Protein AF-0000000086521547 (afdb_homodimer)

pLDDT: mean 82.44, std 22.15, range [29.64, 98.88]

Secondary structure (DSSP, 8-state):
------PPPPPTTSHHHHHHTTSPTT-EEEEET-TTSHHHHHHHHHH--EEEEE-S-HHHHHHHTTTSSEEE---TTSTTTTGGGTT--EEEEEEET-GGG-S-HHHHHHHHGGGEEEEEEEEEEEEBTTSHHHHHHHHTT----BSSSTTBTT----B-HHHHHHHHHHTTEEEEEEEEEE-PPPHHHHHHHHHTTT-B--HHHHHHTTSHHHHEEEEEEEEEEPPSS-----------THHHHHHHHHHHHHHHHHHHHHHHHHHHHHHHHTSHHHHHHHHHHHHHHHHHHHHT--/------PPPPPTTSHHHHHHTTSPTT-EEEEET-TTSHHHHHHHHHH--EEEEE-SSHHHHHHHTTTSSEEE---TTSTTTTGGGTT--EEEEEEET-GGG-S-HHHHHHHHGGGEEEEEEEEEEEEBTTSHHHHHHHHTT----BSSSTTBTT----B-HHHHHHHHHHTTEEEEEEEEEE-PPPHHHHHHHHHTTT-B--HHHHHHTTSHHHHEEEEEEEEEEPPSS------------SHHHHHHHHHHHHHHHHHHHHHHHHHHHHHHHTSHHHHHHHHHHHHHHHHHHHHT--

Radius of gyration: 29.95 Å; Cα contacts (8 Å, |Δi|>4): 1020; chains: 2; bounding box: 56×103×121 Å

Nearest PDB structures (foldseek):
  3cc8-assembly1_A-2  TM=8.385E-01  e=6.110E-20  Bacillus cereus ATCC 10987
  3l8d-assembly1_A-2  TM=7.167E-01  e=6.888E-12  Bacillus thuringiensis str. Al Hakam
  3bkw-assembly1_B  TM=6.389E-01  e=7.569E-10  Mesorhizobium japonicum MAFF 303099
  3bkw-assembly1_A  TM=6.062E-01  e=5.486E-10  Mesorhizobium japonicum MAFF 303099
  3g5l-assembly1_B  TM=6.247E-01  e=3.167E-08  Listeria monocytogenes serotype 4b str. F2365

Solvent-accessible surface area (backbone atoms only — not comparable to full-atom values): 31661 Å² total; per-residue (Å²): 129,80,74,69,76,76,66,79,82,70,48,83,74,32,70,61,34,51,50,51,75,70,49,57,70,60,30,40,31,38,31,41,56,36,44,58,16,70,57,40,41,50,32,38,68,76,18,53,37,48,33,39,28,31,13,60,50,60,73,40,28,58,54,14,45,82,44,26,77,41,62,46,70,44,52,74,72,42,89,68,47,68,57,89,49,64,91,44,70,20,46,30,38,38,30,60,72,36,55,33,55,30,89,49,45,55,62,44,51,44,66,46,49,77,36,40,38,86,87,16,37,39,38,35,30,38,50,24,55,23,14,39,68,50,26,55,38,24,64,73,45,43,69,69,68,33,97,55,73,73,45,17,67,70,43,33,45,72,30,26,75,67,49,46,51,50,50,40,43,75,38,43,30,40,76,75,43,57,48,60,26,69,60,73,74,55,67,68,59,54,45,52,59,38,44,76,45,45,33,54,81,37,74,53,31,54,50,59,46,65,36,66,67,17,16,20,46,26,38,33,38,34,27,28,67,47,67,92,66,86,86,74,81,77,85,82,72,67,73,80,67,72,68,51,57,60,49,47,55,50,46,51,49,48,45,50,47,46,47,48,45,46,51,48,46,48,50,49,48,49,51,54,63,64,32,65,68,50,50,49,51,50,51,50,49,51,51,50,51,52,55,56,60,62,66,68,62,125,128,81,74,70,77,77,67,80,82,72,48,82,73,32,71,61,33,54,51,51,75,70,48,57,71,59,28,39,31,40,30,42,55,34,44,57,16,70,57,41,42,51,32,38,68,75,18,52,37,47,34,41,27,29,14,60,50,62,72,39,28,56,55,14,47,84,46,27,77,41,64,44,71,44,50,73,71,41,90,67,46,69,57,88,49,65,90,44,69,18,45,30,39,37,32,60,71,35,57,33,56,30,89,51,45,56,61,44,50,43,66,46,51,78,37,39,39,86,87,15,37,40,38,35,29,38,48,24,55,22,14,38,69,49,28,56,38,23,63,73,44,43,68,67,68,33,95,56,73,71,46,18,67,69,44,35,46,73,31,26,76,66,50,48,52,49,49,41,44,75,39,42,29,41,76,75,43,58,48,59,28,70,60,72,74,55,68,67,60,54,46,54,59,39,45,75,44,45,32,55,80,36,74,52,32,54,48,58,46,65,36,64,68,18,16,20,47,26,38,34,38,35,26,28,64,46,66,95,66,85,84,74,83,76,86,81,71,69,68,78,70,71,67,49,61,61,51,48,56,50,46,51,49,47,46,50,46,46,47,47,45,46,52,47,46,49,50,49,49,52,50,53,64,65,32,62,67,49,49,49,51,50,50,49,49,51,52,50,51,53,54,56,61,62,67,67,63,126

Structure (mmCIF, N/CA/C/O backbone):
data_AF-0000000086521547-model_v1
#
loop_
_entity.id
_entity.type
_entity.pdbx_description
1 polymer 'Class I SAM-dependent methyltransferase'
#
loop_
_atom_site.group_PDB
_atom_site.id
_atom_site.type_symbol
_atom_site.label_atom_id
_atom_site.label_alt_id
_atom_site.label_comp_id
_atom_site.label_asym_id
_atom_site.label_entity_id
_atom_site.label_seq_id
_atom_site.pdbx_PDB_ins_code
_atom_site.Cartn_x
_atom_site.Cartn_y
_atom_site.Cartn_z
_atom_site.occupancy
_atom_site.B_iso_or_equiv
_atom_site.auth_seq_id
_atom_site.auth_comp_id
_atom_site.auth_asym_id
_atom_site.auth_atom_id
_atom_site.pdbx_PDB_model_num
ATOM 1 N N . MET A 1 1 ? 19.609 -50.469 -3.738 1 29.64 1 MET A N 1
ATOM 2 C CA . MET A 1 1 ? 18.422 -49.906 -3.102 1 29.64 1 MET A CA 1
ATOM 3 C C . MET A 1 1 ? 18.203 -48.469 -3.529 1 29.64 1 MET A C 1
ATOM 5 O O . MET A 1 1 ? 19.016 -47.594 -3.23 1 29.64 1 MET A O 1
ATOM 9 N N . THR A 1 2 ? 17.719 -48.188 -4.77 1 32.59 2 THR A N 1
ATOM 10 C CA . THR A 1 2 ? 17.516 -46.906 -5.395 1 32.59 2 THR A CA 1
ATOM 11 C C . THR A 1 2 ? 16.766 -45.969 -4.461 1 32.59 2 THR A C 1
ATOM 13 O O . THR A 1 2 ? 15.641 -46.25 -4.039 1 32.59 2 THR A O 1
ATOM 16 N N . GLN A 1 3 ? 17.422 -45.438 -3.408 1 38.38 3 GLN A N 1
ATOM 17 C CA . GLN A 1 3 ? 16.766 -44.469 -2.527 1 38.38 3 GLN A CA 1
ATOM 18 C C . GLN A 1 3 ? 15.805 -43.594 -3.305 1 38.38 3 GLN A C 1
ATOM 20 O O . GLN A 1 3 ? 16.219 -42.812 -4.188 1 38.38 3 GLN A O 1
ATOM 25 N N . THR A 1 4 ? 14.758 -44.062 -3.746 1 44.25 4 THR A N 1
ATOM 26 C CA . THR A 1 4 ? 13.688 -43.312 -4.387 1 44.25 4 THR A CA 1
ATOM 27 C C . THR A 1 4 ? 13.508 -41.938 -3.732 1 44.25 4 THR A C 1
ATOM 29 O O . THR A 1 4 ? 13.258 -41.844 -2.529 1 44.25 4 THR A O 1
ATOM 32 N N . ALA A 1 5 ? 14.469 -41.062 -3.977 1 49.56 5 ALA A N 1
ATOM 33 C CA . ALA A 1 5 ? 14.414 -39.688 -3.477 1 49.56 5 ALA A CA 1
ATOM 34 C C . ALA A 1 5 ? 12.977 -39.188 -3.404 1 49.56 5 ALA A C 1
ATOM 36 O O . ALA A 1 5 ? 12.289 -39.094 -4.426 1 49.56 5 ALA A O 1
ATOM 37 N N . THR A 1 6 ? 12.188 -39.5 -2.404 1 58.84 6 THR A N 1
ATOM 38 C CA . THR A 1 6 ? 10.805 -39.125 -2.129 1 58.84 6 THR A CA 1
ATOM 39 C C . THR A 1 6 ? 10.594 -37.625 -2.375 1 58.84 6 THR A C 1
ATOM 41 O O . THR A 1 6 ? 11.258 -36.781 -1.765 1 58.84 6 THR A O 1
ATOM 44 N N . HIS A 1 7 ? 10.094 -37.312 -3.52 1 69.81 7 HIS A N 1
ATOM 45 C CA . HIS A 1 7 ? 9.75 -35.938 -3.875 1 69.81 7 HIS A CA 1
ATOM 46 C C . HIS A 1 7 ? 8.797 -35.344 -2.852 1 69.81 7 HIS A C 1
ATOM 48 O O . HIS A 1 7 ? 7.898 -36.031 -2.348 1 69.81 7 HIS A O 1
ATOM 54 N N . LEU A 1 8 ? 9.18 -34.188 -2.348 1 74.69 8 LEU A N 1
ATOM 55 C CA . LEU A 1 8 ? 8.258 -33.438 -1.508 1 74.69 8 LEU A CA 1
ATOM 56 C C . LEU A 1 8 ? 6.914 -33.25 -2.207 1 74.69 8 LEU A C 1
ATOM 58 O O . LEU A 1 8 ? 6.863 -32.969 -3.4 1 74.69 8 LEU A O 1
ATOM 62 N N . PRO A 1 9 ? 5.832 -33.625 -1.523 1 76 9 PRO A N 1
ATOM 63 C CA . PRO A 1 9 ? 4.523 -33.5 -2.168 1 76 9 PRO A CA 1
ATOM 64 C C . PRO A 1 9 ? 4.152 -32.062 -2.525 1 76 9 PRO A C 1
ATOM 66 O O . PRO A 1 9 ? 4.531 -31.141 -1.812 1 76 9 PRO A O 1
ATOM 69 N N . LEU A 1 10 ? 3.52 -31.969 -3.641 1 80.12 10 LEU A N 1
ATOM 70 C CA . LEU A 1 10 ? 2.955 -30.688 -4.047 1 80.12 10 LEU A CA 1
ATOM 71 C C . LEU A 1 10 ? 1.5 -30.578 -3.605 1 80.12 10 LEU A C 1
ATOM 73 O O . LEU A 1 10 ? 0.68 -31.438 -3.926 1 80.12 10 LEU A O 1
ATOM 77 N N . HIS A 1 11 ? 1.252 -29.547 -2.818 1 82.62 11 HIS A N 1
ATOM 78 C CA . HIS A 1 11 ? -0.105 -29.297 -2.35 1 82.62 11 HIS A CA 1
ATOM 79 C C . HIS A 1 11 ? -0.845 -28.344 -3.285 1 82.62 11 HIS A C 1
ATOM 81 O O . HIS A 1 11 ? -0.3 -27.312 -3.689 1 82.62 11 HIS A O 1
ATOM 87 N N . ALA A 1 12 ? -2.041 -28.672 -3.65 1 83.75 12 ALA A N 1
ATOM 88 C CA . ALA A 1 12 ? -2.789 -27.953 -4.684 1 83.75 12 ALA A CA 1
ATOM 89 C C . ALA A 1 12 ? -3.057 -26.516 -4.27 1 83.75 12 ALA A C 1
ATOM 91 O O . ALA A 1 12 ? -3.125 -25.625 -5.117 1 83.75 12 ALA A O 1
ATOM 92 N N . ASN A 1 13 ? -3.217 -26.297 -2.967 1 90.62 13 ASN A N 1
ATOM 93 C CA . ASN A 1 13 ? -3.543 -24.953 -2.488 1 90.62 13 ASN A CA 1
ATOM 94 C C . ASN A 1 13 ? -2.326 -24.266 -1.883 1 90.62 13 ASN A C 1
ATOM 96 O O . ASN A 1 13 ? -2.389 -23.75 -0.763 1 90.62 13 ASN A O 1
ATOM 100 N N . HIS A 1 14 ? -1.318 -24.344 -2.623 1 91 14 HIS A N 1
ATOM 101 C CA . HIS A 1 14 ? -0.054 -23.719 -2.252 1 91 14 HIS A CA 1
ATOM 102 C C . HIS A 1 14 ? 0.616 -23.078 -3.461 1 91 14 HIS A C 1
ATOM 104 O O . HIS A 1 14 ? 0.715 -23.688 -4.523 1 91 14 HIS A O 1
ATOM 110 N N . SER A 1 15 ? 1.079 -21.938 -3.258 1 94.69 15 SER A N 1
ATOM 111 C CA . SER A 1 15 ? 1.591 -21.156 -4.379 1 94.69 15 SER A CA 1
ATOM 112 C C . SER A 1 15 ? 2.799 -21.828 -5.02 1 94.69 15 SER A C 1
ATOM 114 O O . SER A 1 15 ? 2.855 -21.984 -6.242 1 94.69 15 SER A O 1
ATOM 116 N N . HIS A 1 16 ? 3.742 -22.328 -4.23 1 96.25 16 HIS A N 1
ATOM 117 C CA . HIS A 1 16 ? 4.93 -23 -4.758 1 96.25 16 HIS A CA 1
ATOM 118 C C . HIS A 1 16 ? 4.551 -24.203 -5.613 1 96.25 16 HIS A C 1
ATOM 120 O O . HIS A 1 16 ? 5.078 -24.375 -6.715 1 96.25 16 HIS A O 1
ATOM 126 N N . SER A 1 17 ? 3.621 -24.938 -5.066 1 94.44 17 SER A N 1
ATOM 127 C CA . SER A 1 17 ? 3.197 -26.141 -5.773 1 94.44 17 SER A CA 1
ATOM 128 C C . SER A 1 17 ? 2.539 -25.797 -7.105 1 94.44 17 SER A C 1
ATOM 130 O O . SER A 1 17 ? 2.799 -26.453 -8.117 1 94.44 17 SER A O 1
ATOM 132 N N . GLN A 1 18 ? 1.719 -24.781 -7.062 1 95.38 18 GLN A N 1
ATOM 133 C CA . GLN A 1 18 ? 1.022 -24.375 -8.273 1 95.38 18 GLN A CA 1
ATOM 134 C C . GLN A 1 18 ? 2.006 -23.891 -9.336 1 95.38 18 GLN A C 1
ATOM 136 O O . GLN A 1 18 ? 1.822 -24.141 -10.531 1 95.38 18 GLN A O 1
ATOM 141 N N . ILE A 1 19 ? 3.029 -23.219 -8.914 1 97.94 19 ILE A N 1
ATOM 142 C CA . ILE A 1 19 ? 4.051 -22.719 -9.82 1 97.94 19 ILE A CA 1
ATOM 143 C C . ILE A 1 19 ? 4.871 -23.875 -10.375 1 97.94 19 ILE A C 1
ATOM 145 O O . ILE A 1 19 ? 5.051 -24 -11.594 1 97.94 19 ILE A O 1
ATOM 149 N N . VAL A 1 20 ? 5.305 -24.766 -9.547 1 97.81 20 VAL A N 1
ATOM 150 C CA . VAL A 1 20 ? 6.176 -25.875 -9.914 1 97.81 20 VAL A CA 1
ATOM 151 C C . VAL A 1 20 ? 5.465 -26.766 -10.93 1 97.81 20 VAL A C 1
ATOM 153 O O . VAL A 1 20 ? 6.082 -27.25 -11.883 1 97.81 20 VAL A O 1
ATOM 156 N N . ARG A 1 21 ? 4.164 -26.891 -10.766 1 96.5 21 ARG A N 1
ATOM 157 C CA . ARG A 1 21 ? 3.367 -27.734 -11.656 1 96.5 21 ARG A CA 1
ATOM 158 C C . ARG A 1 21 ? 3.344 -27.172 -13.07 1 96.5 21 ARG A C 1
ATOM 160 O O . ARG A 1 21 ? 3.061 -27.891 -14.031 1 96.5 21 ARG A O 1
ATOM 167 N N . ARG A 1 22 ? 3.727 -25.906 -13.195 1 97 22 ARG A N 1
ATOM 168 C CA . ARG A 1 22 ? 3.611 -25.25 -14.484 1 97 22 ARG A CA 1
ATOM 169 C C . ARG A 1 22 ? 4.973 -25.125 -15.156 1 97 22 ARG A C 1
ATOM 171 O O . ARG A 1 22 ? 5.07 -24.625 -16.281 1 97 22 ARG A O 1
ATOM 178 N N . VAL A 1 23 ? 6.039 -25.562 -14.516 1 98.19 23 VAL A N 1
ATOM 179 C CA . VAL A 1 23 ? 7.387 -25.484 -15.062 1 98.19 23 VAL A CA 1
ATOM 180 C C . VAL A 1 23 ? 7.727 -26.766 -15.82 1 98.19 23 VAL A C 1
ATOM 182 O O . VAL A 1 23 ? 7.605 -27.859 -15.281 1 98.19 23 VAL A O 1
ATOM 185 N N . PRO A 1 24 ? 8.172 -26.672 -17.062 1 97.5 24 PRO A N 1
ATOM 186 C CA . PRO A 1 24 ? 8.523 -27.875 -17.828 1 97.5 24 PRO A CA 1
ATOM 187 C C . PRO A 1 24 ? 9.758 -28.578 -17.281 1 97.5 24 PRO A C 1
ATOM 189 O O . PRO A 1 24 ? 10.609 -27.953 -16.641 1 97.5 24 PRO A O 1
ATOM 192 N N . ARG A 1 25 ? 9.773 -29.828 -17.609 1 97.69 25 ARG A N 1
ATOM 193 C CA . ARG A 1 25 ? 10.961 -30.578 -17.234 1 97.69 25 ARG A CA 1
ATOM 194 C C . ARG A 1 25 ? 12.203 -30.031 -17.938 1 97.69 25 ARG A C 1
ATOM 196 O O . ARG A 1 25 ? 12.141 -29.641 -19.109 1 97.69 25 ARG A O 1
ATOM 203 N N . TYR A 1 26 ? 13.336 -29.969 -17.172 1 98.31 26 TYR A N 1
ATOM 204 C CA . TYR A 1 26 ? 14.664 -29.594 -17.641 1 98.31 26 TYR A CA 1
ATOM 205 C C . TYR A 1 26 ? 14.695 -28.125 -18.047 1 98.31 26 TYR A C 1
ATOM 207 O O . TYR A 1 26 ? 15.586 -27.688 -18.781 1 98.31 26 TYR A O 1
ATOM 215 N N . ALA A 1 27 ? 13.727 -27.312 -17.562 1 98.5 27 ALA A N 1
ATOM 216 C CA . ALA A 1 27 ? 13.656 -25.891 -17.906 1 98.5 27 ALA A CA 1
ATOM 217 C C . ALA A 1 27 ? 14.82 -25.125 -17.297 1 98.5 27 ALA A C 1
ATOM 219 O O . ALA A 1 27 ? 15.297 -25.469 -16.219 1 98.5 27 ALA A O 1
ATOM 220 N N . ARG A 1 28 ? 15.281 -24.109 -18.047 1 98.75 28 ARG A N 1
ATOM 221 C CA . ARG A 1 28 ? 16.141 -23.078 -17.484 1 98.75 28 ARG A CA 1
ATOM 222 C C . ARG A 1 28 ? 15.312 -21.984 -16.812 1 98.75 28 ARG A C 1
ATOM 224 O O . ARG A 1 28 ? 14.562 -21.266 -17.5 1 98.75 28 ARG A O 1
ATOM 231 N N . VAL A 1 29 ? 15.445 -21.859 -15.484 1 98.88 29 VAL A N 1
ATOM 232 C CA . VAL A 1 29 ? 14.539 -21.016 -14.703 1 98.88 29 VAL A CA 1
ATOM 233 C C . VAL A 1 29 ? 15.328 -19.875 -14.062 1 98.88 29 VAL A C 1
ATOM 235 O O . VAL A 1 29 ? 16.391 -20.094 -13.484 1 98.88 29 VAL A O 1
ATOM 238 N N . LEU A 1 30 ? 14.875 -18.656 -14.266 1 98.88 30 LEU A N 1
ATOM 239 C CA . LEU A 1 30 ? 15.289 -17.516 -13.445 1 98.88 30 LEU A CA 1
ATOM 240 C C . LEU A 1 30 ? 14.305 -17.297 -12.297 1 98.88 30 LEU A C 1
ATOM 242 O O . LEU A 1 30 ? 13.156 -16.922 -12.523 1 98.88 30 LEU A O 1
ATOM 246 N N . GLU A 1 31 ? 14.766 -17.625 -11.086 1 98.88 31 GLU A N 1
ATOM 247 C CA . GLU A 1 31 ? 13.914 -17.484 -9.906 1 98.88 31 GLU A CA 1
ATOM 248 C C . GLU A 1 31 ? 14.211 -16.188 -9.156 1 98.88 31 GLU A C 1
ATOM 250 O O . GLU A 1 31 ? 15.188 -16.109 -8.414 1 98.88 31 GLU A O 1
ATOM 255 N N . LEU A 1 32 ? 13.375 -15.195 -9.344 1 98.81 32 LEU A N 1
ATOM 256 C CA . LEU A 1 32 ? 13.516 -13.922 -8.656 1 98.81 32 LEU A CA 1
ATOM 257 C C . LEU A 1 32 ? 12.898 -13.984 -7.262 1 98.81 32 LEU A C 1
ATOM 259 O O . LEU A 1 32 ? 11.727 -14.32 -7.113 1 98.81 32 LEU A O 1
ATOM 263 N N . GLY A 1 33 ? 13.664 -13.641 -6.266 1 98.31 33 GLY A N 1
ATOM 264 C CA . GLY A 1 33 ? 13.242 -13.844 -4.891 1 98.31 33 GLY A CA 1
ATOM 265 C C . GLY A 1 33 ? 13.266 -15.297 -4.465 1 98.31 33 GLY A C 1
ATOM 266 O O . GLY A 1 33 ? 12.266 -15.82 -3.959 1 98.31 33 GLY A O 1
ATOM 267 N N . CYS A 1 34 ? 14.406 -15.906 -4.578 1 98.19 34 CYS A N 1
ATOM 268 C CA . CYS A 1 34 ? 14.484 -17.344 -4.34 1 98.19 34 CYS A CA 1
ATOM 269 C C . CYS A 1 34 ? 14.531 -17.641 -2.846 1 98.19 34 CYS A C 1
ATOM 271 O O . CYS A 1 34 ? 14.422 -18.797 -2.438 1 98.19 34 CYS A O 1
ATOM 273 N N . ALA A 1 35 ? 14.656 -16.609 -2.027 1 96.88 35 ALA A N 1
ATOM 274 C CA . ALA A 1 35 ? 14.711 -16.75 -0.576 1 96.88 35 ALA A CA 1
ATOM 275 C C . ALA A 1 35 ? 15.711 -17.844 -0.178 1 96.88 35 ALA A C 1
ATOM 277 O O . ALA A 1 35 ? 16.875 -17.797 -0.57 1 96.88 35 ALA A O 1
ATOM 278 N N . ASP A 1 36 ? 15.227 -18.781 0.647 1 95.25 36 ASP A N 1
ATOM 279 C CA . ASP A 1 36 ? 16.156 -19.797 1.126 1 95.25 36 ASP A CA 1
ATOM 280 C C . ASP A 1 36 ? 16.219 -20.984 0.158 1 95.25 36 ASP A C 1
ATOM 282 O O . ASP A 1 36 ? 16.859 -22 0.45 1 95.25 36 ASP A O 1
ATOM 286 N N . GLY A 1 37 ? 15.562 -20.953 -0.877 1 97.56 37 GLY A N 1
ATOM 287 C CA . GLY A 1 37 ? 15.625 -21.969 -1.906 1 97.56 37 GLY A CA 1
ATOM 288 C C . GLY A 1 37 ? 14.562 -23.047 -1.743 1 97.56 37 GLY A C 1
ATOM 289 O O . GLY A 1 37 ? 14.648 -24.109 -2.357 1 97.56 37 GLY A O 1
ATOM 290 N N . SER A 1 38 ? 13.562 -22.781 -0.954 1 94.25 38 SER A N 1
ATOM 291 C CA . SER A 1 38 ? 12.523 -23.766 -0.701 1 94.25 38 SER A CA 1
ATOM 292 C C . SER A 1 38 ? 11.828 -24.188 -1.993 1 94.25 38 SER A C 1
ATOM 294 O O . SER A 1 38 ? 11.617 -25.375 -2.24 1 94.25 38 SER A O 1
ATOM 296 N N . MET A 1 39 ? 11.469 -23.266 -2.791 1 97 39 MET A N 1
ATOM 297 C CA . MET A 1 39 ? 10.828 -23.609 -4.055 1 97 39 MET A CA 1
ATOM 298 C C . MET A 1 39 ? 11.844 -24.141 -5.059 1 97 39 MET A C 1
ATOM 300 O O . MET A 1 39 ? 11.531 -25.031 -5.848 1 97 39 MET A O 1
ATOM 304 N N . SER A 1 40 ? 13.062 -23.625 -5.039 1 98.12 40 SER A N 1
ATOM 305 C CA . SER A 1 40 ? 14.133 -24.141 -5.891 1 98.12 40 SER A CA 1
ATOM 306 C C . SER A 1 40 ? 14.305 -25.641 -5.711 1 98.12 40 SER A C 1
ATOM 308 O O . SER A 1 40 ? 14.508 -26.375 -6.688 1 98.12 40 SER A O 1
ATOM 310 N N . ARG A 1 41 ? 14.234 -26.031 -4.5 1 97.25 41 ARG A N 1
ATOM 311 C CA . ARG A 1 41 ? 14.344 -27.453 -4.188 1 97.25 41 ARG A CA 1
ATOM 312 C C . ARG A 1 41 ? 13.266 -28.266 -4.895 1 97.25 41 ARG A C 1
ATOM 314 O O . ARG A 1 41 ? 13.547 -29.312 -5.477 1 97.25 41 ARG A O 1
ATOM 321 N N . LEU A 1 42 ? 12.055 -27.766 -4.867 1 96.44 42 LEU A N 1
ATOM 322 C CA . LEU A 1 42 ? 10.945 -28.438 -5.539 1 96.44 42 LEU A CA 1
ATOM 323 C C . LEU A 1 42 ? 11.164 -28.469 -7.047 1 96.44 42 LEU A C 1
ATOM 325 O O . LEU A 1 42 ? 10.891 -29.484 -7.695 1 96.44 42 LEU A O 1
ATOM 329 N N . LEU A 1 43 ? 11.68 -27.406 -7.555 1 97.94 43 LEU A N 1
ATOM 330 C CA . LEU A 1 43 ? 11.93 -27.312 -8.992 1 97.94 43 LEU A CA 1
ATOM 331 C C . LEU A 1 43 ? 12.984 -28.328 -9.422 1 97.94 43 LEU A C 1
ATOM 333 O O . LEU A 1 43 ? 12.867 -28.938 -10.492 1 97.94 43 LEU A O 1
ATOM 337 N N . LYS A 1 44 ? 13.961 -28.5 -8.648 1 97.31 44 LYS A N 1
ATOM 338 C CA . LYS A 1 44 ? 15 -29.5 -8.938 1 97.31 44 LYS A CA 1
ATOM 339 C C . LYS A 1 44 ? 14.43 -30.906 -8.883 1 97.31 44 LYS A C 1
ATOM 341 O O . LYS A 1 44 ? 14.695 -31.719 -9.773 1 97.31 44 LYS A O 1
ATOM 346 N N . GLN A 1 45 ? 13.664 -31.109 -7.922 1 95.88 45 GLN A N 1
ATOM 347 C CA . GLN A 1 45 ? 13.172 -32.469 -7.676 1 95.88 45 GLN A CA 1
ATOM 348 C C . GLN A 1 45 ? 12.117 -32.844 -8.703 1 95.88 45 GLN A C 1
ATOM 350 O O . GLN A 1 45 ? 12.117 -33.969 -9.195 1 95.88 45 GLN A O 1
ATOM 355 N N . HIS A 1 46 ? 11.25 -31.938 -8.984 1 95.81 46 HIS A N 1
ATOM 356 C CA . HIS A 1 46 ? 10.086 -32.281 -9.773 1 95.81 46 HIS A CA 1
ATOM 357 C C . HIS A 1 46 ? 10.305 -31.969 -11.25 1 95.81 46 HIS A C 1
ATOM 359 O O . HIS A 1 46 ? 9.703 -32.594 -12.125 1 95.81 46 HIS A O 1
ATOM 365 N N . CYS A 1 47 ? 11.172 -31.016 -11.547 1 97.44 47 CYS A N 1
ATOM 366 C CA . CYS A 1 47 ? 11.312 -30.562 -12.93 1 97.44 47 CYS A CA 1
ATOM 367 C C . CYS A 1 47 ? 12.742 -30.734 -13.422 1 97.44 47 CYS A C 1
ATOM 369 O O . CYS A 1 47 ? 13.031 -30.5 -14.594 1 97.44 47 CYS A O 1
ATOM 371 N N . GLU A 1 48 ? 13.609 -31.141 -12.57 1 97.81 48 GLU A N 1
ATOM 372 C CA . GLU A 1 48 ? 15.023 -31.234 -12.93 1 97.81 48 GLU A CA 1
ATOM 373 C C . GLU A 1 48 ? 15.492 -29.953 -13.625 1 97.81 48 GLU A C 1
ATOM 375 O O . GLU A 1 48 ? 16.188 -30.016 -14.641 1 97.81 48 GLU A O 1
ATOM 380 N N . ALA A 1 49 ? 15.109 -28.828 -13.109 1 98.31 49 ALA A N 1
ATOM 381 C CA . ALA A 1 49 ? 15.359 -27.531 -13.711 1 98.31 49 ALA A CA 1
ATOM 382 C C . ALA A 1 49 ? 16.781 -27.047 -13.414 1 98.31 49 ALA A C 1
ATOM 384 O O . ALA A 1 49 ? 17.359 -27.438 -12.398 1 98.31 49 ALA A O 1
ATOM 385 N N . SER A 1 50 ? 17.391 -26.312 -14.359 1 98.62 50 SER A N 1
ATOM 386 C CA . SER A 1 50 ? 18.531 -25.453 -14.062 1 98.62 50 SER A CA 1
ATOM 387 C C . SER A 1 50 ? 18.062 -24.078 -13.562 1 98.62 50 SER A C 1
ATOM 389 O O . SER A 1 50 ? 17.25 -23.422 -14.195 1 98.62 50 SER A O 1
ATOM 391 N N . ILE A 1 51 ? 18.609 -23.688 -12.367 1 98.81 51 ILE A N 1
ATOM 392 C CA . ILE A 1 51 ? 18 -22.547 -11.703 1 98.81 51 ILE A CA 1
ATOM 393 C C . ILE A 1 51 ? 19.062 -21.484 -11.43 1 98.81 51 ILE A C 1
ATOM 395 O O . ILE A 1 51 ? 20.094 -21.766 -10.828 1 98.81 51 ILE A O 1
ATOM 399 N N . ILE A 1 52 ? 18.859 -20.266 -11.883 1 98.75 52 ILE A N 1
ATOM 400 C CA . ILE A 1 52 ? 19.547 -19.062 -11.391 1 98.75 52 ILE A CA 1
ATOM 401 C C . ILE A 1 52 ? 18.625 -18.281 -10.469 1 98.75 52 ILE A C 1
ATOM 403 O O . ILE A 1 52 ? 17.516 -17.906 -10.859 1 98.75 52 ILE A O 1
ATOM 407 N N . GLY A 1 53 ? 19.062 -18.078 -9.211 1 98.75 53 GLY A N 1
ATOM 408 C CA . GLY A 1 53 ? 18.266 -17.375 -8.227 1 98.75 53 GLY A CA 1
ATOM 409 C C . GLY A 1 53 ? 18.734 -15.953 -7.988 1 98.75 53 GLY A C 1
ATOM 410 O O . GLY A 1 53 ? 19.922 -15.648 -8.164 1 98.75 53 GLY A O 1
ATOM 411 N N . VAL A 1 54 ? 17.875 -15.078 -7.625 1 98.62 54 VAL A N 1
ATOM 412 C CA . VAL A 1 54 ? 18.188 -13.719 -7.188 1 98.62 54 VAL A CA 1
ATOM 413 C C . VAL A 1 54 ? 17.531 -13.453 -5.832 1 98.62 54 VAL A C 1
ATOM 415 O O . VAL A 1 54 ? 16.328 -13.68 -5.668 1 98.62 54 VAL A O 1
ATOM 418 N N . GLU A 1 55 ? 18.25 -13.078 -4.875 1 98.31 55 GLU A N 1
ATOM 419 C CA . GLU A 1 55 ? 17.797 -12.789 -3.521 1 98.31 55 GLU A CA 1
ATOM 420 C C . GLU A 1 55 ? 18.578 -11.625 -2.916 1 98.31 55 GLU A C 1
ATOM 422 O O . GLU A 1 55 ? 19.797 -11.539 -3.062 1 98.31 55 GLU A O 1
ATOM 427 N N . GLN A 1 56 ? 17.781 -10.711 -2.33 1 96.94 56 GLN A N 1
ATOM 428 C CA . GLN A 1 56 ? 18.391 -9.469 -1.883 1 96.94 56 GLN A CA 1
ATOM 429 C C . GLN A 1 56 ? 19.188 -9.672 -0.599 1 96.94 56 GLN A C 1
ATOM 431 O O . GLN A 1 56 ? 20.219 -9.023 -0.394 1 96.94 56 GLN A O 1
ATOM 436 N N . ASN A 1 57 ? 18.719 -10.5 0.289 1 96.5 57 ASN A N 1
ATOM 437 C CA . ASN A 1 57 ? 19.406 -10.734 1.561 1 96.5 57 ASN A CA 1
ATOM 438 C C . ASN A 1 57 ? 20.547 -11.734 1.406 1 96.5 57 ASN A C 1
ATOM 440 O O . ASN A 1 57 ? 20.328 -12.898 1.062 1 96.5 57 ASN A O 1
ATOM 444 N N . PRO A 1 58 ? 21.703 -11.336 1.734 1 96.75 58 PRO A N 1
ATOM 445 C CA . PRO A 1 58 ? 22.859 -12.203 1.487 1 96.75 58 PRO A CA 1
ATOM 446 C C . PRO A 1 58 ? 22.812 -13.484 2.311 1 96.75 58 PRO A C 1
ATOM 448 O O . PRO A 1 58 ? 23.219 -14.547 1.825 1 96.75 58 PRO A O 1
ATOM 451 N N . ASN A 1 59 ? 22.359 -13.359 3.475 1 96.81 59 ASN A N 1
ATOM 452 C CA . ASN A 1 59 ? 22.297 -14.547 4.316 1 96.81 59 ASN A CA 1
ATOM 453 C C . ASN A 1 59 ? 21.266 -15.555 3.785 1 96.81 59 ASN A C 1
ATOM 455 O O . ASN A 1 59 ? 21.531 -16.766 3.771 1 96.81 59 ASN A O 1
ATOM 459 N N . THR A 1 60 ? 20.188 -15.055 3.381 1 96.75 60 THR A N 1
ATOM 460 C CA . THR A 1 60 ? 19.156 -15.906 2.803 1 96.75 60 THR A CA 1
ATOM 461 C C . THR A 1 60 ? 19.609 -16.5 1.471 1 96.75 60 THR A C 1
ATOM 463 O O . THR A 1 60 ? 19.438 -17.688 1.215 1 96.75 60 THR A O 1
ATOM 466 N N . ALA A 1 61 ? 20.234 -15.695 0.684 1 97 61 ALA A N 1
ATOM 467 C CA . ALA A 1 61 ? 20.781 -16.109 -0.608 1 97 61 ALA A CA 1
ATOM 468 C C . ALA A 1 61 ? 21.766 -17.266 -0.442 1 97 61 ALA A C 1
ATOM 470 O O . ALA A 1 61 ? 21.781 -18.203 -1.253 1 97 61 ALA A O 1
ATOM 471 N N . TRP A 1 62 ? 22.5 -17.172 0.55 1 97.06 62 TRP A N 1
ATOM 472 C CA . TRP A 1 62 ? 23.516 -18.203 0.809 1 97.06 62 TRP A CA 1
ATOM 473 C C . TRP A 1 62 ? 22.859 -19.562 1 1 97.06 62 TRP A C 1
ATOM 475 O O . TRP A 1 62 ? 23.344 -20.578 0.481 1 97.06 62 TRP A O 1
ATOM 485 N N . ARG A 1 63 ? 21.781 -19.594 1.672 1 96.69 63 ARG A N 1
ATOM 486 C CA . ARG A 1 63 ? 21.078 -20.844 1.927 1 96.69 63 ARG A CA 1
ATOM 487 C C . ARG A 1 63 ? 20.531 -21.438 0.635 1 96.69 63 ARG A C 1
ATOM 489 O O . ARG A 1 63 ? 20.453 -22.656 0.485 1 96.69 63 ARG A O 1
ATOM 496 N N . ALA A 1 64 ? 20.172 -20.609 -0.248 1 97.75 64 ALA A N 1
ATOM 497 C CA . ALA A 1 64 ? 19.531 -21.031 -1.491 1 97.75 64 ALA A CA 1
ATOM 498 C C . ALA A 1 64 ? 20.547 -21.688 -2.424 1 97.75 64 ALA A C 1
ATOM 500 O O . ALA A 1 64 ? 20.188 -22.391 -3.371 1 97.75 64 ALA A O 1
ATOM 501 N N . ARG A 1 65 ? 21.797 -21.547 -2.215 1 97.19 65 ARG A N 1
ATOM 502 C CA . ARG A 1 65 ? 22.859 -22.016 -3.098 1 97.19 65 ARG A CA 1
ATOM 503 C C . ARG A 1 65 ? 22.891 -23.547 -3.152 1 97.19 65 ARG A C 1
ATOM 505 O O . ARG A 1 65 ? 23.438 -24.125 -4.09 1 97.19 65 ARG A O 1
ATOM 512 N N . CYS A 1 66 ? 22.297 -24.156 -2.17 1 96.06 66 CYS A N 1
ATOM 513 C CA . CYS A 1 66 ? 22.25 -25.609 -2.141 1 96.06 66 CYS A CA 1
ATOM 514 C C . CYS A 1 66 ? 21.312 -26.156 -3.207 1 96.06 66 CYS A C 1
ATOM 516 O O . CYS A 1 66 ? 21.406 -27.312 -3.604 1 96.06 66 CYS A O 1
ATOM 518 N N . PHE A 1 67 ? 20.453 -25.281 -3.654 1 96.94 67 PHE A N 1
ATOM 519 C CA . PHE A 1 67 ? 19.406 -25.781 -4.539 1 96.94 67 PHE A CA 1
ATOM 520 C C . PHE A 1 67 ? 19.453 -25.078 -5.887 1 96.94 67 PHE A C 1
ATOM 522 O O . PHE A 1 67 ? 18.875 -25.547 -6.867 1 96.94 67 PHE A O 1
ATOM 529 N N . CYS A 1 68 ? 20.078 -23.953 -5.977 1 98.25 68 CYS A N 1
ATOM 530 C CA . CYS A 1 68 ? 20.234 -23.203 -7.207 1 98.25 68 CYS A CA 1
ATOM 531 C C . CYS A 1 68 ? 21.609 -23.453 -7.828 1 98.25 68 CYS A C 1
ATOM 533 O O . CYS A 1 68 ? 22.578 -23.734 -7.117 1 98.25 68 CYS A O 1
ATOM 535 N N . ASP A 1 69 ? 21.672 -23.359 -9.125 1 98.19 69 ASP A N 1
ATOM 536 C CA . ASP A 1 69 ? 22.953 -23.469 -9.805 1 98.19 69 ASP A CA 1
ATOM 537 C C . ASP A 1 69 ? 23.828 -22.25 -9.547 1 98.19 69 ASP A C 1
ATOM 539 O O . ASP A 1 69 ? 25.047 -22.344 -9.484 1 98.19 69 ASP A O 1
ATOM 543 N N . TYR A 1 70 ? 23.234 -21.109 -9.438 1 97.88 70 TYR A N 1
ATOM 544 C CA . TYR A 1 70 ? 23.859 -19.844 -9.078 1 97.88 70 TYR A CA 1
ATOM 545 C C . TYR A 1 70 ? 22.859 -18.891 -8.422 1 97.88 70 TYR A C 1
ATOM 547 O O . TYR A 1 70 ? 21.672 -18.938 -8.742 1 97.88 70 TYR A O 1
ATOM 555 N N . VAL A 1 71 ? 23.328 -18.078 -7.457 1 98.44 71 VAL A N 1
ATOM 556 C CA . VAL A 1 71 ? 22.438 -17.125 -6.812 1 98.44 71 VAL A CA 1
ATOM 557 C C . VAL A 1 71 ? 23.094 -15.734 -6.816 1 98.44 71 VAL A C 1
ATOM 559 O O . VAL A 1 71 ? 24.219 -15.57 -6.375 1 98.44 71 VAL A O 1
ATOM 562 N N . PHE A 1 72 ? 22.406 -14.758 -7.332 1 97.56 72 PHE A N 1
ATOM 563 C CA . PHE A 1 72 ? 22.812 -13.359 -7.25 1 97.56 72 PHE A CA 1
ATOM 564 C C . PHE A 1 72 ? 22.203 -12.688 -6.027 1 97.56 72 PHE A C 1
ATOM 566 O O . PHE A 1 72 ? 21.031 -12.93 -5.699 1 97.56 72 PHE A O 1
ATOM 573 N N . THR A 1 73 ? 23 -11.859 -5.387 1 97.62 73 THR A N 1
ATOM 574 C CA . THR A 1 73 ? 22.484 -11 -4.328 1 97.62 73 THR A CA 1
ATOM 575 C C . THR A 1 73 ? 22.203 -9.594 -4.859 1 97.62 73 THR A C 1
ATOM 577 O O . THR A 1 73 ? 23.109 -8.781 -5.004 1 97.62 73 THR A O 1
ATOM 580 N N . GLU A 1 74 ? 20.938 -9.305 -5.145 1 96.75 74 GLU A N 1
ATOM 581 C CA . GLU A 1 74 ? 20.594 -8.039 -5.781 1 96.75 74 GLU A CA 1
ATOM 582 C C . GLU A 1 74 ? 19.25 -7.52 -5.273 1 96.75 74 GLU A C 1
ATOM 584 O O . GLU A 1 74 ? 18.391 -8.305 -4.84 1 96.75 74 GLU A O 1
ATOM 589 N N . ASN A 1 75 ? 19.094 -6.234 -5.332 1 96.62 75 ASN A N 1
ATOM 590 C CA . ASN A 1 75 ? 17.828 -5.547 -5.125 1 96.62 75 ASN A CA 1
ATOM 591 C C . ASN A 1 75 ? 17.078 -5.359 -6.441 1 96.62 75 ASN A C 1
ATOM 593 O O . ASN A 1 75 ? 17.5 -4.586 -7.301 1 96.62 75 ASN A O 1
ATOM 597 N N . LEU A 1 76 ? 15.945 -5.926 -6.508 1 97.69 76 LEU A N 1
ATOM 598 C CA . LEU A 1 76 ? 15.219 -5.977 -7.77 1 97.69 76 LEU A CA 1
ATOM 599 C C . LEU A 1 76 ? 14.625 -4.613 -8.109 1 97.69 76 LEU A C 1
ATOM 601 O O . LEU A 1 76 ? 14.219 -4.375 -9.25 1 97.69 76 LEU A O 1
ATOM 605 N N . ASP A 1 77 ? 14.531 -3.67 -7.113 1 95.75 77 ASP A N 1
ATOM 606 C CA . ASP A 1 77 ? 14.078 -2.311 -7.387 1 95.75 77 ASP A CA 1
ATOM 607 C C . ASP A 1 77 ? 15.188 -1.484 -8.039 1 95.75 77 ASP A C 1
ATOM 609 O O . ASP A 1 77 ? 14.93 -0.399 -8.57 1 95.75 77 ASP A O 1
ATOM 613 N N . ASP A 1 78 ? 16.375 -1.989 -7.93 1 95.81 78 ASP A N 1
ATOM 614 C CA . ASP A 1 78 ? 17.469 -1.323 -8.609 1 95.81 78 ASP A CA 1
ATOM 615 C C . ASP A 1 78 ? 17.359 -1.466 -10.125 1 95.81 78 ASP A C 1
ATOM 617 O O . ASP A 1 78 ? 17.312 -2.582 -10.648 1 95.81 78 ASP A O 1
ATOM 621 N N . PRO A 1 79 ? 17.359 -0.334 -10.789 1 94.38 79 PRO A N 1
ATOM 622 C CA . PRO A 1 79 ? 17.203 -0.398 -12.242 1 94.38 79 PRO A CA 1
ATOM 623 C C . PRO A 1 79 ? 18.328 -1.174 -12.922 1 94.38 79 PRO A C 1
ATOM 625 O O . PRO A 1 79 ? 18.172 -1.608 -14.07 1 94.38 79 PRO A O 1
ATOM 628 N N . HIS A 1 80 ? 19.359 -1.375 -12.25 1 95 80 HIS A N 1
ATOM 629 C CA . HIS A 1 80 ? 20.5 -2.059 -12.859 1 95 80 HIS A CA 1
ATOM 630 C C . HIS A 1 80 ? 20.609 -3.494 -12.359 1 95 80 HIS A C 1
ATOM 632 O O . HIS A 1 80 ? 21.578 -4.195 -12.68 1 95 80 HIS A O 1
ATOM 638 N N . SER A 1 81 ? 19.562 -3.785 -11.625 1 94.12 81 SER A N 1
ATOM 639 C CA . SER A 1 81 ? 19.531 -5.191 -11.242 1 94.12 81 SER A CA 1
ATOM 640 C C . SER A 1 81 ? 19.375 -6.094 -12.469 1 94.12 81 SER A C 1
ATOM 642 O O . SER A 1 81 ? 18.734 -5.707 -13.453 1 94.12 81 SER A O 1
ATOM 644 N N . LEU A 1 82 ? 20.031 -7.258 -12.539 1 96.31 82 LEU A N 1
ATOM 645 C CA . LEU A 1 82 ? 19.922 -8.297 -13.555 1 96.31 82 LEU A CA 1
ATOM 646 C C . LEU A 1 82 ? 20.781 -7.969 -14.766 1 96.31 82 LEU A C 1
ATOM 648 O O . LEU A 1 82 ? 20.781 -8.695 -15.758 1 96.31 82 LEU A O 1
ATOM 652 N N . ASP A 1 83 ? 21.547 -6.836 -14.719 1 95.94 83 ASP A N 1
ATOM 653 C CA . ASP A 1 83 ? 22.438 -6.48 -15.82 1 95.94 83 ASP A CA 1
ATOM 654 C C . ASP A 1 83 ? 23.406 -7.617 -16.125 1 95.94 83 ASP A C 1
ATOM 656 O O . ASP A 1 83 ? 23.797 -7.816 -17.281 1 95.94 83 ASP A O 1
ATOM 660 N N . ALA A 1 84 ? 23.766 -8.305 -15.125 1 95.25 84 ALA A N 1
ATOM 661 C CA . ALA A 1 84 ? 24.719 -9.406 -15.273 1 95.25 84 ALA A CA 1
ATOM 662 C C . ALA A 1 84 ? 24.141 -10.516 -16.156 1 95.25 84 ALA A C 1
ATOM 664 O O . ALA A 1 84 ? 24.875 -11.367 -16.641 1 95.25 84 ALA A O 1
ATOM 665 N N . LEU A 1 85 ? 22.844 -10.523 -16.312 1 97.25 85 LEU A N 1
ATOM 666 C CA . LEU A 1 85 ? 22.172 -11.586 -17.047 1 97.25 85 LEU A CA 1
ATOM 667 C C . LEU A 1 85 ? 21.859 -11.133 -18.469 1 97.25 85 LEU A C 1
ATOM 669 O O . LEU A 1 85 ? 21.125 -11.82 -19.188 1 97.25 85 LEU A O 1
ATOM 673 N N . GLU A 1 86 ? 22.391 -9.984 -18.781 1 94 86 GLU A N 1
ATOM 674 C CA . GLU A 1 86 ? 22.172 -9.492 -20.125 1 94 86 GLU A CA 1
ATOM 675 C C . GLU A 1 86 ? 22.578 -10.531 -21.172 1 94 86 GLU A C 1
ATOM 677 O O . GLU A 1 86 ? 23.672 -11.102 -21.078 1 94 86 GLU A O 1
ATOM 682 N N . GLY A 1 87 ? 21.688 -10.812 -22.094 1 93.88 87 GLY A N 1
ATOM 683 C CA . GLY A 1 87 ? 21.984 -11.773 -23.156 1 93.88 87 GLY A CA 1
ATOM 684 C C . GLY A 1 87 ? 21.516 -13.18 -22.812 1 93.88 87 GLY A C 1
ATOM 685 O O . GLY A 1 87 ? 21.422 -14.031 -23.703 1 93.88 87 GLY A O 1
ATOM 686 N N . GLU A 1 88 ? 21.281 -13.461 -21.578 1 96.69 88 GLU A N 1
ATOM 687 C CA . GLU A 1 88 ? 20.766 -14.766 -21.172 1 96.69 88 GLU A CA 1
ATOM 688 C C . GLU A 1 88 ? 19.281 -14.891 -21.5 1 96.69 88 GLU A C 1
ATOM 690 O O . GLU A 1 88 ? 18.578 -13.883 -21.625 1 96.69 88 GLU A O 1
ATOM 695 N N . LYS A 1 89 ? 18.891 -16.141 -21.75 1 97.94 89 LYS A N 1
ATOM 696 C CA . LYS A 1 89 ? 17.484 -16.453 -21.984 1 97.94 89 LYS A CA 1
ATOM 697 C C . LYS A 1 89 ? 17.016 -17.578 -21.094 1 97.94 89 LYS A C 1
ATOM 699 O O . LYS A 1 89 ? 17.75 -18.531 -20.828 1 97.94 89 LYS A O 1
ATOM 704 N N . PHE A 1 90 ? 15.789 -17.484 -20.75 1 98.69 90 PHE A N 1
ATOM 705 C CA . PHE A 1 90 ? 15.203 -18.469 -19.844 1 98.69 90 PHE A CA 1
ATOM 706 C C . PHE A 1 90 ? 13.891 -19 -20.406 1 98.69 90 PHE A C 1
ATOM 708 O O . PHE A 1 90 ? 13.164 -18.281 -21.094 1 98.69 90 PHE A O 1
ATOM 715 N N . ASP A 1 91 ? 13.625 -20.297 -20.078 1 98.56 91 ASP A N 1
ATOM 716 C CA . ASP A 1 91 ? 12.32 -20.875 -20.391 1 98.56 91 ASP A CA 1
ATOM 717 C C . ASP A 1 91 ? 11.234 -20.281 -19.5 1 98.56 91 ASP A C 1
ATOM 719 O O . ASP A 1 91 ? 10.109 -20.047 -19.953 1 98.56 91 ASP A O 1
ATOM 723 N N . VAL A 1 92 ? 11.586 -20.078 -18.266 1 98.81 92 VAL A N 1
ATOM 724 C CA . VAL A 1 92 ? 10.633 -19.625 -17.266 1 98.81 92 VAL A CA 1
ATOM 725 C C . VAL A 1 92 ? 11.289 -18.609 -16.344 1 98.81 92 VAL A C 1
ATOM 727 O O . VAL A 1 92 ? 12.438 -18.797 -15.922 1 98.81 92 VAL A O 1
ATOM 730 N N . ILE A 1 93 ? 10.617 -17.562 -16.047 1 98.88 93 ILE A N 1
ATOM 731 C CA . ILE A 1 93 ? 10.961 -16.641 -14.969 1 98.88 93 ILE A CA 1
ATOM 732 C C . ILE A 1 93 ? 9.875 -16.688 -13.898 1 98.88 93 ILE A C 1
ATOM 734 O O . ILE A 1 93 ? 8.68 -16.625 -14.211 1 98.88 93 ILE A O 1
ATOM 738 N N . THR A 1 94 ? 10.305 -16.891 -12.656 1 98.88 94 THR A N 1
ATOM 739 C CA . THR A 1 94 ? 9.32 -16.938 -11.578 1 98.88 94 THR A CA 1
ATOM 740 C C . THR A 1 94 ? 9.492 -15.742 -10.641 1 98.88 94 THR A C 1
ATOM 742 O O . THR A 1 94 ? 10.617 -15.305 -10.375 1 98.88 94 THR A O 1
ATOM 745 N N . LEU A 1 95 ? 8.367 -15.141 -10.219 1 98.12 95 LEU A N 1
ATOM 746 C CA . LEU A 1 95 ? 8.242 -14.117 -9.18 1 98.12 95 LEU A CA 1
ATOM 747 C C . LEU A 1 95 ? 7.16 -14.492 -8.18 1 98.12 95 LEU A C 1
ATOM 749 O O . LEU A 1 95 ? 6.043 -13.977 -8.25 1 98.12 95 LEU A O 1
ATOM 753 N N . VAL A 1 96 ? 7.508 -15.305 -7.242 1 98 96 VAL A N 1
ATOM 754 C CA . VAL A 1 96 ? 6.5 -15.805 -6.312 1 98 96 VAL A CA 1
ATOM 755 C C . VAL A 1 96 ? 6.531 -14.984 -5.027 1 98 96 VAL A C 1
ATOM 757 O O . VAL A 1 96 ? 7.461 -15.102 -4.23 1 98 96 VAL A O 1
ATOM 760 N N . ASP A 1 97 ? 5.461 -14.203 -4.82 1 97.19 97 ASP A N 1
ATOM 761 C CA . ASP A 1 97 ? 5.367 -13.32 -3.664 1 97.19 97 ASP A CA 1
ATOM 762 C C . ASP A 1 97 ? 6.516 -12.312 -3.646 1 97.19 97 ASP A C 1
ATOM 764 O O . ASP A 1 97 ? 7.176 -12.141 -2.621 1 97.19 97 ASP A O 1
ATOM 768 N N . VAL A 1 98 ? 6.766 -11.688 -4.777 1 98.25 98 VAL A N 1
ATOM 769 C CA . VAL A 1 98 ? 7.887 -10.766 -4.93 1 98.25 98 VAL A CA 1
ATOM 770 C C . VAL A 1 98 ? 7.375 -9.391 -5.363 1 98.25 98 VAL A C 1
ATOM 772 O O . VAL A 1 98 ? 7.746 -8.375 -4.777 1 98.25 98 VAL A O 1
ATOM 775 N N . LEU A 1 99 ? 6.438 -9.336 -6.328 1 98.38 99 LEU A N 1
ATOM 776 C CA . LEU A 1 99 ? 5.988 -8.102 -6.969 1 98.38 99 LEU A CA 1
ATOM 777 C C . LEU A 1 99 ? 5.457 -7.113 -5.934 1 98.38 99 LEU A C 1
ATOM 779 O O . LEU A 1 99 ? 5.672 -5.906 -6.059 1 98.38 99 LEU A O 1
ATOM 783 N N . GLU A 1 100 ? 4.762 -7.594 -4.891 1 98.12 100 GLU A N 1
ATOM 784 C CA . GLU A 1 100 ? 4.094 -6.773 -3.883 1 98.12 100 GLU A CA 1
ATOM 785 C C . GLU A 1 100 ? 5.109 -6.051 -3.002 1 98.12 100 GLU A C 1
ATOM 787 O O . GLU A 1 100 ? 4.766 -5.094 -2.309 1 98.12 100 GLU A O 1
ATOM 792 N N . HIS A 1 101 ? 6.332 -6.457 -3.053 1 97.5 101 HIS A N 1
ATOM 793 C CA . HIS A 1 101 ? 7.379 -5.879 -2.217 1 97.5 101 HIS A CA 1
ATOM 794 C C . HIS A 1 101 ? 8.141 -4.789 -2.965 1 97.5 101 HIS A C 1
ATOM 796 O O . HIS A 1 101 ? 9.008 -4.125 -2.389 1 97.5 101 HIS A O 1
ATOM 802 N N . LEU A 1 102 ? 7.832 -4.602 -4.223 1 97.38 102 LEU A N 1
ATOM 803 C CA . LEU A 1 102 ? 8.625 -3.701 -5.051 1 97.38 102 LEU A CA 1
ATOM 804 C C . LEU A 1 102 ? 7.988 -2.316 -5.113 1 97.38 102 LEU A C 1
ATOM 806 O O . LEU A 1 102 ? 6.766 -2.195 -5.191 1 97.38 102 LEU A O 1
ATOM 810 N N . GLN A 1 103 ? 8.828 -1.354 -5.137 1 95.06 103 GLN A N 1
ATOM 811 C CA . GLN A 1 103 ? 8.367 0.017 -5.332 1 95.06 103 GLN A CA 1
ATOM 812 C C . GLN A 1 103 ? 7.934 0.251 -6.777 1 95.06 103 GLN A C 1
ATOM 814 O O . GLN A 1 103 ? 6.988 1 -7.031 1 95.06 103 GLN A O 1
ATOM 819 N N . HIS A 1 104 ? 8.648 -0.416 -7.66 1 95.06 104 HIS A N 1
ATOM 820 C CA . HIS A 1 104 ? 8.398 -0.224 -9.086 1 95.06 104 HIS A CA 1
ATOM 821 C C . HIS A 1 104 ? 8.219 -1.561 -9.797 1 95.06 104 HIS A C 1
ATOM 823 O O . HIS A 1 104 ? 9 -1.906 -10.688 1 95.06 104 HIS A O 1
ATOM 829 N N . PRO A 1 105 ? 7.117 -2.223 -9.562 1 97.69 105 PRO A N 1
ATOM 830 C CA . PRO A 1 105 ? 6.922 -3.555 -10.141 1 97.69 105 PRO A CA 1
ATOM 831 C C . PRO A 1 105 ? 6.812 -3.525 -11.664 1 97.69 105 PRO A C 1
ATOM 833 O O . PRO A 1 105 ? 7.266 -4.453 -12.336 1 97.69 105 PRO A O 1
ATOM 836 N N . GLN A 1 106 ? 6.238 -2.504 -12.211 1 96.56 106 GLN A N 1
ATOM 837 C CA . GLN A 1 106 ? 6.086 -2.412 -13.656 1 96.56 106 GLN A CA 1
ATOM 838 C C . GLN A 1 106 ? 7.445 -2.355 -14.352 1 96.56 106 GLN A C 1
ATOM 840 O O . GLN A 1 106 ? 7.648 -3.008 -15.375 1 96.56 106 GLN A O 1
ATOM 845 N N . ALA A 1 107 ? 8.336 -1.585 -13.828 1 97.12 107 ALA A N 1
ATOM 846 C CA . ALA A 1 107 ? 9.672 -1.45 -14.398 1 97.12 107 ALA A CA 1
ATOM 847 C C . ALA A 1 107 ? 10.391 -2.795 -14.43 1 97.12 107 ALA A C 1
ATOM 849 O O . ALA A 1 107 ? 11.055 -3.127 -15.414 1 97.12 107 ALA A O 1
ATOM 850 N N . LEU A 1 108 ? 10.242 -3.504 -13.352 1 98.25 108 LEU A N 1
ATOM 851 C CA . LEU A 1 108 ? 10.875 -4.82 -13.328 1 98.25 108 LEU A CA 1
ATOM 852 C C . LEU A 1 108 ? 10.289 -5.719 -14.414 1 98.25 108 LEU A C 1
ATOM 854 O O . LEU A 1 108 ? 11.039 -6.371 -15.156 1 98.25 108 LEU A O 1
ATOM 858 N N . LEU A 1 109 ? 8.992 -5.758 -14.492 1 98.19 109 LEU A N 1
ATOM 859 C CA . LEU A 1 109 ? 8.32 -6.609 -15.461 1 98.19 109 LEU A CA 1
ATOM 860 C C . LEU A 1 109 ? 8.805 -6.301 -16.875 1 98.19 109 LEU A C 1
ATOM 862 O O . LEU A 1 109 ? 9.031 -7.215 -17.672 1 98.19 109 LEU A O 1
ATOM 866 N N . GLN A 1 110 ? 8.992 -5.098 -17.141 1 96.75 110 GLN A N 1
ATOM 867 C CA . GLN A 1 110 ? 9.469 -4.688 -18.469 1 96.75 110 GLN A CA 1
ATOM 868 C C . GLN A 1 110 ? 10.898 -5.164 -18.703 1 96.75 110 GLN A C 1
ATOM 870 O O . GLN A 1 110 ? 11.234 -5.598 -19.812 1 96.75 110 GLN A O 1
ATOM 875 N N . ARG A 1 111 ? 11.688 -5.137 -17.688 1 96.94 111 ARG A N 1
ATOM 876 C CA . ARG A 1 111 ? 13.094 -5.531 -17.797 1 96.94 111 ARG A CA 1
ATOM 877 C C . ARG A 1 111 ? 13.219 -7.043 -17.969 1 96.94 111 ARG A C 1
ATOM 879 O O . ARG A 1 111 ? 14.25 -7.535 -18.422 1 96.94 111 ARG A O 1
ATOM 886 N N . LEU A 1 112 ? 12.211 -7.746 -17.625 1 97.88 112 LEU A N 1
ATOM 887 C CA . LEU A 1 112 ? 12.273 -9.203 -17.672 1 97.88 112 LEU A CA 1
ATOM 888 C C . LEU A 1 112 ? 11.992 -9.719 -19.078 1 97.88 112 LEU A C 1
ATOM 890 O O . LEU A 1 112 ? 12.391 -10.836 -19.422 1 97.88 112 LEU A O 1
ATOM 894 N N . LYS A 1 113 ? 11.375 -8.984 -19.875 1 95.44 113 LYS A N 1
ATOM 895 C CA . LYS A 1 113 ? 10.883 -9.43 -21.172 1 95.44 113 LYS A CA 1
ATOM 896 C C . LYS A 1 113 ? 12.031 -9.938 -22.047 1 95.44 113 LYS A C 1
ATOM 898 O O . LYS A 1 113 ? 11.969 -11.039 -22.594 1 95.44 113 LYS A O 1
ATOM 903 N N . PRO A 1 114 ? 13.117 -9.18 -22.125 1 95.25 114 PRO A N 1
ATOM 904 C CA . PRO A 1 114 ? 14.219 -9.625 -22.984 1 95.25 114 PRO A CA 1
ATOM 905 C C . PRO A 1 114 ? 14.906 -10.883 -22.469 1 95.25 114 PRO A C 1
ATOM 907 O O . PRO A 1 114 ? 15.703 -11.5 -23.188 1 95.25 114 PRO A O 1
ATOM 910 N N . LEU A 1 115 ? 14.617 -11.289 -21.25 1 97.81 115 LEU A N 1
ATOM 911 C CA . LEU A 1 115 ? 15.273 -12.438 -20.641 1 97.81 115 LEU A CA 1
ATOM 912 C C . LEU A 1 115 ? 14.484 -13.719 -20.906 1 97.81 115 LEU A C 1
ATOM 914 O O . LEU A 1 115 ? 14.945 -14.812 -20.578 1 97.81 115 LEU A O 1
ATOM 918 N N . LEU A 1 116 ? 13.352 -13.539 -21.484 1 97.56 116 LEU A N 1
ATOM 919 C CA . LEU A 1 116 ? 12.5 -14.688 -21.781 1 97.56 116 LEU A CA 1
ATOM 920 C C . LEU A 1 116 ? 12.695 -15.164 -23.219 1 97.56 116 LEU A C 1
ATOM 922 O O . LEU A 1 116 ? 12.828 -14.344 -24.125 1 97.56 116 LEU A O 1
ATOM 926 N N . LEU A 1 117 ? 12.695 -16.5 -23.375 1 95.06 117 LEU A N 1
ATOM 927 C CA . LEU A 1 117 ? 12.562 -17.047 -24.719 1 95.06 117 LEU A CA 1
ATOM 928 C C . LEU A 1 117 ? 11.227 -16.672 -25.328 1 95.06 117 LEU A C 1
ATOM 930 O O . LEU A 1 117 ? 10.289 -16.312 -24.609 1 95.06 117 LEU A O 1
ATOM 934 N N . ASP A 1 118 ? 11.094 -16.75 -26.609 1 88.56 118 ASP A N 1
ATOM 935 C CA . ASP A 1 118 ? 9.875 -16.391 -27.312 1 88.56 118 ASP A CA 1
ATOM 936 C C . ASP A 1 118 ? 8.68 -17.172 -26.781 1 88.56 118 ASP A C 1
ATOM 938 O O . ASP A 1 118 ? 7.594 -16.609 -26.594 1 88.56 118 ASP A O 1
ATOM 942 N N . GLU A 1 119 ? 8.922 -18.391 -26.531 1 91.56 119 GLU A N 1
ATOM 943 C CA . GLU A 1 119 ? 7.848 -19.219 -25.984 1 91.56 119 GLU A CA 1
ATOM 944 C C . GLU A 1 119 ? 7.949 -19.328 -24.469 1 91.56 119 GLU A C 1
ATOM 946 O O . GLU A 1 119 ? 7.344 -20.234 -23.875 1 91.56 119 GLU A O 1
ATOM 951 N N . GLY A 1 120 ? 8.836 -18.516 -23.922 1 96.31 120 GLY A N 1
ATOM 952 C CA . GLY A 1 120 ? 9.008 -18.562 -22.469 1 96.31 120 GLY A CA 1
ATOM 953 C C . GLY A 1 120 ? 7.812 -18.031 -21.719 1 96.31 120 GLY A C 1
ATOM 954 O O . GLY A 1 120 ? 6.891 -17.469 -22.312 1 96.31 120 GLY A O 1
ATOM 955 N N . CYS A 1 121 ? 7.855 -18.297 -20.391 1 97 121 CYS A N 1
ATOM 956 C CA . CYS A 1 121 ? 6.691 -17.969 -19.578 1 97 121 CYS A CA 1
ATOM 957 C C . CYS A 1 121 ? 7.113 -17.281 -18.281 1 97 121 CYS A C 1
ATOM 959 O O . CYS A 1 121 ? 8.133 -17.641 -17.688 1 97 121 CYS A O 1
ATOM 961 N N . LEU A 1 122 ? 6.328 -16.281 -17.984 1 98.56 122 LEU A N 1
ATOM 962 C CA . LEU A 1 122 ? 6.422 -15.648 -16.672 1 98.56 122 LEU A CA 1
ATOM 963 C C . LEU A 1 122 ? 5.398 -16.25 -15.703 1 98.56 122 LEU A C 1
ATOM 965 O O . LEU A 1 122 ? 4.203 -16.281 -16 1 98.56 122 LEU A O 1
ATOM 969 N N . LEU A 1 123 ? 5.871 -16.812 -14.602 1 98.81 123 LEU A N 1
ATOM 970 C CA . LEU A 1 123 ? 5 -17.359 -13.562 1 98.81 123 LEU A CA 1
ATOM 971 C C . LEU A 1 123 ? 5.133 -16.562 -12.266 1 98.81 123 LEU A C 1
ATOM 973 O O . LEU A 1 123 ? 6.242 -16.375 -11.758 1 98.81 123 LEU A O 1
ATOM 977 N N . LEU A 1 124 ? 3.977 -16.094 -11.766 1 98.62 124 LEU A N 1
ATOM 978 C CA . LEU A 1 124 ? 4.098 -15.273 -10.562 1 98.62 124 LEU A CA 1
ATOM 979 C C . LEU A 1 124 ? 2.893 -15.469 -9.648 1 98.62 124 LEU A C 1
ATOM 981 O O . LEU A 1 124 ? 1.88 -16.031 -10.062 1 98.62 124 LEU A O 1
ATOM 985 N N . SER A 1 125 ? 3.094 -15.102 -8.406 1 98.44 125 SER A N 1
ATOM 986 C CA . SER A 1 125 ? 2.018 -15.047 -7.422 1 98.44 125 SER A CA 1
ATOM 987 C C . SER A 1 125 ? 2.027 -13.719 -6.668 1 98.44 125 SER A C 1
ATOM 989 O O . SER A 1 125 ? 3.086 -13.117 -6.48 1 98.44 125 SER A O 1
ATOM 991 N N . VAL A 1 126 ? 0.842 -13.25 -6.32 1 98.5 126 VAL A N 1
ATOM 992 C CA . VAL A 1 126 ? 0.691 -12.07 -5.48 1 98.5 126 VAL A CA 1
ATOM 993 C C . VAL A 1 126 ? -0.481 -12.266 -4.52 1 98.5 126 VAL A C 1
ATOM 995 O O . VAL A 1 126 ? -1.476 -12.906 -4.867 1 98.5 126 VAL A O 1
ATOM 998 N N . PRO A 1 127 ? -0.372 -11.672 -3.295 1 98.12 127 PRO A N 1
ATOM 999 C CA . PRO A 1 127 ? -1.549 -11.695 -2.422 1 98.12 127 PRO A CA 1
ATOM 1000 C C . PRO A 1 127 ? -2.729 -10.922 -3.002 1 98.12 127 PRO A C 1
ATOM 1002 O O . PRO A 1 127 ? -2.533 -9.984 -3.781 1 98.12 127 PRO A O 1
ATOM 1005 N N . ASN A 1 128 ? -3.896 -11.367 -2.68 1 98.44 128 ASN A N 1
ATOM 1006 C CA . ASN A 1 128 ? -5.125 -10.711 -3.119 1 98.44 128 ASN A CA 1
ATOM 1007 C C . ASN A 1 128 ? -5.668 -9.758 -2.057 1 98.44 128 ASN A C 1
ATOM 1009 O O . ASN A 1 128 ? -6.273 -10.195 -1.076 1 98.44 128 ASN A O 1
ATOM 1013 N N . VAL A 1 129 ? -5.586 -8.469 -2.295 1 98.62 129 VAL A N 1
ATOM 1014 C CA . VAL A 1 129 ? -6.043 -7.496 -1.308 1 98.62 129 VAL A CA 1
ATOM 1015 C C . VAL A 1 129 ? -7.566 -7.484 -1.257 1 98.62 129 VAL A C 1
ATOM 1017 O O . VAL A 1 129 ? -8.164 -6.949 -0.318 1 98.62 129 VAL A O 1
ATOM 1020 N N . ALA A 1 130 ? -8.227 -8.086 -2.252 1 98.31 130 ALA A N 1
ATOM 1021 C CA . ALA A 1 130 ? -9.68 -8.094 -2.289 1 98.31 130 ALA A CA 1
ATOM 1022 C C . ALA A 1 130 ? -10.234 -9.359 -1.638 1 98.31 130 ALA A C 1
ATOM 1024 O O . ALA A 1 130 ? -11.391 -9.727 -1.865 1 98.31 130 ALA A O 1
ATOM 1025 N N . HIS A 1 131 ? -9.406 -10.062 -0.957 1 97.56 131 HIS A N 1
ATOM 1026 C CA . HIS A 1 131 ? -9.898 -11.188 -0.172 1 97.56 131 HIS A CA 1
ATOM 1027 C C . HIS A 1 131 ? -11.016 -10.758 0.77 1 97.56 131 HIS A C 1
ATOM 1029 O O . HIS A 1 131 ? -10.984 -9.648 1.312 1 97.56 131 HIS A O 1
ATOM 1035 N N . ALA A 1 132 ? -11.914 -11.641 1.054 1 96.88 132 ALA A N 1
ATOM 1036 C CA . ALA A 1 132 ? -13.102 -11.352 1.857 1 96.88 132 ALA A CA 1
ATOM 1037 C C . ALA A 1 132 ? -12.711 -10.797 3.225 1 96.88 132 ALA A C 1
ATOM 1039 O O . ALA A 1 132 ? -13.375 -9.898 3.75 1 96.88 132 ALA A O 1
ATOM 1040 N N . SER A 1 133 ? -11.664 -11.297 3.801 1 96.38 133 SER A N 1
ATOM 1041 C CA . SER A 1 133 ? -11.25 -10.844 5.125 1 96.38 133 SER A CA 1
ATOM 1042 C C . 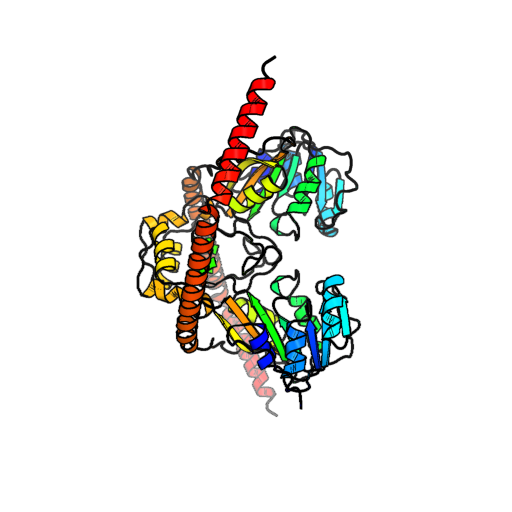SER A 1 133 ? -10.859 -9.375 5.105 1 96.38 133 SER A C 1
ATOM 1044 O O . SER A 1 133 ? -11.219 -8.617 6.012 1 96.38 133 SER A O 1
ATOM 1046 N N . VAL A 1 134 ? -10.148 -8.945 4.09 1 97.62 134 VAL A N 1
ATOM 1047 C CA . VAL A 1 134 ? -9.703 -7.562 3.98 1 97.62 134 VAL A CA 1
ATOM 1048 C C . VAL A 1 134 ? -10.891 -6.656 3.674 1 97.62 134 VAL A C 1
ATOM 1050 O O . VAL A 1 134 ? -11.008 -5.562 4.227 1 97.62 134 VAL A O 1
ATOM 1053 N N . ARG A 1 135 ? -11.797 -7.168 2.785 1 97.5 135 ARG A N 1
ATOM 1054 C CA . ARG A 1 135 ? -13.023 -6.43 2.488 1 97.5 135 ARG A CA 1
ATOM 1055 C C . ARG A 1 135 ? -13.789 -6.102 3.768 1 97.5 135 ARG A C 1
ATOM 1057 O O . ARG A 1 135 ? -14.18 -4.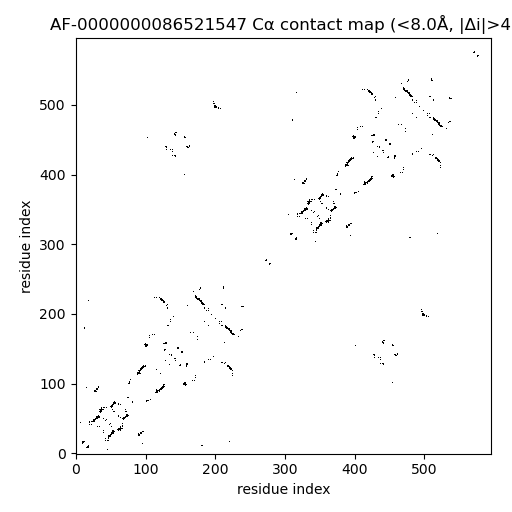949 3.986 1 97.5 135 ARG A O 1
ATOM 1064 N N . LEU A 1 136 ? -13.953 -7.102 4.59 1 95.75 136 LEU A N 1
ATOM 1065 C CA . LEU A 1 136 ? -14.766 -6.965 5.793 1 95.75 136 LEU A CA 1
ATOM 1066 C C . LEU A 1 136 ? -14.07 -6.078 6.82 1 95.75 136 LEU A C 1
ATOM 1068 O O . LEU A 1 136 ? -14.711 -5.254 7.473 1 95.75 136 LEU A O 1
ATOM 1072 N N . GLU A 1 137 ? -12.805 -6.238 6.945 1 95.56 137 GLU A N 1
ATOM 1073 C CA . GLU A 1 137 ? -12.062 -5.418 7.891 1 95.56 137 GLU A CA 1
ATOM 1074 C C . GLU A 1 137 ? -12.078 -3.947 7.477 1 95.56 137 GLU A C 1
ATOM 1076 O O . GLU A 1 137 ? -12.289 -3.064 8.312 1 95.56 137 GLU A O 1
ATOM 1081 N N . LEU A 1 138 ? -11.859 -3.713 6.191 1 97.38 138 LEU A N 1
ATOM 1082 C CA . LEU A 1 138 ? -11.859 -2.33 5.73 1 97.38 138 LEU A CA 1
ATOM 1083 C C . LEU A 1 138 ? -13.242 -1.709 5.867 1 97.38 138 LEU A C 1
ATOM 1085 O O . LEU A 1 138 ? -13.367 -0.519 6.164 1 97.38 138 LEU A O 1
ATOM 1089 N N . LEU A 1 139 ? -14.242 -2.51 5.648 1 95.5 139 LEU A N 1
ATOM 1090 C CA . LEU A 1 139 ? -15.609 -2.033 5.805 1 95.5 139 LEU A CA 1
ATOM 1091 C C . LEU A 1 139 ? -15.828 -1.455 7.195 1 95.5 139 LEU A C 1
ATOM 1093 O O . LEU A 1 139 ? -16.609 -0.518 7.367 1 95.5 139 LEU A O 1
ATOM 1097 N N . LYS A 1 140 ? -15.07 -1.957 8.141 1 93.25 140 LYS A N 1
ATOM 1098 C CA . LYS A 1 140 ? -15.164 -1.488 9.516 1 93.25 140 LYS A CA 1
ATOM 1099 C C . LYS A 1 140 ? -14.148 -0.386 9.797 1 93.25 140 LYS A C 1
ATOM 1101 O O . LYS A 1 140 ? -13.992 0.047 10.938 1 93.25 140 LYS A O 1
ATOM 1106 N N . GLY A 1 141 ? -13.406 -0.042 8.805 1 95.69 141 GLY A N 1
ATOM 1107 C CA . GLY A 1 141 ? -12.453 1.049 8.93 1 95.69 141 GLY A CA 1
ATOM 1108 C C . GLY A 1 141 ? -11.078 0.59 9.367 1 95.69 141 GLY A C 1
ATOM 1109 O O . GLY A 1 141 ? -10.266 1.396 9.82 1 95.69 141 GLY A O 1
ATOM 1110 N N . ASP A 1 142 ? -10.867 -0.667 9.18 1 93.5 142 ASP A N 1
ATOM 1111 C CA . ASP A 1 142 ? -9.594 -1.229 9.633 1 93.5 142 ASP A CA 1
ATOM 1112 C C . ASP A 1 142 ? -8.734 -1.657 8.453 1 93.5 142 ASP A C 1
ATOM 1114 O O . ASP A 1 142 ? -9.219 -2.305 7.523 1 93.5 142 ASP A O 1
ATOM 1118 N N . PHE A 1 143 ? -7.508 -1.312 8.445 1 96.5 143 PHE A N 1
ATOM 1119 C CA . PHE A 1 143 ? -6.492 -1.689 7.473 1 96.5 143 PHE A CA 1
ATOM 1120 C C . PHE A 1 143 ? -5.121 -1.787 8.133 1 96.5 143 PHE A C 1
ATOM 1122 O O . PHE A 1 143 ? -4.242 -0.966 7.867 1 96.5 143 PHE A O 1
ATOM 1129 N N . ARG A 1 144 ? -4.926 -2.783 8.906 1 92.62 144 ARG A N 1
ATOM 1130 C CA . ARG A 1 144 ? -3.74 -2.883 9.75 1 92.62 144 ARG A CA 1
ATOM 1131 C C . ARG A 1 144 ? -2.703 -3.814 9.133 1 92.62 144 ARG A C 1
ATOM 1133 O O . ARG A 1 144 ? -3.021 -4.949 8.758 1 92.62 144 ARG A O 1
ATOM 1140 N N . TYR A 1 145 ? -1.573 -3.236 9.062 1 92.38 145 TYR A N 1
ATOM 1141 C CA . TYR A 1 145 ? -0.469 -4.066 8.594 1 92.38 145 TYR A CA 1
ATOM 1142 C C . TYR A 1 145 ? -0.127 -5.148 9.609 1 92.38 145 TYR A C 1
ATOM 1144 O O . TYR A 1 145 ? -0.267 -4.945 10.82 1 92.38 145 TYR A O 1
ATOM 1152 N N . GLU A 1 146 ? 0.261 -6.25 9.07 1 90.12 146 GLU A N 1
ATOM 1153 C CA . GLU A 1 146 ? 0.648 -7.402 9.875 1 90.12 146 GLU A CA 1
ATOM 1154 C C . GLU A 1 146 ? 2.055 -7.875 9.523 1 90.12 146 GLU A C 1
ATOM 1156 O O . GLU A 1 146 ? 2.664 -7.371 8.578 1 90.12 146 GLU A O 1
ATOM 1161 N N . SER A 1 147 ? 2.582 -8.852 10.328 1 88.56 147 SER A N 1
ATOM 1162 C CA . SER A 1 147 ? 3.926 -9.367 10.078 1 88.56 147 SER A CA 1
ATOM 1163 C C . SER A 1 147 ? 3.934 -10.344 8.906 1 88.56 147 SER A C 1
ATOM 1165 O O . SER A 1 147 ? 4.996 -10.664 8.367 1 88.56 147 SER A O 1
ATOM 1167 N N . SER A 1 148 ? 2.801 -10.836 8.609 1 87.69 148 SER A N 1
ATOM 1168 C CA . SER A 1 148 ? 2.639 -11.75 7.48 1 87.69 148 SER A CA 1
ATOM 1169 C C . SER A 1 148 ? 1.229 -11.672 6.906 1 87.69 148 SER A C 1
ATOM 1171 O O . SER A 1 148 ? 0.387 -10.93 7.41 1 87.69 148 SER A O 1
ATOM 1173 N N . GLY A 1 149 ? 1.037 -12.344 5.719 1 92.19 149 GLY A N 1
ATOM 1174 C CA . GLY A 1 149 ? -0.29 -12.391 5.129 1 92.19 149 GLY A CA 1
ATOM 1175 C C . GLY A 1 149 ? -0.509 -11.336 4.062 1 92.19 149 GLY A C 1
ATOM 1176 O O . GLY A 1 149 ? 0.45 -10.82 3.482 1 92.19 149 GLY A O 1
ATOM 1177 N N . ILE A 1 150 ? -1.758 -11.07 3.865 1 95.56 150 ILE A N 1
ATOM 1178 C CA . ILE A 1 150 ? -2.143 -10.219 2.746 1 95.56 150 ILE A CA 1
ATOM 1179 C C . ILE A 1 150 ? -1.668 -8.789 2.996 1 95.56 150 ILE A C 1
ATOM 1181 O O . ILE A 1 150 ? -1.127 -8.141 2.098 1 95.56 150 ILE A O 1
ATOM 1185 N N . LEU A 1 151 ? -1.778 -8.344 4.266 1 96.12 151 LEU A N 1
ATOM 1186 C CA . LEU A 1 151 ? -1.389 -6.98 4.613 1 96.12 151 LEU A CA 1
ATOM 1187 C C . LEU A 1 151 ? -0.051 -6.969 5.344 1 96.12 151 LEU A C 1
ATOM 1189 O O . LEU A 1 151 ? 0.118 -6.238 6.324 1 96.12 151 LEU A O 1
ATOM 1193 N N . ASP A 1 152 ? 0.83 -7.852 4.898 1 93.94 152 ASP A N 1
ATOM 1194 C CA . ASP A 1 152 ? 2.203 -7.859 5.391 1 93.94 152 ASP A CA 1
ATOM 1195 C C . ASP A 1 152 ? 2.83 -6.469 5.289 1 93.94 152 ASP A C 1
ATOM 1197 O O . ASP A 1 152 ? 2.684 -5.789 4.27 1 93.94 152 ASP A O 1
ATOM 1201 N N . ASP A 1 153 ? 3.539 -6.059 6.336 1 93.19 153 ASP A N 1
ATOM 1202 C CA . ASP A 1 153 ? 4.031 -4.691 6.449 1 93.19 153 ASP A CA 1
ATOM 1203 C C . ASP A 1 153 ? 5.16 -4.43 5.453 1 93.19 153 ASP A C 1
ATOM 1205 O O . ASP A 1 153 ? 5.523 -3.275 5.215 1 93.19 153 ASP A O 1
ATOM 1209 N N . THR A 1 154 ? 5.691 -5.441 4.824 1 94.12 154 THR A N 1
ATOM 1210 C CA . THR A 1 154 ? 6.723 -5.27 3.809 1 94.12 154 THR A CA 1
ATOM 1211 C C . THR A 1 154 ? 6.098 -5.074 2.43 1 94.12 154 THR A C 1
ATOM 1213 O O . THR A 1 154 ? 6.793 -4.727 1.473 1 94.12 154 THR A O 1
ATOM 1216 N N . HIS A 1 155 ? 4.758 -5.32 2.322 1 96.69 155 HIS A N 1
ATOM 1217 C CA . HIS A 1 155 ? 4.082 -5.113 1.046 1 96.69 155 HIS A CA 1
ATOM 1218 C C . HIS A 1 155 ? 3.965 -3.629 0.718 1 96.69 155 HIS A C 1
ATOM 1220 O O . HIS A 1 155 ? 3.504 -2.842 1.546 1 96.69 155 HIS A O 1
ATOM 1226 N N . LEU A 1 156 ? 4.348 -3.297 -0.455 1 96.88 156 LEU A N 1
ATOM 1227 C CA . LEU A 1 156 ? 4.312 -1.916 -0.92 1 96.88 156 LEU A CA 1
ATOM 1228 C C . LEU A 1 156 ? 3.184 -1.712 -1.927 1 96.88 156 LEU A C 1
ATOM 1230 O O . LEU A 1 156 ? 2.658 -0.604 -2.061 1 96.88 156 LEU A O 1
ATOM 1234 N N . LYS A 1 157 ? 2.871 -2.797 -2.594 1 97.38 157 LYS A N 1
ATOM 1235 C CA . LYS A 1 157 ? 1.795 -2.768 -3.582 1 97.38 157 LYS A CA 1
ATOM 1236 C C . LYS A 1 157 ? 0.751 -3.842 -3.289 1 97.38 157 LYS A C 1
ATOM 1238 O O . LYS A 1 157 ? 1.09 -4.938 -2.836 1 97.38 157 LYS A O 1
ATOM 1243 N N . PHE A 1 158 ? -0.476 -3.479 -3.553 1 98.12 158 PHE A N 1
ATOM 1244 C CA . PHE A 1 158 ? -1.582 -4.41 -3.367 1 98.12 158 PHE A CA 1
ATOM 1245 C C . PHE A 1 158 ? -2.27 -4.707 -4.695 1 98.12 158 PHE A C 1
ATOM 1247 O O . PHE A 1 158 ? -2.453 -3.809 -5.52 1 98.12 158 PHE A O 1
ATOM 1254 N N . PHE A 1 159 ? -2.672 -6.012 -4.852 1 98.25 159 PHE A N 1
ATOM 1255 C CA . PHE A 1 159 ? -3.205 -6.418 -6.145 1 98.25 159 PHE A CA 1
ATOM 1256 C C . PHE A 1 159 ? -4.562 -7.09 -5.98 1 98.25 159 PHE A C 1
ATOM 1258 O O . PHE A 1 159 ? -4.84 -7.699 -4.949 1 98.25 159 PHE A O 1
ATOM 1265 N N . THR A 1 160 ? -5.355 -6.91 -6.953 1 98 160 THR A N 1
ATOM 1266 C CA . THR A 1 160 ? -6.535 -7.715 -7.25 1 98 160 THR A CA 1
ATOM 1267 C C . THR A 1 160 ? -6.352 -8.484 -8.555 1 98 160 THR A C 1
ATOM 1269 O O . THR A 1 160 ? -5.332 -8.336 -9.227 1 98 160 THR A O 1
ATOM 1272 N N . ALA A 1 161 ? -7.332 -9.32 -8.859 1 96.38 161 ALA A N 1
ATOM 1273 C CA . ALA A 1 161 ? -7.27 -10.016 -10.141 1 96.38 161 ALA A CA 1
ATOM 1274 C C . ALA A 1 161 ? -7.152 -9.023 -11.297 1 96.38 161 ALA A C 1
ATOM 1276 O O . ALA A 1 161 ? -6.305 -9.188 -12.18 1 96.38 161 ALA A O 1
ATOM 1277 N N . THR A 1 162 ? -7.922 -7.977 -11.195 1 94.94 162 THR A N 1
ATOM 1278 C CA . THR A 1 162 ? -7.992 -6.992 -12.266 1 94.94 162 THR A CA 1
ATOM 1279 C C . THR A 1 162 ? -6.691 -6.199 -12.359 1 94.94 162 THR A C 1
ATOM 1281 O O . THR A 1 162 ? -6.133 -6.039 -13.445 1 94.94 162 THR A O 1
ATOM 1284 N N . THR A 1 163 ? -6.199 -5.758 -11.234 1 96.31 163 THR A N 1
ATOM 1285 C CA . THR A 1 163 ? -5.02 -4.902 -11.266 1 96.31 163 THR A CA 1
ATOM 1286 C C . THR A 1 163 ? -3.771 -5.711 -11.617 1 96.31 163 THR A C 1
ATOM 1288 O O . THR A 1 163 ? -2.854 -5.195 -12.258 1 96.31 163 THR A O 1
ATOM 1291 N N . LEU A 1 164 ? -3.738 -6.973 -11.281 1 97.75 164 LEU A N 1
ATOM 1292 C CA . LEU A 1 164 ? -2.635 -7.848 -11.672 1 97.75 164 LEU A CA 1
ATOM 1293 C C . LEU A 1 164 ? -2.594 -8.023 -13.18 1 97.75 164 LEU A C 1
ATOM 1295 O O . LEU A 1 164 ? -1.535 -7.887 -13.797 1 97.75 164 LEU A O 1
ATOM 1299 N N . GLN A 1 165 ? -3.693 -8.289 -13.703 1 96.44 165 GLN A N 1
ATOM 1300 C CA . GLN A 1 165 ? -3.764 -8.453 -15.156 1 96.44 165 GLN A CA 1
ATOM 1301 C C . GLN A 1 165 ? -3.387 -7.156 -15.867 1 96.44 165 GLN A C 1
ATOM 1303 O O . GLN A 1 165 ? -2.648 -7.18 -16.859 1 96.44 165 GLN A O 1
ATOM 1308 N N . THR A 1 166 ? -3.854 -6.051 -15.352 1 95.62 166 THR A N 1
ATOM 1309 C CA . THR A 1 166 ? -3.598 -4.75 -15.953 1 95.62 166 THR A CA 1
ATOM 1310 C C . THR A 1 166 ? -2.102 -4.449 -15.977 1 95.62 166 THR A C 1
ATOM 1312 O O . THR A 1 166 ? -1.563 -4.047 -17.016 1 95.62 166 THR A O 1
ATOM 1315 N N . ILE A 1 167 ? -1.466 -4.691 -14.875 1 97 167 ILE A N 1
ATOM 1316 C CA . ILE A 1 167 ? -0.049 -4.352 -14.812 1 97 167 ILE A CA 1
ATOM 1317 C C . ILE A 1 167 ? 0.745 -5.262 -15.742 1 97 167 ILE A C 1
ATOM 1319 O O . ILE A 1 167 ? 1.731 -4.836 -16.344 1 97 167 ILE A O 1
ATOM 1323 N N . LEU A 1 168 ? 0.378 -6.504 -15.898 1 97.5 168 LEU A N 1
ATOM 1324 C CA . LEU A 1 168 ? 1.053 -7.438 -16.797 1 97.5 168 LEU A CA 1
ATOM 1325 C C . LEU A 1 168 ? 0.883 -7.012 -18.25 1 97.5 168 LEU A C 1
ATOM 1327 O O . LEU A 1 168 ? 1.857 -6.961 -19 1 97.5 168 LEU A O 1
ATOM 1331 N N . VAL A 1 169 ? -0.328 -6.648 -18.578 1 95.88 169 VAL A N 1
ATOM 1332 C CA . VAL A 1 169 ? -0.619 -6.238 -19.938 1 95.88 169 VAL A CA 1
ATOM 1333 C C . VAL A 1 169 ? 0.133 -4.949 -20.266 1 95.88 169 VAL A C 1
ATOM 1335 O O . VAL A 1 169 ? 0.762 -4.84 -21.328 1 95.88 169 VAL A O 1
ATOM 1338 N N . GLU A 1 170 ? 0.112 -4.059 -19.359 1 94.56 170 GLU A N 1
ATOM 1339 C CA . GLU A 1 170 ? 0.792 -2.781 -19.562 1 94.56 170 GLU A CA 1
ATOM 1340 C C . GLU A 1 170 ? 2.303 -2.973 -19.672 1 94.56 170 GLU A C 1
ATOM 1342 O O . GLU A 1 170 ? 2.988 -2.18 -20.312 1 94.56 170 GLU A O 1
ATOM 1347 N N . ALA A 1 171 ? 2.783 -4.027 -19.109 1 96.44 171 ALA A N 1
ATOM 1348 C CA . ALA A 1 171 ? 4.215 -4.316 -19.156 1 96.44 171 ALA A CA 1
ATOM 1349 C C . ALA A 1 171 ? 4.574 -5.102 -20.406 1 96.44 171 ALA A C 1
ATOM 1351 O O . ALA A 1 171 ? 5.746 -5.426 -20.625 1 96.44 171 ALA A O 1
ATOM 1352 N N . GLY A 1 172 ? 3.621 -5.465 -21.188 1 94.38 172 GLY A N 1
ATOM 1353 C CA . GLY A 1 172 ? 3.891 -6.098 -22.469 1 94.38 172 GLY A CA 1
ATOM 1354 C C . GLY A 1 172 ? 3.711 -7.605 -22.438 1 94.38 172 GLY A C 1
ATOM 1355 O O . GLY A 1 172 ? 4.328 -8.328 -23.234 1 94.38 172 GLY A O 1
ATOM 1356 N N . TYR A 1 173 ? 2.908 -8.102 -21.547 1 97.12 173 TYR A N 1
ATOM 1357 C CA . TYR A 1 173 ? 2.67 -9.539 -21.453 1 97.12 173 TYR A CA 1
ATOM 1358 C C . TYR A 1 173 ? 1.223 -9.875 -21.797 1 97.12 173 TYR A C 1
ATOM 1360 O O . TYR A 1 173 ? 0.325 -9.055 -21.594 1 97.12 173 TYR A O 1
ATOM 1368 N N . ALA A 1 174 ? 1.051 -11.023 -22.328 1 95.38 174 ALA A N 1
ATOM 1369 C CA . ALA A 1 174 ? -0.275 -11.633 -22.422 1 95.38 174 ALA A CA 1
ATOM 1370 C C . ALA A 1 174 ? -0.509 -12.625 -21.297 1 95.38 174 ALA A C 1
ATOM 1372 O O . ALA A 1 174 ? 0.3 -13.531 -21.078 1 95.38 174 ALA A O 1
ATOM 1373 N N . VAL A 1 175 ? -1.59 -12.492 -20.609 1 96.25 175 VAL A N 1
ATOM 1374 C CA . VAL A 1 175 ? -1.911 -13.398 -19.516 1 96.25 175 VAL A CA 1
ATOM 1375 C C . VAL A 1 175 ? -2.541 -14.68 -20.078 1 96.25 175 VAL A C 1
ATOM 1377 O O . VAL A 1 175 ? -3.621 -14.633 -20.672 1 96.25 175 VAL A O 1
ATOM 1380 N N . GLN A 1 176 ? -1.894 -15.75 -19.844 1 94.81 176 GLN A N 1
ATOM 1381 C CA . GLN A 1 176 ? -2.354 -17.031 -20.375 1 94.81 176 GLN A CA 1
ATOM 1382 C C . GLN A 1 176 ? -3.277 -17.734 -19.391 1 94.81 176 GLN A C 1
ATOM 1384 O O . GLN A 1 176 ? -4.18 -18.469 -19.797 1 94.81 176 GLN A O 1
ATOM 1389 N N . ALA A 1 177 ? -2.969 -17.562 -18.172 1 95 177 ALA A N 1
ATOM 1390 C CA . ALA A 1 177 ? -3.762 -18.203 -17.125 1 95 177 ALA A CA 1
ATOM 1391 C C . ALA A 1 177 ? -3.723 -17.391 -15.844 1 95 177 ALA A C 1
ATOM 1393 O O . ALA A 1 177 ? -2.703 -16.781 -15.516 1 95 177 ALA A O 1
ATOM 1394 N N . LEU A 1 178 ? -4.816 -17.406 -15.172 1 96.12 178 LEU A N 1
ATOM 1395 C CA . LEU A 1 178 ? -4.957 -16.844 -13.836 1 96.12 178 LEU A CA 1
ATOM 1396 C C . LEU A 1 178 ? -5.641 -17.828 -12.891 1 96.12 178 LEU A C 1
ATOM 1398 O O . LEU A 1 178 ? -6.797 -18.188 -13.109 1 96.12 178 LEU A O 1
ATOM 1402 N N . ASP A 1 179 ? -4.887 -18.266 -12 1 95.94 179 ASP A N 1
ATOM 1403 C CA . ASP A 1 179 ? -5.355 -19.188 -10.969 1 95.94 179 ASP A CA 1
ATOM 1404 C C . ASP A 1 179 ? -5.199 -18.578 -9.578 1 95.94 179 ASP A C 1
ATOM 1406 O O . ASP A 1 179 ? -4.918 -17.391 -9.445 1 95.94 179 ASP A O 1
ATOM 1410 N N . TYR A 1 180 ? -5.578 -19.359 -8.547 1 95.06 180 TYR A N 1
ATOM 1411 C CA . TYR A 1 180 ? -5.48 -18.797 -7.207 1 95.06 180 TYR A CA 1
ATOM 1412 C C . TYR A 1 180 ? -5.387 -19.891 -6.156 1 95.06 180 TYR A C 1
ATOM 1414 O O . TYR A 1 180 ? -5.77 -21.031 -6.41 1 95.06 180 TYR A O 1
ATOM 1422 N N . THR A 1 181 ? -4.703 -19.578 -5.066 1 93.38 181 THR A N 1
ATOM 1423 C CA . THR A 1 181 ? -4.93 -20.312 -3.83 1 93.38 181 THR A CA 1
ATOM 1424 C C . THR A 1 181 ? -6.129 -19.75 -3.072 1 93.38 181 THR A C 1
ATOM 1426 O O . THR A 1 181 ? -6.52 -18.609 -3.281 1 93.38 181 THR A O 1
ATOM 1429 N N . TRP A 1 182 ? -6.715 -20.594 -2.254 1 90.88 182 TRP A N 1
ATOM 1430 C CA . TRP A 1 182 ? -7.961 -20.094 -1.686 1 90.88 182 TRP A CA 1
ATOM 1431 C C . TRP A 1 182 ? -7.977 -20.266 -0.17 1 90.88 182 TRP A C 1
ATOM 1433 O O . TRP A 1 182 ? -7.301 -21.141 0.37 1 90.88 182 TRP A O 1
ATOM 1443 N N . HIS A 1 183 ? -8.586 -19.359 0.512 1 91.25 183 HIS A N 1
ATOM 1444 C CA . HIS A 1 183 ? -9.008 -19.375 1.908 1 91.25 183 HIS A CA 1
ATOM 1445 C C . HIS A 1 183 ? -10.391 -18.75 2.064 1 91.25 183 HIS A C 1
ATOM 1447 O O . HIS A 1 183 ? -10.516 -17.531 2.221 1 91.25 183 HIS A O 1
ATOM 1453 N N . ASP A 1 184 ? -11.398 -19.594 2.053 1 91.25 184 ASP A N 1
ATOM 1454 C CA . ASP A 1 184 ? -12.781 -19.125 2.1 1 91.25 184 ASP A CA 1
ATOM 1455 C C . ASP A 1 184 ? -13.234 -18.891 3.539 1 91.25 184 ASP A C 1
ATOM 1457 O O . ASP A 1 184 ? -12.906 -19.672 4.434 1 91.25 184 ASP A O 1
ATOM 1461 N N . LEU A 1 185 ? -13.992 -17.828 3.746 1 92.38 185 LEU A N 1
ATOM 1462 C CA . LEU A 1 185 ? -14.492 -17.547 5.082 1 92.38 185 LEU A CA 1
ATOM 1463 C C . LEU A 1 185 ? -15.82 -18.266 5.332 1 92.38 185 LEU A C 1
ATOM 1465 O O . LEU A 1 185 ? -16.625 -18.406 4.414 1 92.38 185 LEU A O 1
ATOM 14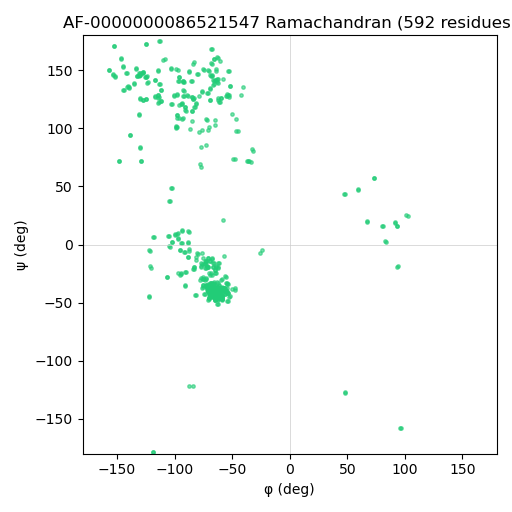69 N N . ALA A 1 186 ? -16.016 -18.609 6.59 1 90.69 186 ALA A N 1
ATOM 1470 C CA . ALA A 1 186 ? -17.297 -19.188 6.965 1 90.69 186 ALA A CA 1
ATOM 1471 C C . ALA A 1 186 ? -18.406 -18.141 6.918 1 90.69 186 ALA A C 1
ATOM 1473 O O . ALA A 1 186 ? -18.188 -16.984 7.246 1 90.69 186 ALA A O 1
ATOM 1474 N N . ASP A 1 187 ? -19.609 -18.641 6.613 1 90.94 187 ASP A N 1
ATOM 1475 C CA . ASP A 1 187 ? -20.766 -17.766 6.551 1 90.94 187 ASP A CA 1
ATOM 1476 C C . ASP A 1 187 ? -21 -17.062 7.887 1 90.94 187 ASP A C 1
ATOM 1478 O O . ASP A 1 187 ? -21.359 -15.883 7.918 1 90.94 187 ASP A O 1
ATOM 1482 N N . THR A 1 188 ? -20.766 -17.734 8.93 1 89.75 188 THR A N 1
ATOM 1483 C CA . THR A 1 188 ? -21 -17.188 10.258 1 89.75 188 THR A CA 1
ATOM 1484 C C . THR A 1 188 ? -20.078 -16 10.523 1 89.75 188 THR A C 1
ATOM 1486 O O . THR A 1 188 ? -20.484 -15.008 11.125 1 89.75 188 THR A O 1
ATOM 1489 N N . VAL A 1 189 ? -18.875 -16.125 10.062 1 90 189 VAL A N 1
ATOM 1490 C CA . VAL A 1 189 ? -17.891 -15.055 10.234 1 90 189 VAL A CA 1
ATOM 1491 C C . VAL A 1 189 ? -18.312 -13.836 9.422 1 90 189 VAL A C 1
ATOM 1493 O O . VAL A 1 189 ? -18.344 -12.711 9.93 1 90 189 VAL A O 1
ATOM 1496 N N . ILE A 1 190 ? -18.719 -14.07 8.18 1 93.75 190 ILE A N 1
ATOM 1497 C CA . ILE A 1 190 ? -19.141 -13 7.289 1 93.75 190 ILE A CA 1
ATOM 1498 C C . ILE A 1 190 ? -20.375 -12.305 7.863 1 93.75 190 ILE A C 1
ATOM 1500 O O . ILE A 1 190 ? -20.406 -11.07 7.961 1 93.75 190 ILE A O 1
ATOM 1504 N N . SER A 1 191 ? -21.312 -13.133 8.336 1 91 191 SER A N 1
ATOM 1505 C CA . SER A 1 191 ? -22.562 -12.609 8.867 1 91 191 SER A CA 1
ATOM 1506 C C . SER A 1 191 ? -22.328 -11.758 10.117 1 91 191 SER A C 1
ATOM 1508 O O . SER A 1 191 ? -22.906 -10.68 10.258 1 91 191 SER A O 1
ATOM 1510 N N . GLU A 1 192 ? -21.516 -12.227 10.961 1 90.06 192 GLU A N 1
ATOM 1511 C CA . GLU A 1 192 ? -21.219 -11.5 12.195 1 90.06 192 GLU A CA 1
ATOM 1512 C C . GLU A 1 192 ? -20.594 -10.141 11.898 1 90.06 192 GLU A C 1
ATOM 1514 O O . GLU A 1 192 ? -20.969 -9.133 12.508 1 90.06 192 GLU A O 1
ATOM 1519 N N . GLN A 1 193 ? -19.688 -10.125 10.992 1 90.88 193 GLN A N 1
ATOM 1520 C CA . GLN A 1 193 ? -19.016 -8.875 10.641 1 90.88 193 GLN A CA 1
ATOM 1521 C C . GLN A 1 193 ? -19.984 -7.883 10.016 1 90.88 193 GLN A C 1
ATOM 1523 O O . GLN A 1 193 ? -19.984 -6.699 10.359 1 90.88 193 GLN A O 1
ATOM 1528 N N . LEU A 1 194 ? -20.859 -8.344 9.125 1 92.5 194 LEU A N 1
ATOM 1529 C CA . LEU A 1 194 ? -21.828 -7.477 8.461 1 92.5 194 LEU A CA 1
ATOM 1530 C C . LEU A 1 194 ? -22.859 -6.949 9.461 1 92.5 194 LEU A C 1
ATOM 1532 O O . LEU A 1 194 ? -23.25 -5.777 9.398 1 92.5 194 LEU A O 1
ATOM 1536 N N . GLN A 1 195 ? -23.203 -7.738 10.383 1 89.88 195 GLN A N 1
ATOM 1537 C CA . GLN A 1 195 ? -24.203 -7.359 11.359 1 89.88 195 GLN A CA 1
ATOM 1538 C C . GLN A 1 195 ? -23.703 -6.262 12.289 1 89.88 195 GLN A C 1
ATOM 1540 O O . GLN A 1 195 ? -24.469 -5.398 12.719 1 89.88 195 GLN A O 1
ATOM 1545 N N . THR A 1 196 ? -22.453 -6.301 12.547 1 88.19 196 THR A N 1
ATOM 1546 C CA . THR A 1 196 ? -21.875 -5.273 13.398 1 88.19 196 THR A CA 1
ATOM 1547 C C . THR A 1 196 ? -22.031 -3.891 12.766 1 88.19 196 THR A C 1
ATOM 1549 O O . THR A 1 196 ? -21.984 -2.875 13.461 1 88.19 196 THR A O 1
ATOM 1552 N N . LEU A 1 197 ? -22.25 -3.832 11.484 1 88.5 197 LEU A N 1
ATOM 1553 C CA . LEU A 1 197 ? -22.406 -2.566 10.773 1 88.5 197 LEU A CA 1
ATOM 1554 C C . LEU A 1 197 ? -23.859 -2.271 10.477 1 88.5 197 LEU A C 1
ATOM 1556 O O . LEU A 1 197 ? -24.172 -1.314 9.766 1 88.5 197 LEU A O 1
ATOM 1560 N N . GLY A 1 198 ? -24.688 -3.195 10.961 1 87.88 198 GLY A N 1
ATOM 1561 C CA . GLY A 1 198 ? -26.109 -3.021 10.727 1 87.88 198 GLY A CA 1
ATOM 1562 C C . GLY A 1 198 ? -26.547 -3.479 9.344 1 87.88 198 GLY A C 1
ATOM 1563 O O . GLY A 1 198 ? -27.625 -3.105 8.867 1 87.88 198 GLY A O 1
ATOM 1564 N N . ILE A 1 199 ? -25.734 -4.223 8.688 1 89.19 199 ILE A N 1
ATOM 1565 C CA . ILE A 1 199 ? -26.062 -4.711 7.352 1 89.19 199 ILE A CA 1
ATOM 1566 C C . ILE A 1 199 ? -26.828 -6.035 7.461 1 89.19 199 ILE A C 1
ATOM 1568 O O . ILE A 1 199 ? -26.359 -6.969 8.117 1 89.19 199 ILE A O 1
ATOM 1572 N N . HIS A 1 200 ? -27.906 -6.031 6.805 1 88.12 200 HIS A N 1
ATOM 1573 C CA . HIS A 1 200 ? -28.703 -7.258 6.785 1 88.12 200 HIS A CA 1
ATOM 1574 C C . HIS A 1 200 ? -28.094 -8.297 5.852 1 88.12 200 HIS A C 1
ATOM 1576 O O . HIS A 1 200 ? -27.844 -8.008 4.68 1 88.12 200 HIS A O 1
ATOM 1582 N N . VAL A 1 201 ? -27.984 -9.461 6.367 1 87.94 201 VAL A N 1
ATOM 1583 C CA . VAL A 1 201 ? -27.328 -10.531 5.629 1 87.94 201 VAL A CA 1
ATOM 1584 C C . VAL A 1 201 ? -28.359 -11.297 4.797 1 87.94 201 VAL A C 1
ATOM 1586 O O . VAL A 1 201 ? -29.281 -11.898 5.348 1 87.94 201 VAL A O 1
ATOM 1589 N N . THR A 1 202 ? -28.25 -11.242 3.521 1 90.31 202 THR A N 1
ATOM 1590 C CA . THR A 1 202 ? -29.047 -12.031 2.59 1 90.31 202 THR A CA 1
ATOM 1591 C C . THR A 1 202 ? -28.203 -13.109 1.927 1 90.31 202 THR A C 1
ATOM 1593 O O . THR A 1 202 ? -26.969 -13.055 1.971 1 90.31 202 THR A O 1
ATOM 1596 N N . PRO A 1 203 ? -28.859 -14.141 1.404 1 91.5 203 PRO A N 1
ATOM 1597 C CA . PRO A 1 203 ? -28.094 -15.141 0.658 1 91.5 203 PRO A CA 1
ATOM 1598 C C . PRO A 1 203 ? -27.25 -14.531 -0.466 1 91.5 203 PRO A C 1
ATOM 1600 O O . PRO A 1 203 ? -26.141 -14.984 -0.73 1 91.5 203 PRO A O 1
ATOM 1603 N N . GLU A 1 204 ? -27.781 -13.516 -1.034 1 90 204 GLU A N 1
ATOM 1604 C CA . GLU A 1 204 ? -27.062 -12.844 -2.111 1 90 204 GLU A CA 1
ATOM 1605 C C . GLU A 1 204 ? -25.828 -12.117 -1.583 1 90 204 GLU A C 1
ATOM 1607 O O . GLU A 1 204 ? -24.75 -12.164 -2.199 1 90 204 GLU A O 1
ATOM 1612 N N . ALA A 1 205 ? -26.031 -11.477 -0.452 1 89.44 205 ALA A N 1
ATOM 1613 C CA . ALA A 1 205 ? -24.906 -10.773 0.166 1 89.44 205 ALA A CA 1
ATOM 1614 C C . ALA A 1 205 ? -23.797 -11.758 0.557 1 89.44 205 ALA A C 1
ATOM 1616 O O . ALA A 1 205 ? -22.609 -11.484 0.336 1 89.44 205 ALA A O 1
ATOM 1617 N N . LEU A 1 206 ? -24.203 -12.805 1.095 1 92.56 206 LEU A N 1
ATOM 1618 C CA . LEU A 1 206 ? -23.234 -13.828 1.493 1 92.56 206 LEU A CA 1
ATOM 1619 C C . LEU A 1 206 ? -22.5 -14.375 0.279 1 92.56 206 LEU A C 1
ATOM 1621 O O . LEU A 1 206 ? -21.281 -14.57 0.324 1 92.56 206 LEU A O 1
ATOM 1625 N N . ALA A 1 207 ? -23.188 -14.648 -0.799 1 93.56 207 ALA A N 1
ATOM 1626 C CA . ALA A 1 207 ? -22.609 -15.219 -2.018 1 93.56 207 ALA A CA 1
ATOM 1627 C C . ALA A 1 207 ? -21.516 -14.32 -2.578 1 93.56 207 ALA A C 1
ATOM 1629 O O . ALA A 1 207 ? -20.531 -14.805 -3.152 1 93.56 207 ALA A O 1
ATOM 1630 N N . ALA A 1 208 ? -21.641 -13.016 -2.355 1 92 208 ALA A N 1
ATOM 1631 C CA . ALA A 1 208 ? -20.672 -12.047 -2.869 1 92 208 ALA A CA 1
ATOM 1632 C C . ALA A 1 208 ? -19.312 -12.25 -2.23 1 92 208 ALA A C 1
ATOM 1634 O O . ALA A 1 208 ? -18.281 -11.898 -2.816 1 92 208 ALA A O 1
ATOM 1635 N N . PHE A 1 209 ? -19.266 -12.875 -1.093 1 94.88 209 PHE A N 1
ATOM 1636 C CA . PHE A 1 209 ? -18.016 -13.07 -0.371 1 94.88 209 PHE A CA 1
ATOM 1637 C C . PHE A 1 209 ? -17.438 -14.453 -0.666 1 94.88 209 PHE A C 1
ATOM 1639 O O . PHE A 1 209 ? -16.391 -14.812 -0.129 1 94.88 209 PHE A O 1
ATOM 1646 N N . HIS A 1 210 ? -18.094 -15.211 -1.59 1 94.19 210 HIS A N 1
ATOM 1647 C CA . HIS A 1 210 ? -17.625 -16.547 -1.925 1 94.19 210 HIS A CA 1
ATOM 1648 C C . HIS A 1 210 ? -17.234 -16.641 -3.395 1 94.19 210 HIS A C 1
ATOM 1650 O O . HIS A 1 210 ? -16.984 -17.734 -3.902 1 94.19 210 HIS A O 1
ATOM 1656 N N . THR A 1 211 ? -17.25 -15.469 -4.082 1 94.19 211 THR A N 1
ATOM 1657 C CA . THR A 1 211 ? -16.75 -15.453 -5.449 1 94.19 211 THR A CA 1
ATOM 1658 C C . THR A 1 211 ? -15.25 -15.75 -5.477 1 94.19 211 THR A C 1
ATOM 1660 O O . THR A 1 211 ? -14.562 -15.57 -4.469 1 94.19 211 THR A O 1
ATOM 1663 N N . PRO A 1 212 ? -14.672 -16.172 -6.57 1 94.38 212 PRO A N 1
ATOM 1664 C CA . PRO A 1 212 ? -13.25 -16.484 -6.645 1 94.38 212 PRO A CA 1
ATOM 1665 C C . PRO A 1 212 ? -12.359 -15.32 -6.23 1 94.38 212 PRO A C 1
ATOM 1667 O O . PRO A 1 212 ? -11.367 -15.516 -5.52 1 94.38 212 PRO A O 1
ATOM 1670 N N . ASP A 1 213 ? -12.734 -14.148 -6.594 1 94.81 213 ASP A N 1
ATOM 1671 C CA . ASP A 1 213 ? -11.906 -13 -6.266 1 94.81 213 ASP A CA 1
ATOM 1672 C C . ASP A 1 213 ? -11.984 -12.664 -4.777 1 94.81 213 ASP A C 1
ATOM 1674 O O . ASP A 1 213 ? -11.094 -12 -4.234 1 94.81 213 ASP A O 1
ATOM 1678 N N . ALA A 1 214 ? -13.031 -13.117 -4.09 1 96.06 214 ALA A N 1
ATOM 1679 C CA . ALA A 1 214 ? -13.164 -12.883 -2.654 1 96.06 214 ALA A CA 1
ATOM 1680 C C . ALA A 1 214 ? -12.531 -14.008 -1.847 1 96.06 214 ALA A C 1
ATOM 1682 O O . ALA A 1 214 ? -12.086 -13.797 -0.717 1 96.06 214 ALA A O 1
ATOM 1683 N N . MET A 1 215 ? -12.43 -15.172 -2.49 1 95.94 215 MET A N 1
ATOM 1684 C CA . MET A 1 215 ? -11.906 -16.328 -1.769 1 95.94 215 MET A CA 1
ATOM 1685 C C . MET A 1 215 ? -10.406 -16.484 -2.002 1 95.94 215 MET A C 1
ATOM 1687 O O . MET A 1 215 ? -9.711 -17.125 -1.207 1 95.94 215 MET A O 1
ATOM 1691 N N . ALA A 1 216 ? -9.914 -15.992 -3.105 1 97 216 ALA A N 1
ATOM 1692 C CA . ALA A 1 216 ? -8.5 -16.141 -3.467 1 97 216 ALA A CA 1
ATOM 1693 C C . ALA A 1 216 ? -7.602 -15.484 -2.422 1 97 216 ALA A C 1
ATOM 1695 O O . ALA A 1 216 ? -7.785 -14.312 -2.076 1 97 216 ALA A O 1
ATOM 1696 N N . TYR A 1 217 ? -6.719 -16.266 -1.856 1 96.56 217 TYR A N 1
ATOM 1697 C CA . TYR A 1 217 ? -5.719 -15.727 -0.943 1 96.56 217 TYR A CA 1
ATOM 1698 C C . TYR A 1 217 ? -4.543 -15.133 -1.711 1 96.56 217 TYR A C 1
ATOM 1700 O O . TYR A 1 217 ? -4.051 -14.055 -1.368 1 96.56 217 TYR A O 1
ATOM 1708 N N . GLN A 1 218 ? -4.125 -15.852 -2.705 1 97.5 218 GLN A N 1
ATOM 1709 C CA . GLN A 1 218 ? -3.129 -15.398 -3.67 1 97.5 218 GLN A CA 1
ATOM 1710 C C . GLN A 1 218 ? -3.582 -15.68 -5.102 1 97.5 218 GLN A C 1
ATOM 1712 O O . GLN A 1 218 ? -4.23 -16.688 -5.367 1 97.5 218 GLN A O 1
ATOM 1717 N N . PHE A 1 219 ? -3.238 -14.812 -5.949 1 97.94 219 PHE A N 1
ATOM 1718 C CA . PHE A 1 219 ? -3.406 -15.086 -7.371 1 97.94 219 PHE A CA 1
ATOM 1719 C C . PHE A 1 219 ? -2.133 -15.68 -7.961 1 97.94 219 PHE A C 1
ATOM 1721 O O . PHE A 1 219 ? -1.026 -15.297 -7.578 1 97.94 219 PHE A O 1
ATOM 1728 N N . ILE A 1 220 ? -2.297 -16.625 -8.836 1 98.06 220 ILE A N 1
ATOM 1729 C CA . ILE A 1 220 ? -1.234 -17.25 -9.617 1 98.06 220 ILE A CA 1
ATOM 1730 C C . ILE A 1 220 ? -1.417 -16.922 -11.094 1 98.06 220 ILE A C 1
ATOM 1732 O O . ILE A 1 220 ? -2.453 -17.234 -11.688 1 98.06 220 ILE A O 1
ATOM 1736 N N . ALA A 1 221 ? -0.423 -16.312 -11.711 1 98.38 221 ALA A N 1
ATOM 1737 C CA . ALA A 1 221 ? -0.574 -15.922 -13.109 1 98.38 221 ALA A CA 1
ATOM 1738 C C . ALA A 1 221 ? 0.526 -16.531 -13.977 1 98.38 221 ALA A C 1
ATOM 1740 O O . ALA A 1 221 ? 1.674 -16.641 -13.539 1 98.38 221 ALA A O 1
ATOM 1741 N N . ALA A 1 222 ? 0.158 -16.953 -15.102 1 98.31 222 ALA A N 1
ATOM 1742 C CA . ALA A 1 222 ? 1.067 -17.312 -16.188 1 98.31 222 ALA A CA 1
ATOM 1743 C C . ALA A 1 222 ? 0.943 -16.328 -17.344 1 98.31 222 ALA A C 1
ATOM 1745 O O . ALA A 1 222 ? -0.158 -16.062 -17.844 1 98.31 222 ALA A O 1
ATOM 1746 N N . ALA A 1 223 ? 2.076 -15.742 -17.672 1 97.75 223 ALA A N 1
ATOM 1747 C CA . ALA A 1 223 ? 2.047 -14.734 -18.734 1 97.75 223 ALA A CA 1
ATOM 1748 C C . ALA A 1 223 ? 3.182 -14.953 -19.734 1 97.75 223 ALA A C 1
ATOM 1750 O O . ALA A 1 223 ? 4.219 -15.531 -19.375 1 97.75 223 ALA A O 1
ATOM 1751 N N . GLN A 1 224 ? 2.951 -14.547 -20.938 1 96.44 224 GLN A N 1
ATOM 1752 C CA . GLN A 1 224 ? 3.951 -14.625 -22 1 96.44 224 GLN A CA 1
ATOM 1753 C C . GLN A 1 224 ? 4.184 -13.258 -22.641 1 96.44 224 GLN A C 1
ATOM 1755 O O . GLN A 1 224 ? 3.262 -12.445 -22.734 1 96.44 224 GLN A O 1
ATOM 1760 N N . PRO A 1 225 ? 5.434 -13.008 -23.016 1 93.25 225 PRO A N 1
ATOM 1761 C CA . PRO A 1 225 ? 5.68 -11.727 -23.688 1 93.25 225 PRO A CA 1
ATOM 1762 C C . PRO A 1 225 ? 4.871 -11.57 -24.984 1 93.25 225 PRO A C 1
ATOM 1764 O O . PRO A 1 225 ? 4.688 -12.539 -25.719 1 93.25 225 PRO A O 1
ATOM 1767 N N . LEU A 1 226 ? 4.113 -10.438 -25.062 1 84.88 226 LEU A N 1
ATOM 1768 C CA . LEU A 1 226 ? 3.408 -10.109 -26.297 1 84.88 226 LEU A CA 1
ATOM 1769 C C . LEU A 1 226 ? 4.391 -9.719 -27.391 1 84.88 226 LEU A C 1
ATOM 1771 O O . LEU A 1 226 ? 5.387 -9.039 -27.125 1 84.88 226 LEU A O 1
ATOM 1775 N N . PRO A 1 227 ? 3.984 -10.406 -28.547 1 70.06 227 PRO A N 1
ATOM 1776 C CA . PRO A 1 227 ? 4.797 -9.891 -29.641 1 70.06 227 PRO A CA 1
ATOM 1777 C C . PRO A 1 227 ? 4.586 -8.398 -29.891 1 70.06 227 PRO A C 1
ATOM 1779 O O . PRO A 1 227 ? 3.553 -7.848 -29.5 1 70.06 227 PRO A O 1
ATOM 1782 N N . GLU A 1 228 ? 5.473 -7.527 -29.922 1 53.72 228 GLU A N 1
ATOM 1783 C CA . GLU A 1 228 ? 5.367 -6.086 -30.109 1 53.72 228 GLU A CA 1
ATOM 1784 C C . GLU A 1 228 ? 4.102 -5.723 -30.891 1 53.72 228 GLU A C 1
ATOM 1786 O O . GLU A 1 228 ? 3.76 -4.547 -31.016 1 53.72 228 GLU A O 1
ATOM 1791 N N . VAL A 1 229 ? 3.303 -6.609 -31.453 1 48.03 229 VAL A N 1
ATOM 1792 C CA . VAL A 1 229 ? 2.176 -6.066 -32.188 1 48.03 229 VAL A CA 1
ATOM 1793 C C . VAL A 1 229 ? 1.015 -5.773 -31.25 1 48.03 229 VAL A C 1
ATOM 1795 O O . VAL A 1 229 ? 1.143 -5.93 -30.031 1 48.03 229 VAL A O 1
ATOM 1798 N N . ALA A 1 230 ? -0.386 -6.512 -31.547 1 40.69 230 ALA A N 1
ATOM 1799 C CA . ALA A 1 230 ? -1.765 -6.133 -31.25 1 40.69 230 ALA A CA 1
ATOM 1800 C C . ALA A 1 230 ? -2.156 -6.539 -29.844 1 40.69 230 ALA A C 1
ATOM 1802 O O . ALA A 1 230 ? -2.098 -7.719 -29.484 1 40.69 230 ALA A O 1
ATOM 1803 N N . ALA A 1 231 ? -2.295 -5.801 -28.922 1 40.94 231 ALA A N 1
ATOM 1804 C CA . ALA A 1 231 ? -2.549 -6.004 -27.5 1 40.94 231 ALA A CA 1
ATOM 1805 C C . ALA A 1 231 ? -4.012 -6.352 -27.25 1 40.94 231 ALA A C 1
ATOM 1807 O O . ALA A 1 231 ? -4.891 -5.492 -27.359 1 40.94 231 ALA A O 1
ATOM 1808 N N . THR A 1 232 ? -4.539 -7.617 -27.734 1 39.66 232 THR A N 1
ATOM 1809 C CA . THR A 1 232 ? -5.934 -7.812 -27.359 1 39.66 232 THR A CA 1
ATOM 1810 C C . THR A 1 232 ? -6.027 -8.383 -25.938 1 39.66 232 THR A C 1
ATOM 1812 O O . THR A 1 232 ? -5.285 -9.305 -25.594 1 39.66 232 THR A O 1
ATOM 1815 N N . ALA A 1 233 ? -6.676 -7.848 -25.109 1 40.91 233 ALA A N 1
ATOM 1816 C CA . ALA A 1 233 ? -6.844 -8.266 -23.719 1 40.91 233 ALA A CA 1
ATOM 1817 C C . ALA A 1 233 ? -7.719 -9.516 -23.625 1 40.91 233 ALA A C 1
ATOM 1819 O O . ALA A 1 233 ? -8.859 -9.516 -24.094 1 40.91 233 ALA A O 1
ATOM 1820 N N . PRO A 1 234 ? -7.215 -10.805 -23.312 1 33.91 234 PRO A N 1
ATOM 1821 C CA . PRO A 1 234 ? -8.148 -11.93 -23.188 1 33.91 234 PRO A CA 1
ATOM 1822 C C . PRO A 1 234 ? -9.094 -11.766 -22 1 33.91 234 PRO A C 1
ATOM 1824 O O . PRO A 1 234 ? -8.742 -11.125 -21 1 33.91 234 PRO A O 1
ATOM 1827 N N . ALA A 1 235 ? -10.336 -12.133 -22.188 1 34.66 235 ALA A N 1
ATOM 1828 C CA . ALA A 1 235 ? -11.383 -12.172 -21.188 1 34.66 235 ALA A CA 1
ATOM 1829 C C . ALA A 1 235 ? -11.078 -13.211 -20.109 1 34.66 235 ALA A C 1
ATOM 1831 O O . ALA A 1 235 ? -10.789 -14.375 -20.422 1 34.66 235 ALA A O 1
ATOM 1832 N N . MET A 1 236 ? -10.68 -12.938 -18.828 1 37.06 236 MET A N 1
ATOM 1833 C CA . MET A 1 236 ? -10.148 -13.656 -17.672 1 37.06 236 MET A CA 1
ATOM 1834 C C . MET A 1 236 ? -11.227 -14.516 -17.016 1 37.06 236 MET A C 1
ATOM 1836 O O . MET A 1 236 ? -12.266 -14 -16.594 1 37.06 236 MET A O 1
ATOM 1840 N N . SER A 1 237 ? -11.516 -15.844 -17.484 1 34.53 237 SER A N 1
ATOM 1841 C CA . SER A 1 237 ? -12.398 -16.641 -16.641 1 34.53 237 SER A CA 1
ATOM 1842 C C . SER A 1 237 ? -11.656 -17.219 -15.445 1 34.53 237 SER A C 1
ATOM 1844 O O . SER A 1 237 ? -10.656 -17.922 -15.602 1 34.53 237 SER A O 1
ATOM 1846 N N . LEU A 1 238 ? -11.711 -16.625 -14.336 1 36.44 238 LEU A N 1
ATOM 1847 C CA . LEU A 1 238 ? -11.266 -17.297 -13.117 1 36.44 238 LEU A CA 1
ATOM 1848 C C . LEU A 1 238 ? -11.906 -18.672 -12.984 1 36.44 238 LEU A C 1
ATOM 1850 O O . LEU A 1 238 ? -13.102 -18.828 -13.25 1 36.44 238 LEU A O 1
ATOM 1854 N N . LYS A 1 239 ? -11.227 -19.828 -13.07 1 40.44 239 LYS A N 1
ATOM 1855 C CA . LYS A 1 239 ? -11.742 -21.188 -12.922 1 40.44 239 LYS A CA 1
ATOM 1856 C C . LYS A 1 239 ? -12.758 -21.266 -11.781 1 40.44 239 LYS A C 1
ATOM 1858 O O . LYS A 1 239 ? -12.555 -20.672 -10.719 1 40.44 239 LYS A O 1
ATOM 1863 N N . PRO A 1 240 ? -13.953 -21.984 -11.984 1 33.75 240 PRO A N 1
ATOM 1864 C CA . PRO A 1 240 ? -15.031 -22.141 -11.008 1 33.75 240 PRO A CA 1
ATOM 1865 C C . PRO A 1 240 ? -14.562 -22.844 -9.734 1 33.75 240 PRO A C 1
ATOM 1867 O O . PRO A 1 240 ? -13.562 -23.562 -9.75 1 33.75 240 PRO A O 1
ATOM 1870 N N . LEU A 1 241 ? -15.344 -22.641 -8.484 1 34.97 241 LEU A N 1
ATOM 1871 C CA . LEU A 1 241 ? -15.297 -23.031 -7.074 1 34.97 241 LEU A CA 1
ATOM 1872 C C . LEU A 1 241 ? -15.273 -24.547 -6.922 1 34.97 241 LEU A C 1
ATOM 1874 O O . LEU A 1 241 ? -15.227 -25.062 -5.801 1 34.97 241 LEU A O 1
ATOM 1878 N N . THR A 1 242 ? -15.477 -25.375 -7.867 1 35.06 242 THR A N 1
ATOM 1879 C CA . THR A 1 242 ? -15.727 -26.766 -7.5 1 35.06 242 THR A CA 1
ATOM 1880 C C . THR A 1 242 ? -14.602 -27.312 -6.625 1 35.06 242 THR A C 1
ATOM 1882 O O . THR A 1 242 ? -14.836 -28.125 -5.738 1 35.06 242 THR A O 1
ATOM 1885 N N . ALA A 1 243 ? -13.477 -27 -6.816 1 35.91 243 ALA A N 1
ATOM 1886 C CA . ALA A 1 243 ? -12.359 -27.562 -6.059 1 35.91 243 ALA A CA 1
ATOM 1887 C C . ALA A 1 243 ? -12.305 -26.953 -4.652 1 35.91 243 ALA A C 1
ATOM 1889 O O . ALA A 1 243 ? -11.695 -27.531 -3.75 1 35.91 243 ALA A O 1
ATOM 1890 N N . SER A 1 244 ? -13.023 -25.922 -4.359 1 35.25 244 SER A N 1
ATOM 1891 C CA . SER A 1 244 ? -13.039 -25.281 -3.047 1 35.25 244 SER A CA 1
ATOM 1892 C C . SER A 1 244 ? -13.828 -26.109 -2.041 1 35.25 244 SER A C 1
ATOM 1894 O O . SER A 1 244 ? -13.508 -26.141 -0.853 1 35.25 244 SER A O 1
ATOM 1896 N N . GLN A 1 245 ? -14.82 -26.859 -2.477 1 33.38 245 GLN A N 1
ATOM 1897 C CA . GLN A 1 245 ? -15.602 -27.656 -1.532 1 33.38 245 GLN A CA 1
ATOM 1898 C C . GLN A 1 245 ? -14.758 -28.766 -0.922 1 33.38 245 GLN A C 1
ATOM 1900 O O . GLN A 1 245 ? -14.844 -29.031 0.279 1 33.38 245 GLN A O 1
ATOM 1905 N N . ASP A 1 246 ? -14.008 -29.438 -1.728 1 37.25 246 ASP A N 1
ATOM 1906 C CA . ASP A 1 246 ? -13.203 -30.531 -1.198 1 37.25 246 ASP A CA 1
ATOM 1907 C C . ASP A 1 246 ? -12.086 -30 -0.299 1 37.25 246 ASP A C 1
ATOM 1909 O O . ASP A 1 246 ? -11.812 -30.578 0.757 1 37.25 246 ASP A O 1
ATOM 1913 N N . THR A 1 247 ? -11.609 -28.875 -0.63 1 36.97 247 THR A N 1
ATOM 1914 C CA . THR A 1 247 ? -10.531 -28.312 0.179 1 36.97 247 THR A CA 1
ATOM 1915 C C . THR A 1 247 ? -11.078 -27.766 1.496 1 36.97 247 THR A C 1
ATOM 1917 O O . THR A 1 247 ? -10.445 -27.891 2.541 1 36.97 247 THR A O 1
ATOM 1920 N N . TRP A 1 248 ? -12.297 -27.328 1.454 1 36.34 248 TRP A N 1
ATOM 1921 C CA . TRP A 1 248 ? -12.953 -26.875 2.674 1 36.34 248 TRP A CA 1
ATOM 1922 C C . TRP A 1 248 ? -13.211 -28.031 3.627 1 36.34 248 TRP A C 1
ATOM 1924 O O . TRP A 1 248 ? -12.953 -27.922 4.828 1 36.34 248 TRP A O 1
ATOM 1934 N N . ALA A 1 249 ? -13.609 -29.172 3.119 1 42.75 249 ALA A N 1
ATOM 1935 C CA . ALA A 1 249 ? -13.812 -30.359 3.953 1 42.75 249 ALA A CA 1
ATOM 1936 C C . ALA A 1 249 ? -12.508 -30.828 4.57 1 42.75 249 ALA A C 1
ATOM 1938 O O . ALA A 1 249 ? -12.461 -31.188 5.746 1 42.75 249 ALA A O 1
ATOM 1939 N N . GLY A 1 250 ? -11.453 -30.75 3.83 1 42.78 250 GLY A N 1
ATOM 1940 C CA . GLY A 1 250 ? -10.148 -31.125 4.34 1 42.78 250 GLY A CA 1
ATOM 1941 C C . GLY A 1 250 ? -9.625 -30.156 5.391 1 42.78 250 GLY A C 1
ATOM 1942 O O . GLY A 1 250 ? -9.125 -30.594 6.434 1 42.78 250 GLY A O 1
ATOM 1943 N N . LEU A 1 251 ? -9.875 -28.922 5.148 1 41.62 251 LEU A N 1
ATOM 1944 C CA . LEU A 1 251 ? -9.422 -27.891 6.086 1 41.62 251 LEU A CA 1
ATOM 1945 C C . LEU A 1 251 ? -10.242 -27.938 7.371 1 41.62 251 LEU A C 1
ATOM 1947 O O . LEU A 1 251 ? -9.688 -27.812 8.469 1 41.62 251 LEU A O 1
ATOM 1951 N N . GLN A 1 252 ? -11.477 -28.188 7.289 1 43.72 252 GLN A N 1
ATOM 1952 C CA . GLN A 1 252 ? -12.305 -28.406 8.477 1 43.72 252 GLN A CA 1
ATOM 1953 C C . GLN A 1 252 ? -11.789 -29.594 9.289 1 43.72 252 GLN A C 1
ATOM 1955 O O . GLN A 1 252 ? -11.727 -29.516 10.523 1 43.72 252 GLN A O 1
ATOM 1960 N N . GLN A 1 253 ? -11.383 -30.547 8.539 1 48.75 253 GLN A N 1
ATOM 1961 C CA . GLN A 1 253 ? -10.836 -31.719 9.219 1 48.75 253 GLN A CA 1
ATOM 1962 C C . GLN A 1 253 ? -9.492 -31.391 9.867 1 48.75 253 GLN A C 1
ATOM 1964 O O . GLN A 1 253 ? -9.234 -31.781 11.008 1 48.75 253 GLN A O 1
ATOM 1969 N N . GLU A 1 254 ? -8.75 -30.625 9.141 1 47.91 254 GLU A N 1
ATOM 1970 C CA . GLU A 1 254 ? -7.453 -30.234 9.688 1 47.91 254 GLU A CA 1
ATOM 1971 C C . GLU A 1 254 ? -7.617 -29.266 10.852 1 47.91 254 GLU A C 1
ATOM 1973 O O . GLU A 1 254 ? -6.926 -29.375 11.867 1 47.91 254 GLU A O 1
ATOM 1978 N N . LEU A 1 255 ? -8.562 -28.391 10.734 1 45.94 255 LEU A N 1
ATOM 1979 C CA . LEU A 1 255 ? -8.875 -27.469 11.82 1 45.94 255 LEU A CA 1
ATOM 1980 C C . LEU A 1 255 ? -9.414 -28.219 13.031 1 45.94 255 LEU A C 1
ATOM 1982 O O . LEU A 1 255 ? -9.031 -27.938 14.164 1 45.94 255 LEU A O 1
ATOM 1986 N N . ALA A 1 256 ? -10.281 -29.125 12.688 1 50.69 256 ALA A N 1
ATOM 1987 C CA . ALA A 1 256 ? -10.781 -29.969 13.773 1 50.69 256 ALA A CA 1
ATOM 1988 C C . ALA A 1 256 ? -9.641 -30.719 14.453 1 50.69 256 ALA A C 1
ATOM 1990 O O . ALA A 1 256 ? -9.586 -30.797 15.68 1 50.69 256 ALA A O 1
ATOM 1991 N N . GLN A 1 257 ? -8.734 -31.094 13.555 1 52.69 257 GLN A N 1
ATOM 1992 C CA . GLN A 1 257 ? -7.574 -31.797 14.094 1 52.69 257 GLN A CA 1
ATOM 1993 C C . GLN A 1 257 ? -6.668 -30.859 14.875 1 52.69 257 GLN A C 1
ATOM 1995 O O . GLN A 1 257 ? -6.203 -31.203 15.969 1 52.69 257 GLN A O 1
ATOM 2000 N N . ALA A 1 258 ? -6.52 -29.672 14.344 1 49.56 258 ALA A N 1
ATOM 2001 C CA . ALA A 1 258 ? -5.676 -28.688 15.008 1 49.56 258 ALA A CA 1
ATOM 2002 C C . ALA A 1 258 ? -6.32 -28.203 16.312 1 49.56 258 ALA A C 1
ATOM 2004 O O . ALA A 1 258 ? -5.645 -28.062 17.328 1 49.56 258 ALA A O 1
ATOM 2005 N N . ARG A 1 259 ? -7.59 -28 16.188 1 48.66 259 ARG A N 1
ATOM 2006 C CA . ARG A 1 259 ? -8.344 -27.656 17.391 1 48.66 259 ARG A CA 1
ATOM 2007 C C . ARG A 1 259 ? -8.242 -28.766 18.438 1 48.66 259 ARG A C 1
ATOM 2009 O O . ARG A 1 259 ? -8.062 -28.5 19.625 1 48.66 259 ARG A O 1
ATOM 2016 N N . GLN A 1 260 ? -8.438 -29.875 17.875 1 55.12 260 GLN A N 1
ATOM 2017 C CA . GLN A 1 260 ? -8.289 -31.016 18.766 1 55.12 260 GLN A CA 1
ATOM 2018 C C . GLN A 1 260 ? -6.883 -31.078 19.359 1 55.12 260 GLN A C 1
ATOM 2020 O O . GLN A 1 260 ? -6.719 -31.312 20.547 1 55.12 260 GLN A O 1
ATOM 2025 N N . GLN A 1 261 ? -5.949 -30.703 18.484 1 53.19 261 GLN A N 1
ATOM 2026 C CA . GLN A 1 261 ? -4.57 -30.703 18.953 1 53.19 261 GLN A CA 1
ATOM 2027 C C . GLN A 1 261 ? -4.34 -29.578 19.969 1 53.19 261 GLN A C 1
ATOM 2029 O O . GLN A 1 261 ? -3.648 -29.781 20.969 1 53.19 261 GLN A O 1
ATOM 2034 N N . LEU A 1 262 ? -4.934 -28.438 19.625 1 47.91 262 LEU A N 1
ATOM 2035 C CA . LEU A 1 262 ? -4.859 -27.312 20.562 1 47.91 262 LEU A CA 1
ATOM 2036 C C . LEU A 1 262 ? -5.551 -27.656 21.875 1 47.91 262 LEU A C 1
ATOM 2038 O O . LEU A 1 262 ? -5.008 -27.391 22.953 1 47.91 262 LEU A O 1
ATOM 2042 N N . LEU A 1 263 ? -6.75 -28.109 21.719 1 53.09 263 LEU A N 1
ATOM 2043 C CA . LEU A 1 263 ? -7.473 -28.562 22.906 1 53.09 263 LEU A CA 1
ATOM 2044 C C . LEU A 1 263 ? -6.676 -29.609 23.672 1 53.09 263 LEU A C 1
ATOM 2046 O O . LEU A 1 263 ? -6.605 -29.562 24.906 1 53.09 263 LEU A O 1
ATOM 2050 N N . ASP A 1 264 ? -6.086 -30.438 22.859 1 54.5 264 ASP A N 1
ATOM 2051 C CA . ASP A 1 264 ? -5.238 -31.469 23.469 1 54.5 264 ASP A CA 1
ATOM 2052 C C . ASP A 1 264 ? -4.023 -30.844 24.156 1 54.5 264 ASP A C 1
ATOM 2054 O O . ASP A 1 264 ? -3.648 -31.25 25.25 1 54.5 264 ASP A O 1
ATOM 2058 N N . ALA A 1 265 ? -3.508 -29.797 23.438 1 52 265 ALA A N 1
ATOM 2059 C CA . ALA A 1 265 ? -2.346 -29.109 24 1 52 265 ALA A CA 1
ATOM 2060 C C . ALA A 1 265 ? -2.719 -28.328 25.25 1 52 265 ALA A C 1
ATOM 2062 O O . ALA A 1 265 ? -1.986 -28.344 26.25 1 52 265 ALA A O 1
ATOM 2063 N N . GLN A 1 266 ? -3.803 -27.672 25.125 1 51.84 266 GLN A N 1
ATOM 2064 C CA . GLN A 1 266 ? -4.32 -26.938 26.281 1 51.84 266 GLN A CA 1
ATOM 2065 C C . GLN A 1 266 ? -4.637 -27.891 27.438 1 51.84 266 GLN A C 1
ATOM 2067 O O . GLN A 1 266 ? -4.336 -27.594 28.594 1 51.84 266 GLN A O 1
ATOM 2072 N N . ALA A 1 267 ? -5.23 -28.953 27.094 1 54.28 267 ALA A N 1
ATOM 2073 C CA . ALA A 1 267 ? -5.512 -29.984 28.078 1 54.28 267 ALA A CA 1
ATOM 2074 C C . ALA A 1 267 ? -4.219 -30.516 28.703 1 54.28 267 ALA A C 1
ATOM 2076 O O . ALA A 1 267 ? -4.145 -30.719 29.922 1 54.28 267 ALA A O 1
ATOM 2077 N N . GLU A 1 268 ? -3.223 -30.641 27.859 1 53.31 268 GLU A N 1
ATOM 2078 C CA . GLU A 1 268 ? -1.923 -31.094 28.344 1 53.31 268 GLU A CA 1
ATOM 2079 C C . GLU A 1 268 ? -1.288 -30.047 29.266 1 53.31 268 GLU A C 1
ATOM 2081 O O . GLU A 1 268 ? -0.714 -30.391 30.297 1 53.31 268 GLU A O 1
ATOM 2086 N N . LEU A 1 269 ? -1.472 -28.797 28.859 1 50.72 269 LEU A N 1
ATOM 2087 C CA . LEU A 1 269 ? -0.974 -27.703 29.688 1 50.72 269 LEU A CA 1
ATOM 2088 C C . LEU A 1 269 ? -1.705 -27.656 31.031 1 50.72 269 LEU A C 1
ATOM 2090 O O . LEU A 1 269 ? -1.082 -27.484 32.062 1 50.72 269 LEU A O 1
ATOM 2094 N N . GLY A 1 270 ? -2.947 -27.734 30.969 1 50.5 270 GLY A N 1
ATOM 2095 C CA . GLY A 1 270 ? -3.738 -27.859 32.188 1 50.5 270 GLY A CA 1
ATOM 2096 C C . GLY A 1 270 ? -3.283 -28.984 33.094 1 50.5 270 GLY A C 1
ATOM 2097 O O . GLY A 1 270 ? -3.219 -28.828 34.312 1 50.5 270 GLY A O 1
ATOM 2098 N N . ARG A 1 271 ? -3.02 -30.125 32.469 1 53.97 271 ARG A N 1
ATOM 2099 C CA . ARG A 1 271 ? -2.521 -31.266 33.25 1 53.97 271 ARG A CA 1
ATOM 2100 C C . ARG A 1 271 ? -1.19 -30.953 33.906 1 53.97 271 ARG A C 1
ATOM 2102 O O . ARG A 1 271 ? -0.958 -31.344 35.062 1 53.97 271 ARG A O 1
ATOM 2109 N N . VAL A 1 272 ? -0.4 -30.219 33.156 1 51.97 272 VAL A N 1
ATOM 2110 C CA . VAL A 1 272 ? 0.908 -29.875 33.719 1 51.97 272 VAL A CA 1
ATOM 2111 C C . VAL A 1 272 ? 0.736 -28.969 34.906 1 51.97 272 VAL A C 1
ATOM 2113 O O . VAL A 1 272 ? 1.373 -29.156 35.938 1 51.97 272 VAL A O 1
ATOM 2116 N N . TYR A 1 273 ? -0.104 -28.016 34.781 1 52.44 273 TYR A N 1
ATOM 2117 C CA . TYR A 1 273 ? -0.302 -27.047 35.875 1 52.44 273 TYR A CA 1
ATOM 2118 C C . TYR A 1 273 ? -0.984 -27.703 37.062 1 52.44 273 TYR A C 1
ATOM 2120 O O . TYR A 1 273 ? -0.864 -27.234 38.188 1 52.44 273 TYR A O 1
ATOM 2128 N N . ALA A 1 274 ? -1.703 -28.703 36.812 1 49.97 274 ALA A N 1
ATOM 2129 C CA . ALA A 1 274 ? -2.416 -29.406 37.875 1 49.97 274 ALA A CA 1
ATOM 2130 C C . ALA A 1 274 ? -1.493 -30.375 38.594 1 49.97 274 ALA A C 1
ATOM 2132 O O . ALA A 1 274 ? -1.885 -30.984 39.594 1 49.97 274 ALA A O 1
ATOM 2133 N N . THR A 1 275 ? -0.302 -30.578 38 1 48.59 275 THR A N 1
ATOM 2134 C CA . THR A 1 275 ? 0.572 -31.516 38.719 1 48.59 275 THR A CA 1
ATOM 2135 C C . THR A 1 275 ? 1.022 -30.938 40.062 1 48.59 275 THR A C 1
ATOM 2137 O O . THR A 1 275 ? 1.116 -29.719 40.219 1 48.59 275 THR A O 1
ATOM 2140 N N . ARG A 1 276 ? 1.012 -31.781 41.125 1 50.25 276 ARG A N 1
ATOM 2141 C CA . ARG A 1 276 ? 1.401 -31.547 42.5 1 50.25 276 ARG A CA 1
ATOM 2142 C C . ARG A 1 276 ? 2.76 -30.844 42.562 1 50.25 276 ARG A C 1
ATOM 2144 O O . ARG A 1 276 ? 2.986 -30 43.438 1 50.25 276 ARG A O 1
ATOM 2151 N N . SER A 1 277 ? 3.635 -31.281 41.656 1 49.66 277 SER A N 1
ATOM 2152 C CA . SER A 1 277 ? 4.98 -30.734 41.719 1 49.66 277 SER A CA 1
ATOM 2153 C C . SER A 1 277 ? 4.961 -29.219 41.5 1 49.66 277 SER A C 1
ATOM 2155 O O . SER A 1 277 ? 5.684 -28.484 42.156 1 49.66 277 SER A O 1
ATOM 2157 N N . TRP A 1 278 ? 4.074 -28.781 40.562 1 47.03 278 TRP A N 1
ATOM 2158 C CA . TRP A 1 278 ? 3.984 -27.344 40.312 1 47.03 278 TRP A CA 1
ATOM 2159 C C . TRP A 1 278 ? 3.301 -26.625 41.469 1 47.03 278 TRP A C 1
ATOM 2161 O O . TRP A 1 278 ? 3.734 -25.547 41.875 1 47.03 278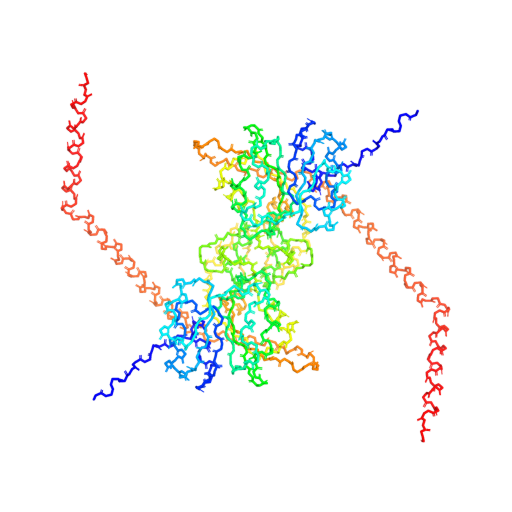 TRP A O 1
ATOM 2171 N N . GLN A 1 279 ? 2.322 -27.266 42.031 1 51.78 279 GLN A N 1
ATOM 2172 C CA . GLN A 1 279 ? 1.66 -26.688 43.188 1 51.78 279 GLN A CA 1
ATOM 2173 C C . GLN A 1 279 ? 2.633 -26.516 44.375 1 51.78 279 GLN A C 1
ATOM 2175 O O . GLN A 1 279 ? 2.6 -25.516 45.062 1 51.78 279 GLN A O 1
ATOM 2180 N N . VAL A 1 280 ? 3.498 -27.453 44.594 1 52.5 280 VAL A N 1
ATOM 2181 C CA . VAL A 1 280 ? 4.469 -27.406 45.688 1 52.5 280 VAL A CA 1
ATOM 2182 C C . VAL A 1 280 ? 5.488 -26.312 45.438 1 52.5 280 VAL A C 1
ATOM 2184 O O . VAL A 1 280 ? 5.832 -25.547 46.312 1 52.5 280 VAL A O 1
ATOM 2187 N N . LEU A 1 281 ? 5.84 -26.141 44.125 1 48 281 LEU A N 1
ATOM 2188 C CA . LEU A 1 281 ? 6.824 -25.125 43.812 1 48 281 LEU A CA 1
ATOM 2189 C C . LEU A 1 281 ? 6.242 -23.719 44.031 1 48 281 LEU A C 1
ATOM 2191 O O . LEU A 1 281 ? 6.914 -22.844 44.562 1 48 281 LEU A O 1
ATOM 2195 N N . ARG A 1 282 ? 4.949 -23.641 43.688 1 51.84 282 ARG A N 1
ATOM 2196 C CA . ARG A 1 282 ? 4.305 -22.344 43.906 1 51.84 282 ARG A CA 1
ATOM 2197 C C . ARG A 1 282 ? 4.152 -22.062 45.406 1 51.84 282 ARG A C 1
ATOM 2199 O O . ARG A 1 282 ? 4.391 -20.938 45.844 1 51.84 282 ARG A O 1
ATOM 2206 N N . ARG A 1 283 ? 3.76 -23.047 46.156 1 56.69 283 ARG A N 1
ATOM 2207 C CA . ARG A 1 283 ? 3.625 -22.859 47.594 1 56.69 283 ARG A CA 1
ATOM 2208 C C . ARG A 1 283 ? 4.969 -22.531 48.25 1 56.69 283 ARG A C 1
ATOM 2210 O O . ARG A 1 283 ? 5.051 -21.703 49.156 1 56.69 283 ARG A O 1
ATOM 2217 N N . GLY A 1 284 ? 6.016 -23.266 47.781 1 52.12 284 GLY A N 1
ATOM 2218 C CA . GLY A 1 284 ? 7.332 -22.953 48.312 1 52.12 284 GLY A CA 1
ATOM 2219 C C . GLY A 1 284 ? 7.801 -21.547 47.969 1 52.12 284 GLY A C 1
ATOM 2220 O O . GLY A 1 284 ? 8.398 -20.875 48.812 1 52.12 284 GLY A O 1
ATOM 2221 N N . ALA A 1 285 ? 7.438 -21.125 46.719 1 51.69 285 ALA A N 1
ATOM 2222 C CA . ALA A 1 285 ? 7.836 -19.781 46.344 1 51.69 285 ALA A CA 1
ATOM 2223 C C . ALA A 1 285 ? 7.059 -18.719 47.125 1 51.69 285 ALA A C 1
ATOM 2225 O O . ALA A 1 285 ? 7.625 -17.703 47.531 1 51.69 285 ALA A O 1
ATOM 2226 N N . ASP A 1 286 ? 5.812 -19.016 47.281 1 54.34 286 ASP A N 1
ATOM 2227 C CA . ASP A 1 286 ? 5.012 -18.109 48.094 1 54.34 286 ASP A CA 1
ATOM 2228 C C . ASP A 1 286 ? 5.516 -18.062 49.531 1 54.34 286 ASP A C 1
ATOM 2230 O O . ASP A 1 286 ? 5.586 -16.984 50.156 1 54.34 286 ASP A O 1
ATOM 2234 N N . ALA A 1 287 ? 5.867 -19.234 50.156 1 58.03 287 ALA A N 1
ATOM 2235 C CA . ALA A 1 287 ? 6.391 -19.297 51.5 1 58.03 287 ALA A CA 1
ATOM 2236 C C . ALA A 1 287 ? 7.73 -18.562 51.625 1 58.03 287 ALA A C 1
ATOM 2238 O O . ALA A 1 287 ? 7.984 -17.859 52.594 1 58.03 287 ALA A O 1
ATOM 2239 N N . TRP A 1 288 ? 8.562 -18.703 50.531 1 52.25 288 TRP A N 1
ATOM 2240 C CA . TRP A 1 288 ? 9.852 -18.016 50.562 1 52.25 288 TRP A CA 1
ATOM 2241 C C . TRP A 1 288 ? 9.672 -16.516 50.469 1 52.25 288 TRP A C 1
ATOM 2243 O O . TRP A 1 288 ? 10.328 -15.75 51.188 1 52.25 288 TRP A O 1
ATOM 2253 N N . ARG A 1 289 ? 8.688 -16.078 49.656 1 54.09 289 ARG A N 1
ATOM 2254 C CA . ARG A 1 289 ? 8.406 -14.641 49.562 1 54.09 289 ARG A CA 1
ATOM 2255 C C . ARG A 1 289 ? 7.836 -14.117 50.875 1 54.09 289 ARG A C 1
ATOM 2257 O O . ARG A 1 289 ? 8.125 -12.992 51.281 1 54.09 289 ARG A O 1
ATOM 2264 N N . GLY A 1 290 ? 7.07 -14.875 51.469 1 52.72 290 GLY A N 1
ATOM 2265 C CA . GLY A 1 290 ? 6.582 -14.492 52.781 1 52.72 290 GLY A CA 1
ATOM 2266 C C . GLY A 1 290 ? 7.684 -14.375 53.812 1 52.72 290 GLY A C 1
ATOM 2267 O O . GLY A 1 290 ? 7.637 -13.492 54.688 1 52.72 290 GLY A O 1
ATOM 2268 N N . ILE A 1 291 ? 8.664 -15.227 53.844 1 55.41 291 ILE A N 1
ATOM 2269 C CA . ILE A 1 291 ? 9.75 -15.148 54.812 1 55.41 291 ILE A CA 1
ATOM 2270 C C . ILE A 1 291 ? 10.617 -13.93 54.5 1 55.41 291 ILE A C 1
ATOM 2272 O O . ILE A 1 291 ? 11.023 -13.219 55.438 1 55.41 291 ILE A O 1
ATOM 2276 N N . GLN A 1 292 ? 10.844 -13.594 53.156 1 48.62 292 GLN A N 1
ATOM 2277 C CA . GLN A 1 292 ? 11.688 -12.438 52.875 1 48.62 292 GLN A CA 1
ATOM 2278 C C . GLN A 1 292 ? 11.016 -11.141 53.312 1 48.62 292 GLN A C 1
ATOM 2280 O O . GLN A 1 292 ? 11.688 -10.211 53.75 1 48.62 292 GLN A O 1
ATOM 2285 N N . SER A 1 293 ? 9.68 -11.07 53.188 1 49.97 293 SER A N 1
ATOM 2286 C CA . SER A 1 293 ? 9.008 -9.844 53.594 1 49.97 293 SER A CA 1
ATOM 2287 C C . SER A 1 293 ? 9.094 -9.641 55.125 1 49.97 293 SER A C 1
ATOM 2289 O O . SER A 1 293 ? 8.945 -8.516 55.594 1 49.97 293 SER A O 1
ATOM 2291 N N . ARG A 1 294 ? 9.227 -10.602 55.906 1 52.41 294 ARG A N 1
ATOM 2292 C CA . ARG A 1 294 ? 9.281 -10.398 57.344 1 52.41 294 ARG A CA 1
ATOM 2293 C C . ARG A 1 294 ? 10.648 -9.867 57.781 1 52.41 294 ARG A C 1
ATOM 2295 O O . ARG A 1 294 ? 10.797 -9.336 58.875 1 52.41 294 ARG A O 1
ATOM 2302 N N . PHE A 1 295 ? 11.688 -10.195 57.062 1 46.72 295 PHE A N 1
ATOM 2303 C CA . PHE A 1 295 ? 12.977 -9.719 57.562 1 46.72 295 PHE A CA 1
ATOM 2304 C C . PHE A 1 295 ? 13.227 -8.281 57.125 1 46.72 295 PHE A C 1
ATOM 2306 O O . PHE A 1 295 ? 14.227 -7.676 57.5 1 46.72 295 PHE A O 1
ATOM 2313 N N . THR A 1 296 ? 12.508 -7.762 56.062 1 37.62 296 THR A N 1
ATOM 2314 C CA . THR A 1 296 ? 12.906 -6.402 55.719 1 37.62 296 THR A CA 1
ATOM 2315 C C . THR A 1 296 ? 12.125 -5.383 56.531 1 37.62 296 THR A C 1
ATOM 2317 O O . THR A 1 296 ? 12.086 -4.199 56.188 1 37.62 296 THR A O 1
ATOM 2320 N N . HIS A 1 297 ? 11.344 -5.871 57.625 1 42.06 297 HIS A N 1
ATOM 2321 C CA . HIS A 1 297 ? 10.906 -4.82 58.531 1 42.06 297 HIS A CA 1
ATOM 2322 C C . HIS A 1 297 ? 12.078 -4.254 59.312 1 42.06 297 HIS A C 1
ATOM 2324 O O . HIS A 1 297 ? 12.812 -5 59.969 1 42.06 297 HIS A O 1
ATOM 2330 N N . PRO A 1 298 ? 12.594 -2.967 58.812 1 36.72 298 PRO A N 1
ATOM 2331 C CA . PRO A 1 298 ? 13.422 -2.252 59.781 1 36.72 298 PRO A CA 1
ATOM 2332 C C . PRO A 1 298 ? 12.711 -2.012 61.125 1 36.72 298 PRO A C 1
ATOM 2334 O O . PRO A 1 298 ? 11.477 -1.976 61.156 1 36.72 298 PRO A O 1
ATOM 2337 N N . MET B 1 1 ? 0.292 53.844 0.401 1 29.67 1 MET B N 1
ATOM 2338 C CA . MET B 1 1 ? -0.756 52.875 0.131 1 29.67 1 MET B CA 1
ATOM 2339 C C . MET B 1 1 ? -0.31 51.469 0.538 1 29.67 1 MET B C 1
ATOM 2341 O O . MET B 1 1 ? 0.647 50.938 -0.021 1 29.67 1 MET B O 1
ATOM 2345 N N . THR B 1 2 ? -0.29 51.156 1.84 1 33 2 THR B N 1
ATOM 2346 C CA . THR B 1 2 ? 0.151 49.875 2.43 1 33 2 THR B CA 1
ATOM 2347 C C . THR B 1 2 ? -0.462 48.688 1.692 1 33 2 THR B C 1
ATOM 2349 O O . THR B 1 2 ? -1.687 48.562 1.622 1 33 2 THR B O 1
ATOM 2352 N N . GLN B 1 3 ? 0.004 48.375 0.461 1 37.84 3 GLN B N 1
ATOM 2353 C CA . GLN B 1 3 ? -0.487 47.219 -0.251 1 37.84 3 GLN B CA 1
ATOM 2354 C C . GLN B 1 3 ? -0.796 46.062 0.715 1 37.84 3 GLN B C 1
ATOM 2356 O O . GLN B 1 3 ? 0.099 45.562 1.399 1 37.84 3 GLN B O 1
ATOM 2361 N N . THR B 1 4 ? -1.78 46.125 1.463 1 43.5 4 THR B N 1
ATOM 2362 C CA . THR B 1 4 ? -2.281 45.094 2.35 1 43.5 4 THR B CA 1
ATOM 2363 C C . THR B 1 4 ? -2.123 43.719 1.708 1 43.5 4 THR B C 1
ATOM 2365 O O . THR B 1 4 ? -2.666 43.469 0.631 1 43.5 4 THR B O 1
ATOM 2368 N N . ALA B 1 5 ? -0.896 43.219 1.609 1 49.28 5 ALA B N 1
ATOM 2369 C CA . ALA B 1 5 ? -0.591 41.906 1.084 1 49.28 5 ALA B CA 1
ATOM 2370 C C . ALA B 1 5 ? -1.713 40.906 1.401 1 49.28 5 ALA B C 1
ATOM 2372 O O . ALA B 1 5 ? -2.016 40.656 2.57 1 49.28 5 ALA B O 1
ATOM 2373 N N . THR B 1 6 ? -2.773 40.844 0.677 1 58.72 6 THR B N 1
ATOM 2374 C CA . THR B 1 6 ? -3.941 39.969 0.798 1 58.72 6 THR B CA 1
ATOM 2375 C C . THR B 1 6 ? -3.521 38.531 1.016 1 58.72 6 THR B C 1
ATOM 2377 O O . THR B 1 6 ? -2.805 37.938 0.194 1 58.72 6 THR B O 1
ATOM 2380 N N . HIS B 1 7 ? -3.521 38.125 2.24 1 70 7 HIS B N 1
ATOM 2381 C CA . HIS B 1 7 ? -3.234 36.75 2.602 1 70 7 HIS B CA 1
ATOM 2382 C C . HIS B 1 7 ? -4.148 35.781 1.855 1 70 7 HIS B C 1
ATOM 2384 O O . HIS B 1 7 ? -5.332 36.062 1.66 1 70 7 HIS B O 1
ATOM 2390 N N . LEU B 1 8 ? -3.529 34.812 1.208 1 75.12 8 LEU B N 1
ATOM 2391 C CA . LEU B 1 8 ? -4.32 33.75 0.625 1 75.12 8 LEU B CA 1
ATOM 2392 C C . LEU B 1 8 ? -5.25 33.125 1.664 1 75.12 8 LEU B C 1
ATOM 2394 O O . LEU B 1 8 ? -4.844 32.906 2.805 1 75.12 8 LEU B O 1
ATOM 2398 N N . PRO B 1 9 ? -6.531 33.031 1.338 1 76.38 9 PRO B N 1
ATOM 2399 C CA . PRO B 1 9 ? -7.473 32.5 2.32 1 76.38 9 PRO B CA 1
ATOM 2400 C C . PRO B 1 9 ? -7.176 31.047 2.688 1 76.38 9 PRO B C 1
ATOM 2402 O O . PRO B 1 9 ? -6.691 30.281 1.85 1 76.38 9 PRO B O 1
ATOM 2405 N N . LEU B 1 10 ? -7.383 30.781 3.932 1 80.75 10 LEU B N 1
ATOM 2406 C CA . LEU B 1 10 ? -7.305 29.406 4.406 1 80.75 10 LEU B CA 1
ATOM 2407 C C . LEU B 1 10 ? -8.68 28.734 4.395 1 80.75 10 LEU B C 1
ATOM 2409 O O . LEU B 1 10 ? -9.625 29.25 4.996 1 80.75 10 LEU B O 1
ATOM 2413 N N . HIS B 1 11 ? -8.758 27.656 3.65 1 82.69 11 HIS B N 1
ATOM 2414 C CA . HIS B 1 11 ? -10.008 26.906 3.57 1 82.69 11 HIS B CA 1
ATOM 2415 C C . HIS B 1 11 ? -10.055 25.797 4.621 1 82.69 11 HIS B C 1
ATOM 2417 O O . HIS B 1 11 ? -9.086 25.062 4.789 1 82.69 11 HIS B O 1
ATOM 2423 N N . ALA B 1 12 ? -11.117 25.688 5.336 1 84.19 12 ALA B N 1
ATOM 2424 C CA . ALA B 1 12 ? -11.234 24.812 6.496 1 84.19 12 ALA B CA 1
ATOM 2425 C C . ALA B 1 12 ? -11.062 23.344 6.09 1 84.19 12 ALA B C 1
ATOM 2427 O O . ALA B 1 12 ? -10.555 22.531 6.871 1 84.19 12 ALA B O 1
ATOM 2428 N N . ASN B 1 13 ? -11.5 23 4.883 1 90.69 13 ASN B N 1
ATOM 2429 C CA . ASN B 1 13 ? -11.438 21.609 4.438 1 90.69 13 ASN B CA 1
ATOM 2430 C C . ASN B 1 13 ? -10.273 21.391 3.477 1 90.69 13 ASN B C 1
ATOM 2432 O O . ASN B 1 13 ? -10.461 20.844 2.391 1 90.69 13 ASN B O 1
ATOM 2436 N N . HIS B 1 14 ? -9.203 21.875 3.912 1 91.19 14 HIS B N 1
ATOM 2437 C CA . HIS B 1 14 ? -7.957 21.734 3.164 1 91.19 14 HIS B CA 1
ATOM 2438 C C . HIS B 1 14 ? -6.785 21.438 4.094 1 91.19 14 HIS B C 1
ATOM 2440 O O . HIS B 1 14 ? -6.621 22.094 5.125 1 91.19 14 HIS B O 1
ATOM 2446 N N . SER B 1 15 ? -6.027 20.531 3.705 1 94.75 15 SER B N 1
ATOM 2447 C CA . SER B 1 15 ? -4.969 20.047 4.586 1 94.75 15 SER B CA 1
ATOM 2448 C C . SER B 1 15 ? -3.961 21.141 4.898 1 94.75 15 SER B C 1
ATOM 2450 O O . SER B 1 15 ? -3.619 21.359 6.059 1 94.75 15 SER B O 1
ATOM 2452 N N . HIS B 1 16 ? -3.523 21.906 3.908 1 96.25 16 HIS B N 1
ATOM 2453 C CA . HIS B 1 16 ? -2.559 22.969 4.117 1 96.25 16 HIS B CA 1
ATOM 2454 C C . HIS B 1 16 ? -3.088 24 5.109 1 96.25 16 HIS B C 1
ATOM 2456 O O . HIS B 1 16 ? -2.367 24.422 6.02 1 96.25 16 HIS B O 1
ATOM 2462 N N . SER B 1 17 ? -4.332 24.328 4.891 1 94.56 17 SER B N 1
ATOM 2463 C CA . SER B 1 17 ? -4.941 25.344 5.754 1 94.56 17 SER B CA 1
ATOM 2464 C C . SER B 1 17 ? -5.027 24.844 7.195 1 94.56 17 SER B C 1
ATOM 2466 O O . SER B 1 17 ? -4.742 25.609 8.133 1 94.56 17 SER B O 1
ATOM 2468 N N . GLN B 1 18 ? -5.395 23.609 7.34 1 95.5 18 GLN B N 1
ATOM 2469 C CA . GLN B 1 18 ? -5.52 23.031 8.672 1 95.5 18 GLN B CA 1
ATOM 2470 C C . GLN B 1 18 ? -4.168 22.984 9.383 1 95.5 18 GLN B C 1
ATOM 2472 O O . GLN B 1 18 ? -4.09 23.219 10.586 1 95.5 18 GLN B O 1
ATOM 2477 N N . ILE B 1 19 ? -3.146 22.734 8.641 1 97.94 19 ILE B N 1
ATOM 2478 C CA . ILE B 1 19 ? -1.797 22.688 9.188 1 97.94 19 ILE B CA 1
ATOM 2479 C C . ILE B 1 19 ? -1.33 24.094 9.555 1 97.94 19 ILE B C 1
ATOM 2481 O O . ILE B 1 19 ? -0.873 24.328 10.672 1 97.94 19 ILE B O 1
ATOM 2485 N N . VAL B 1 20 ? -1.503 25.031 8.68 1 97.81 20 VAL B N 1
ATOM 2486 C CA . VAL B 1 20 ? -1.028 26.391 8.852 1 97.81 20 VAL B CA 1
ATOM 2487 C C . VAL B 1 20 ? -1.694 27.031 10.07 1 97.81 20 VAL B C 1
ATOM 2489 O O . VAL B 1 20 ? -1.049 27.75 10.836 1 97.81 20 VAL B O 1
ATOM 2492 N N . ARG B 1 21 ? -2.941 26.672 10.305 1 96.5 21 ARG B N 1
ATOM 2493 C CA . ARG B 1 21 ? -3.701 27.219 11.43 1 96.5 21 ARG B CA 1
ATOM 2494 C C . ARG B 1 21 ? -3.117 26.75 12.758 1 96.5 21 ARG B C 1
ATOM 2496 O O . ARG B 1 21 ? -3.363 27.375 13.797 1 96.5 21 ARG B O 1
ATOM 2503 N N . ARG B 1 22 ? -2.279 25.719 12.68 1 97 22 ARG B N 1
ATOM 2504 C CA . ARG B 1 22 ? -1.775 25.125 13.914 1 97 22 ARG B CA 1
ATOM 2505 C C . ARG B 1 22 ? -0.33 25.531 14.172 1 97 22 ARG B C 1
ATOM 2507 O O . ARG B 1 22 ? 0.255 25.172 15.195 1 97 22 ARG B O 1
ATOM 2514 N N . VAL B 1 23 ? 0.271 26.297 13.289 1 98.19 23 VAL B N 1
ATOM 2515 C CA . VAL B 1 23 ? 1.657 26.734 13.422 1 98.19 23 VAL B CA 1
ATOM 2516 C C . VAL B 1 23 ? 1.708 28.094 14.125 1 98.19 23 VAL B C 1
ATOM 2518 O O . VAL B 1 23 ? 1.048 29.047 13.695 1 98.19 23 VAL B O 1
ATOM 2521 N N . PRO B 1 24 ? 2.479 28.25 15.172 1 97.5 24 PRO B N 1
ATOM 2522 C CA . PRO B 1 24 ? 2.582 29.531 15.875 1 97.5 24 PRO B CA 1
ATOM 2523 C C . PRO B 1 24 ? 3.262 30.609 15.039 1 97.5 24 PRO B C 1
ATOM 2525 O O . PRO B 1 24 ? 4.055 30.297 14.148 1 97.5 24 PRO B O 1
ATOM 2528 N N . ARG B 1 25 ? 2.918 31.781 15.414 1 97.62 25 ARG B N 1
ATOM 2529 C CA . ARG B 1 25 ? 3.598 32.906 14.766 1 97.62 25 ARG B CA 1
ATOM 2530 C C . ARG B 1 25 ? 5.094 32.875 15.047 1 97.62 25 ARG B C 1
ATOM 2532 O O . ARG B 1 25 ? 5.516 32.531 16.172 1 97.62 25 ARG B O 1
ATOM 2539 N N . TYR B 1 26 ? 5.902 33.188 14.008 1 98.31 26 TYR B N 1
ATOM 2540 C CA . TYR B 1 26 ? 7.352 33.344 14.047 1 98.31 26 TYR B CA 1
ATOM 2541 C C . TYR B 1 26 ? 8.031 32 14.344 1 98.31 26 TYR B C 1
ATOM 2543 O O . TYR B 1 26 ? 9.18 31.969 14.781 1 98.31 26 TYR B O 1
ATOM 2551 N N . ALA B 1 27 ? 7.312 30.875 14.117 1 98.44 27 ALA B N 1
ATOM 2552 C CA . ALA B 1 27 ? 7.859 29.547 14.383 1 98.44 27 ALA B CA 1
ATOM 2553 C C . ALA B 1 27 ? 9 29.219 13.43 1 98.44 27 ALA B C 1
ATOM 2555 O O . ALA B 1 27 ? 8.992 29.656 12.273 1 98.44 27 ALA B O 1
ATOM 2556 N N . ARG B 1 28 ? 9.992 28.484 13.969 1 98.75 28 ARG B N 1
ATOM 2557 C CA . ARG B 1 28 ? 10.969 27.812 13.125 1 98.75 28 ARG B CA 1
ATOM 2558 C C . ARG B 1 28 ? 10.445 26.453 12.664 1 98.75 28 ARG B C 1
ATOM 2560 O O . ARG B 1 28 ? 10.227 25.547 13.484 1 98.75 28 ARG B O 1
ATOM 2567 N N . VAL B 1 29 ? 10.234 26.297 11.344 1 98.88 29 VAL B N 1
ATOM 2568 C CA . VAL B 1 29 ? 9.516 25.156 10.805 1 98.88 29 VAL B CA 1
ATOM 2569 C C . VAL B 1 29 ? 10.445 24.344 9.906 1 98.88 29 VAL B C 1
ATOM 2571 O O . VAL B 1 29 ? 11.148 24.906 9.062 1 98.88 29 VAL B O 1
ATOM 2574 N N . LEU B 1 30 ? 10.539 23.047 10.164 1 98.88 30 LEU B N 1
ATOM 2575 C CA . LEU B 1 30 ? 11.078 22.094 9.195 1 98.88 30 LEU B CA 1
ATOM 2576 C C . LEU B 1 30 ? 9.961 21.484 8.359 1 98.88 30 LEU B C 1
ATOM 2578 O O . LEU B 1 30 ? 9.141 20.719 8.883 1 98.88 30 LEU B O 1
ATOM 2582 N N . GLU B 1 31 ? 9.914 21.875 7.094 1 98.88 31 GLU B N 1
ATOM 2583 C CA . GLU B 1 31 ? 8.883 21.375 6.195 1 98.88 31 GLU B CA 1
ATOM 2584 C C . GLU B 1 31 ? 9.406 20.234 5.328 1 98.88 31 GLU B C 1
ATOM 2586 O O . GLU B 1 31 ? 10.078 20.469 4.324 1 98.88 31 GLU B O 1
ATOM 2591 N N . LEU B 1 32 ? 9.07 19.016 5.684 1 98.81 32 LEU B N 1
ATOM 2592 C CA . LEU B 1 32 ? 9.461 17.844 4.91 1 98.81 32 LEU B CA 1
ATOM 2593 C C . LEU B 1 32 ? 8.5 17.594 3.758 1 98.81 32 LEU B C 1
ATOM 2595 O O . LEU B 1 32 ? 7.289 17.469 3.971 1 98.81 32 LEU B O 1
ATOM 2599 N N . GLY B 1 33 ? 9.023 17.516 2.57 1 98.31 33 GLY B N 1
ATOM 2600 C CA . GLY B 1 33 ? 8.18 17.484 1.387 1 98.31 33 GLY B CA 1
ATOM 2601 C C . GLY B 1 33 ? 7.555 18.812 1.055 1 98.31 33 GLY B C 1
ATOM 2602 O O . GLY B 1 33 ? 6.34 18.922 0.887 1 98.31 33 GLY B O 1
ATOM 2603 N N . CYS B 1 34 ? 8.383 19.812 0.868 1 98.19 34 CYS B N 1
ATOM 2604 C CA . CYS B 1 34 ? 7.867 21.172 0.696 1 98.19 34 CYS B CA 1
ATOM 2605 C C . CYS B 1 34 ? 7.383 21.391 -0.732 1 98.19 34 CYS B C 1
ATOM 2607 O O . CYS B 1 34 ? 6.75 22.406 -1.027 1 98.19 34 CYS B O 1
ATOM 2609 N N . ALA B 1 35 ? 7.633 20.422 -1.609 1 96.94 35 ALA B N 1
ATOM 2610 C CA . ALA B 1 35 ? 7.223 20.5 -3.008 1 96.94 35 ALA B CA 1
ATOM 2611 C C . ALA B 1 35 ? 7.598 21.844 -3.613 1 96.94 35 ALA B C 1
ATOM 2613 O O . ALA B 1 35 ? 8.766 22.25 -3.578 1 96.94 35 ALA B O 1
ATOM 2614 N N . ASP B 1 36 ? 6.586 22.516 -4.215 1 95.38 36 ASP B N 1
ATOM 2615 C CA . ASP B 1 36 ? 6.902 23.766 -4.879 1 95.38 36 ASP B CA 1
ATOM 2616 C C . ASP B 1 36 ? 6.816 24.938 -3.904 1 95.38 36 ASP B C 1
ATOM 2618 O O . ASP B 1 36 ? 6.938 26.094 -4.309 1 95.38 36 ASP B O 1
ATOM 2622 N N . GLY B 1 37 ? 6.539 24.719 -2.725 1 97.5 37 GLY B N 1
ATOM 2623 C CA . GLY B 1 37 ? 6.512 25.75 -1.697 1 97.5 37 GLY B CA 1
ATOM 2624 C C . GLY B 1 37 ? 5.133 26.359 -1.496 1 97.5 37 GLY B C 1
ATOM 2625 O O . GLY B 1 37 ? 5 27.422 -0.873 1 97.5 37 GLY B O 1
ATOM 2626 N N . SER B 1 38 ? 4.117 25.719 -1.985 1 94.38 38 SER B N 1
ATOM 2627 C CA . SER B 1 38 ? 2.764 26.25 -1.878 1 94.38 38 SER B CA 1
ATOM 2628 C C . SER B 1 38 ? 2.361 26.453 -0.42 1 94.38 38 SER B C 1
ATOM 2630 O O . SER B 1 38 ? 1.82 27.5 -0.056 1 94.38 38 SER B O 1
ATOM 2632 N N . MET B 1 39 ? 2.605 25.5 0.394 1 97 39 MET B N 1
ATOM 2633 C CA . MET B 1 39 ? 2.268 25.656 1.807 1 97 39 MET B CA 1
ATOM 2634 C C . MET B 1 39 ? 3.262 26.578 2.508 1 97 39 MET B C 1
ATOM 2636 O O . MET B 1 39 ? 2.889 27.328 3.402 1 97 39 MET B O 1
ATOM 2640 N N . S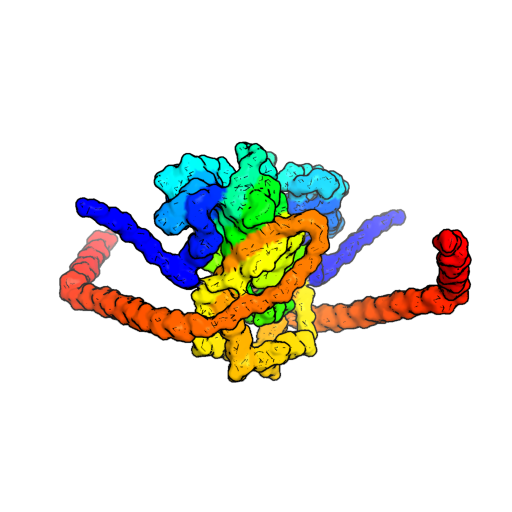ER B 1 40 ? 4.523 26.531 2.117 1 98.12 40 SER B N 1
ATOM 2641 C CA . SER B 1 40 ? 5.527 27.453 2.66 1 98.12 40 SER B CA 1
ATOM 2642 C C . SER B 1 40 ? 5.09 28.906 2.523 1 98.12 40 SER B C 1
ATOM 2644 O O . SER B 1 40 ? 5.281 29.703 3.441 1 98.12 40 SER B O 1
ATOM 2646 N N . ARG B 1 41 ? 4.543 29.172 1.413 1 97.25 41 ARG B N 1
ATOM 2647 C CA . ARG B 1 41 ? 4.043 30.516 1.159 1 97.25 41 ARG B CA 1
ATOM 2648 C C . ARG B 1 41 ? 2.988 30.906 2.189 1 97.25 41 ARG B C 1
ATOM 2650 O O . ARG B 1 41 ? 3.023 32.031 2.727 1 97.25 41 ARG B O 1
ATOM 2657 N N . LEU B 1 42 ? 2.08 30.016 2.465 1 96.56 42 LEU B N 1
ATOM 2658 C CA . LEU B 1 42 ? 1.042 30.281 3.459 1 96.56 42 LEU B CA 1
ATOM 2659 C C . LEU B 1 42 ? 1.649 30.469 4.844 1 96.56 42 LEU B C 1
ATOM 2661 O O . LEU B 1 42 ? 1.226 31.344 5.598 1 96.56 42 LEU B O 1
ATOM 2665 N N . LEU B 1 43 ? 2.639 29.688 5.129 1 97.94 43 LEU B N 1
ATOM 2666 C CA . LEU B 1 43 ? 3.305 29.766 6.426 1 97.94 43 LEU B CA 1
ATOM 2667 C C . LEU B 1 43 ? 3.994 31.109 6.598 1 97.94 43 LEU B C 1
ATOM 2669 O O . LEU B 1 43 ? 3.979 31.688 7.691 1 97.94 43 LEU B O 1
ATOM 2673 N N . LYS B 1 44 ? 4.578 31.594 5.586 1 97.38 44 LYS B N 1
ATOM 2674 C CA . LYS B 1 44 ? 5.215 32.906 5.625 1 97.38 44 LYS B CA 1
ATOM 2675 C C . LYS B 1 44 ? 4.184 34.031 5.816 1 97.38 44 LYS B C 1
ATOM 2677 O O . LYS B 1 44 ? 4.379 34.906 6.637 1 97.38 44 LYS B O 1
ATOM 2682 N N . GLN B 1 45 ? 3.166 33.875 5.121 1 95.88 45 GLN B N 1
ATOM 2683 C CA . GLN B 1 45 ? 2.162 34.938 5.102 1 95.88 45 GLN B CA 1
ATOM 2684 C C . GLN B 1 45 ? 1.373 34.969 6.406 1 95.88 45 GLN B C 1
ATOM 2686 O O . GLN B 1 45 ? 1.109 36.031 6.949 1 95.88 45 GLN B O 1
ATOM 2691 N N . HIS B 1 46 ? 1.018 33.812 6.863 1 95.88 46 HIS B N 1
ATOM 2692 C CA . HIS B 1 46 ? 0.077 33.781 7.977 1 95.88 46 HIS B CA 1
ATOM 2693 C C . HIS B 1 46 ? 0.807 33.625 9.305 1 95.88 46 HIS B C 1
ATOM 2695 O O . HIS B 1 46 ? 0.292 34.031 10.352 1 95.88 46 HIS B O 1
ATOM 2701 N N . CYS B 1 47 ? 2.014 33.062 9.281 1 97.38 47 CYS B N 1
ATOM 2702 C CA . CYS B 1 47 ? 2.689 32.75 10.539 1 97.38 47 CYS B CA 1
ATOM 2703 C C . CYS B 1 47 ? 4.035 33.469 10.625 1 97.38 47 CYS B C 1
ATOM 2705 O O . CYS B 1 47 ? 4.719 33.406 11.648 1 97.38 47 CYS B O 1
ATOM 2707 N N . GLU B 1 48 ? 4.422 34.125 9.594 1 97.81 48 GLU B N 1
ATOM 2708 C CA . GLU B 1 48 ? 5.746 34.75 9.539 1 97.81 48 GLU B CA 1
ATOM 2709 C C . GLU B 1 48 ? 6.824 33.781 10 1 97.81 48 GLU B C 1
ATOM 2711 O O . GLU B 1 48 ? 7.707 34.125 10.781 1 97.81 48 GLU B O 1
ATOM 2716 N N . ALA B 1 49 ? 6.746 32.562 9.555 1 98.38 49 ALA B N 1
ATOM 2717 C CA . ALA B 1 49 ? 7.613 31.453 9.984 1 98.38 49 ALA B CA 1
ATOM 2718 C C . ALA B 1 49 ? 8.961 31.516 9.273 1 98.38 49 ALA B C 1
ATOM 2720 O O . ALA B 1 49 ? 9.062 32.031 8.156 1 98.38 49 ALA B O 1
ATOM 2721 N N . SER B 1 50 ? 10.031 31.094 9.969 1 98.62 50 SER B N 1
ATOM 2722 C CA . SER B 1 50 ? 11.273 30.688 9.312 1 98.62 50 SER B CA 1
ATOM 2723 C C . SER B 1 50 ? 11.219 29.219 8.883 1 98.62 50 SER B C 1
ATOM 2725 O O . SER B 1 50 ? 10.891 28.344 9.688 1 98.62 50 SER B O 1
ATOM 2727 N N . ILE B 1 51 ? 11.508 28.984 7.574 1 98.81 51 ILE B N 1
ATOM 2728 C CA . ILE B 1 51 ? 11.195 27.672 7.043 1 98.81 51 ILE B CA 1
ATOM 2729 C C . ILE B 1 51 ? 12.445 27.047 6.422 1 98.81 51 ILE B C 1
ATOM 2731 O O . ILE B 1 51 ? 13.094 27.672 5.57 1 98.81 51 ILE B O 1
ATOM 2735 N N . ILE B 1 52 ? 12.82 25.859 6.844 1 98.75 52 ILE B N 1
ATOM 2736 C CA . ILE B 1 52 ? 13.727 24.969 6.117 1 98.75 52 ILE B CA 1
ATOM 2737 C C . ILE B 1 52 ? 12.922 23.859 5.445 1 98.75 52 ILE B C 1
ATOM 2739 O O . ILE B 1 52 ? 12.195 23.125 6.113 1 98.75 52 ILE B O 1
ATOM 2743 N N . GLY B 1 53 ? 13.039 23.781 4.105 1 98.75 53 GLY B N 1
ATOM 2744 C CA . GLY B 1 53 ? 12.305 22.766 3.354 1 98.75 53 GLY B CA 1
ATOM 2745 C C . GLY B 1 53 ? 13.172 21.609 2.914 1 98.75 53 GLY B C 1
ATOM 2746 O O . GLY B 1 53 ? 14.383 21.766 2.729 1 98.75 53 GLY B O 1
ATOM 2747 N N . VAL B 1 54 ? 12.617 20.453 2.76 1 98.62 54 VAL B N 1
ATOM 2748 C CA . VAL B 1 54 ? 13.25 19.281 2.178 1 98.62 54 VAL B CA 1
ATOM 2749 C C . VAL B 1 54 ? 12.383 18.719 1.053 1 98.62 54 VAL B C 1
ATOM 2751 O O . VAL B 1 54 ? 11.188 18.484 1.245 1 98.62 54 VAL B O 1
ATOM 2754 N N . GLU B 1 55 ? 12.914 18.578 -0.088 1 98.31 55 GLU B N 1
ATOM 2755 C CA . GLU B 1 55 ? 12.227 18.078 -1.272 1 98.31 55 GLU B CA 1
ATOM 2756 C C . GLU B 1 55 ? 13.164 17.234 -2.139 1 98.31 55 GLU B C 1
ATOM 2758 O O . GLU B 1 55 ? 14.32 17.609 -2.352 1 98.31 55 GLU B O 1
ATOM 2763 N N . GLN B 1 56 ? 12.625 16.078 -2.537 1 96.94 56 GLN B N 1
ATOM 2764 C CA . GLN B 1 56 ? 13.492 15.109 -3.205 1 96.94 56 GLN B CA 1
ATOM 2765 C C . GLN B 1 56 ? 13.766 15.523 -4.652 1 96.94 56 GLN B C 1
ATOM 2767 O O . GLN B 1 56 ? 14.852 15.289 -5.176 1 96.94 56 GLN B O 1
ATOM 2772 N N . ASN B 1 57 ? 12.805 16.062 -5.316 1 96.62 57 ASN B N 1
ATOM 2773 C CA . ASN B 1 57 ? 12.953 16.453 -6.711 1 96.62 57 ASN B CA 1
ATOM 2774 C C . ASN B 1 57 ? 13.656 17.812 -6.832 1 96.62 57 ASN B C 1
ATOM 2776 O O . ASN B 1 57 ? 13.133 18.828 -6.379 1 96.62 57 ASN B O 1
ATOM 2780 N N . PRO B 1 58 ? 14.734 17.844 -7.492 1 96.94 58 PRO B N 1
ATOM 2781 C CA . PRO B 1 58 ? 15.516 19.078 -7.531 1 96.94 58 PRO B CA 1
ATOM 2782 C C . PRO B 1 58 ? 14.781 20.219 -8.234 1 96.94 58 PRO B C 1
ATOM 2784 O O . PRO B 1 58 ? 14.898 21.375 -7.824 1 96.94 58 PRO B O 1
ATOM 2787 N N . ASN B 1 59 ? 14.094 19.875 -9.227 1 97 59 ASN B N 1
ATOM 2788 C CA . ASN B 1 59 ? 13.367 20.922 -9.945 1 97 59 ASN B CA 1
ATOM 2789 C C . ASN B 1 59 ? 12.25 21.516 -9.102 1 97 59 ASN B C 1
ATOM 2791 O O . ASN B 1 59 ? 12.047 22.734 -9.094 1 97 59 ASN B O 1
ATOM 2795 N N . THR B 1 60 ? 11.57 20.688 -8.43 1 96.88 60 THR B N 1
ATOM 2796 C CA . THR B 1 60 ? 10.508 21.141 -7.539 1 96.88 60 THR B CA 1
ATOM 2797 C C . THR B 1 60 ? 11.078 21.906 -6.363 1 96.88 60 THR B C 1
ATOM 2799 O O . THR B 1 60 ? 10.562 22.969 -6 1 96.88 60 THR B O 1
ATOM 2802 N N . ALA B 1 61 ? 12.156 21.438 -5.828 1 97.12 61 ALA B N 1
ATOM 2803 C CA . ALA B 1 61 ? 12.844 22.094 -4.719 1 97.12 61 ALA B CA 1
ATOM 2804 C C . ALA B 1 61 ? 13.258 23.516 -5.094 1 97.12 61 ALA B C 1
ATOM 2806 O O . ALA B 1 61 ? 13.164 24.422 -4.273 1 97.12 61 ALA B O 1
ATOM 2807 N N . TRP B 1 62 ? 13.68 23.656 -6.266 1 97.19 62 TRP B N 1
ATOM 2808 C CA . TRP B 1 62 ? 14.125 24.953 -6.738 1 97.19 62 TRP B CA 1
ATOM 2809 C C . TRP B 1 62 ? 13 25.984 -6.664 1 97.19 62 TRP B C 1
ATOM 2811 O O . TRP B 1 62 ? 13.211 27.125 -6.246 1 97.19 62 TRP B O 1
ATOM 2821 N N . ARG B 1 63 ? 11.844 25.578 -7 1 96.81 63 ARG B N 1
ATOM 2822 C CA . ARG B 1 63 ? 10.695 26.469 -6.977 1 96.81 63 ARG B CA 1
ATOM 2823 C C . ARG B 1 63 ? 10.352 26.891 -5.551 1 96.81 63 ARG B C 1
ATOM 2825 O O . ARG B 1 63 ? 9.891 28.016 -5.32 1 96.81 63 ARG B O 1
ATOM 2832 N N . ALA B 1 64 ? 10.578 26.031 -4.645 1 97.81 64 ALA B N 1
ATOM 2833 C CA . ALA B 1 64 ? 10.211 26.281 -3.252 1 97.81 64 ALA B CA 1
ATOM 2834 C C . ALA B 1 64 ? 11.148 27.297 -2.613 1 97.81 64 ALA B C 1
ATOM 2836 O O . ALA B 1 64 ? 10.828 27.859 -1.564 1 97.81 64 ALA B O 1
ATOM 2837 N N . ARG B 1 65 ? 12.25 27.609 -3.168 1 97.19 65 ARG B N 1
ATOM 2838 C CA . ARG B 1 65 ? 13.273 28.469 -2.598 1 97.19 65 ARG B CA 1
ATOM 2839 C C . ARG B 1 65 ? 12.766 29.906 -2.477 1 97.19 65 ARG B C 1
ATOM 2841 O O . ARG B 1 65 ? 13.312 30.703 -1.706 1 97.19 65 ARG B O 1
ATOM 2848 N N . CYS B 1 66 ? 11.742 30.219 -3.223 1 96.12 66 CYS B N 1
ATOM 2849 C CA . CYS B 1 66 ? 11.164 31.562 -3.16 1 96.12 66 CYS B CA 1
ATOM 2850 C C . CYS B 1 66 ? 10.43 31.781 -1.841 1 96.12 66 CYS B C 1
ATOM 2852 O O . CYS B 1 66 ? 10.219 32.906 -1.425 1 96.12 66 CYS B O 1
ATOM 2854 N N . PHE B 1 67 ? 10.102 30.688 -1.217 1 96.88 67 PHE B N 1
ATOM 2855 C CA . PHE B 1 67 ? 9.242 30.812 -0.046 1 96.88 67 PHE B CA 1
ATOM 2856 C C . PHE B 1 67 ? 9.922 30.25 1.193 1 96.88 67 PHE B C 1
ATOM 2858 O O . PHE B 1 67 ? 9.539 30.562 2.32 1 96.88 67 PHE B O 1
ATOM 2865 N N . CYS B 1 68 ? 10.891 29.422 1.042 1 98.19 68 CYS B N 1
ATOM 2866 C CA . CYS B 1 68 ? 11.664 28.844 2.137 1 98.19 68 CYS B CA 1
ATOM 2867 C C . CYS B 1 68 ? 12.961 29.609 2.359 1 98.19 68 CYS B C 1
ATOM 2869 O O . CYS B 1 68 ? 13.516 30.188 1.42 1 98.19 68 CYS B O 1
ATOM 2871 N N . ASP B 1 69 ? 13.414 29.625 3.576 1 98.19 69 ASP B N 1
ATOM 2872 C CA . ASP B 1 69 ? 14.703 30.234 3.869 1 98.19 69 ASP B CA 1
ATOM 2873 C C . ASP B 1 69 ? 15.852 29.391 3.316 1 98.19 69 ASP B C 1
ATOM 2875 O O . ASP B 1 69 ? 16.891 29.922 2.92 1 98.19 69 ASP B O 1
ATOM 2879 N N . TYR B 1 70 ? 15.719 28.109 3.314 1 97.94 70 TYR B N 1
ATOM 2880 C CA . TYR B 1 70 ? 16.625 27.141 2.719 1 97.94 70 TYR B CA 1
ATOM 2881 C C . TYR B 1 70 ? 15.891 25.859 2.332 1 97.94 70 TYR B C 1
ATOM 2883 O O . TYR B 1 70 ? 14.906 25.484 2.977 1 97.94 70 TYR B O 1
ATOM 2891 N N . VAL B 1 71 ? 16.344 25.219 1.232 1 98.44 71 VAL B N 1
ATOM 2892 C CA . VAL B 1 71 ? 15.727 23.969 0.812 1 98.44 71 VAL B CA 1
ATOM 2893 C C . VAL B 1 71 ? 16.797 22.906 0.558 1 98.44 71 VAL B C 1
ATOM 2895 O O . VAL B 1 71 ? 17.75 23.156 -0.194 1 98.44 71 VAL B O 1
ATOM 2898 N N . PHE B 1 72 ? 16.688 21.781 1.178 1 97.62 72 PHE B N 1
ATOM 2899 C CA . PHE B 1 72 ? 17.531 20.625 0.906 1 97.62 72 PHE B CA 1
ATOM 2900 C C . PHE B 1 72 ? 16.875 19.703 -0.126 1 97.62 72 PHE B C 1
ATOM 2902 O O . PHE B 1 72 ? 15.664 19.5 -0.095 1 97.62 72 PHE B O 1
ATOM 2909 N N . THR B 1 73 ? 17.719 19.188 -1.012 1 97.62 73 THR B N 1
ATOM 2910 C CA . THR B 1 73 ? 17.266 18.141 -1.921 1 97.62 73 THR B CA 1
ATOM 2911 C C . THR B 1 73 ? 17.672 16.766 -1.407 1 97.62 73 THR B C 1
ATOM 2913 O O . THR B 1 73 ? 18.812 16.344 -1.567 1 97.62 73 THR B O 1
ATOM 2916 N N . GLU B 1 74 ? 16.719 16.062 -0.791 1 96.69 74 GLU B N 1
ATOM 2917 C CA . GLU B 1 74 ? 17.047 14.789 -0.15 1 96.69 74 GLU B CA 1
ATOM 2918 C C . GLU B 1 74 ? 15.891 13.789 -0.285 1 96.69 74 GLU B C 1
ATOM 2920 O O . GLU B 1 74 ? 14.734 14.188 -0.417 1 96.69 74 GLU B O 1
ATOM 2925 N N . ASN B 1 75 ? 16.25 12.539 -0.264 1 96.62 75 ASN B N 1
ATOM 2926 C CA . ASN B 1 75 ? 15.305 11.43 -0.142 1 96.62 75 ASN B CA 1
ATOM 2927 C C . ASN B 1 75 ? 15.078 11.047 1.317 1 96.62 75 ASN B C 1
ATOM 2929 O O . ASN B 1 75 ? 15.984 10.531 1.976 1 96.62 75 ASN B O 1
ATOM 2933 N N . LEU B 1 76 ? 13.898 11.172 1.744 1 97.69 76 LEU B N 1
ATOM 2934 C CA . LEU B 1 76 ? 13.594 11.016 3.162 1 97.69 76 LEU B CA 1
ATOM 2935 C C . LEU B 1 76 ? 13.664 9.547 3.576 1 97.69 76 LEU B C 1
ATOM 2937 O O . LEU B 1 76 ? 13.703 9.242 4.77 1 97.69 76 LEU B O 1
ATOM 2941 N N . ASP B 1 77 ? 13.633 8.586 2.594 1 95.75 77 ASP B N 1
ATOM 2942 C CA . ASP B 1 77 ? 13.805 7.172 2.904 1 95.75 77 ASP B CA 1
ATOM 2943 C C . ASP B 1 77 ? 15.266 6.84 3.172 1 95.75 77 ASP B C 1
ATOM 2945 O O . ASP B 1 77 ? 15.586 5.762 3.684 1 95.75 77 ASP B O 1
ATOM 2949 N N . ASP B 1 78 ? 16.094 7.738 2.758 1 95.81 78 ASP B N 1
ATOM 2950 C CA . ASP B 1 78 ? 17.516 7.555 3.059 1 95.81 78 ASP B CA 1
ATOM 2951 C C . ASP B 1 78 ? 17.781 7.73 4.551 1 95.81 78 ASP B C 1
ATOM 2953 O O . ASP B 1 78 ? 17.484 8.781 5.125 1 95.81 78 ASP B O 1
ATOM 2957 N N . PRO B 1 79 ? 18.391 6.707 5.133 1 94.38 79 PRO B N 1
ATOM 2958 C CA . PRO B 1 79 ? 18.641 6.793 6.574 1 94.38 79 PRO B CA 1
ATOM 2959 C C . PRO B 1 79 ? 19.562 7.957 6.945 1 94.38 79 PRO B C 1
ATOM 2961 O O . PRO B 1 79 ? 19.594 8.375 8.109 1 94.38 79 PRO B O 1
ATOM 2964 N N . HIS B 1 80 ? 20.219 8.492 6.016 1 95.06 80 HIS B N 1
ATOM 2965 C CA . HIS B 1 80 ? 21.141 9.57 6.309 1 95.06 80 HIS B CA 1
ATOM 2966 C C . HIS B 1 80 ? 20.594 10.914 5.871 1 95.06 80 HIS B C 1
ATOM 2968 O O . HIS B 1 80 ? 21.281 11.938 5.941 1 95.06 80 HIS B O 1
ATOM 2974 N N . SER B 1 81 ? 19.344 10.758 5.48 1 94.19 81 SER B N 1
ATOM 2975 C CA . SER B 1 81 ? 18.703 12.039 5.195 1 94.19 81 SER B CA 1
ATOM 2976 C C . SER B 1 81 ? 18.578 12.883 6.457 1 94.19 81 SER B C 1
ATOM 2978 O O . SER B 1 81 ? 18.438 12.352 7.559 1 94.19 81 SER B O 1
ATOM 2980 N N . LEU B 1 82 ? 18.766 14.203 6.406 1 96.31 82 LEU B N 1
ATOM 2981 C CA . LEU B 1 82 ? 18.578 15.195 7.461 1 96.31 82 LEU B CA 1
ATOM 2982 C C . LEU B 1 82 ? 19.812 15.266 8.359 1 96.31 82 LEU B C 1
ATOM 2984 O O . LEU B 1 82 ? 19.812 15.992 9.359 1 96.31 82 LEU B O 1
ATOM 2988 N N . ASP B 1 83 ? 20.875 14.484 8.062 1 96 83 ASP B N 1
ATOM 2989 C CA . ASP B 1 83 ? 22.109 14.531 8.852 1 96 83 ASP B CA 1
ATOM 2990 C C . ASP B 1 83 ? 22.641 15.961 8.93 1 96 83 ASP B C 1
ATOM 2992 O O . ASP B 1 83 ? 23.234 16.344 9.938 1 96 83 ASP B O 1
ATOM 2996 N N . ALA B 1 84 ? 22.422 16.688 7.902 1 95.25 84 ALA B N 1
ATOM 2997 C CA . ALA B 1 84 ? 22.906 18.062 7.84 1 95.25 84 ALA B CA 1
ATOM 2998 C C . ALA B 1 84 ? 22.234 18.922 8.906 1 95.25 84 ALA B C 1
ATOM 3000 O O . ALA B 1 84 ? 22.719 20.016 9.219 1 95.25 84 ALA B O 1
ATOM 3001 N N . LEU B 1 85 ? 21.125 18.484 9.422 1 97.19 85 LEU B N 1
ATOM 3002 C CA . LEU B 1 85 ? 20.359 19.266 10.383 1 97.19 85 LEU B CA 1
ATOM 3003 C C . LEU B 1 85 ? 20.641 18.797 11.812 1 97.19 85 LEU B C 1
ATOM 3005 O O . LEU B 1 85 ? 19.953 19.219 12.742 1 97.19 85 LEU B O 1
ATOM 3009 N N . GLU B 1 86 ? 21.625 17.953 11.891 1 93.94 86 GLU B N 1
ATOM 3010 C CA . GLU B 1 86 ? 21.984 17.484 13.227 1 93.94 86 GLU B CA 1
ATOM 3011 C C . GLU B 1 86 ? 22.266 18.656 14.164 1 93.94 86 GLU B C 1
ATOM 3013 O O . GLU B 1 86 ? 23 19.578 13.805 1 93.94 86 GLU B O 1
ATOM 3018 N N . GLY B 1 87 ? 21.641 18.641 15.32 1 93.88 87 GLY B N 1
ATOM 3019 C CA . GLY B 1 87 ? 21.844 19.688 16.297 1 93.88 87 GLY B CA 1
ATOM 3020 C C . GLY B 1 87 ? 20.828 20.812 16.188 1 93.88 87 GLY B C 1
ATOM 3021 O O . GLY B 1 87 ? 20.688 21.625 17.109 1 93.88 87 GLY B O 1
ATOM 3022 N N . GLU B 1 88 ? 20.172 20.938 15.078 1 96.56 88 GLU B N 1
ATOM 3023 C CA . GLU B 1 88 ? 19.125 21.938 14.906 1 96.56 88 GLU B CA 1
ATOM 3024 C C . GLU B 1 88 ? 17.859 21.547 15.648 1 96.56 88 GLU B C 1
ATOM 3026 O O . GLU B 1 88 ? 17.641 20.359 15.922 1 96.56 88 GLU B O 1
ATOM 3031 N N . LYS B 1 89 ? 17.141 22.594 16.062 1 97.94 89 LYS B N 1
ATOM 3032 C CA . LYS B 1 89 ? 15.852 22.375 16.719 1 97.94 89 LYS B CA 1
ATOM 3033 C C . LYS B 1 89 ? 14.758 23.203 16.047 1 97.94 89 LYS B C 1
ATOM 3035 O O 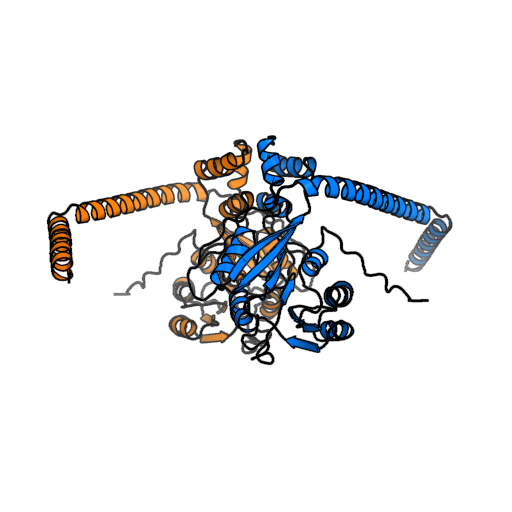. LYS B 1 89 ? 15 24.344 15.641 1 97.94 89 LYS B O 1
ATOM 3040 N N . PHE B 1 90 ? 13.617 22.656 16.062 1 98.69 90 PHE B N 1
ATOM 3041 C CA . PHE B 1 90 ? 12.484 23.297 15.406 1 98.69 90 PHE B CA 1
ATOM 3042 C C . PHE B 1 90 ? 11.281 23.344 16.328 1 98.69 90 PHE B C 1
ATOM 3044 O O . PHE B 1 90 ? 11.094 22.453 17.156 1 98.69 90 PHE B O 1
ATOM 3051 N N . ASP B 1 91 ? 10.484 24.438 16.156 1 98.56 91 ASP B N 1
ATOM 3052 C CA . ASP B 1 91 ? 9.203 24.531 16.859 1 98.56 91 ASP B CA 1
ATOM 3053 C C . ASP B 1 91 ? 8.195 23.531 16.297 1 98.56 91 ASP B C 1
ATOM 3055 O O . ASP B 1 91 ? 7.41 22.938 17.031 1 98.56 91 ASP B O 1
ATOM 3059 N N . VAL B 1 92 ? 8.242 23.391 15 1 98.81 92 VAL B N 1
ATOM 3060 C CA . VAL B 1 92 ? 7.27 22.578 14.289 1 98.81 92 VAL B CA 1
ATOM 3061 C C . VAL B 1 92 ? 7.961 21.812 13.156 1 98.81 92 VAL B C 1
ATOM 3063 O O . VAL B 1 92 ? 8.781 22.391 12.438 1 98.81 92 VAL B O 1
ATOM 3066 N N . ILE B 1 93 ? 7.66 20.578 13.016 1 98.88 93 ILE B N 1
ATOM 3067 C CA . ILE B 1 93 ? 7.988 19.797 11.828 1 98.88 93 ILE B CA 1
ATOM 3068 C C . ILE B 1 93 ? 6.703 19.375 11.117 1 98.88 93 ILE B C 1
ATOM 3070 O O . ILE B 1 93 ? 5.758 18.906 11.75 1 98.88 93 ILE B O 1
ATOM 3074 N N . THR B 1 94 ? 6.664 19.656 9.82 1 98.88 94 THR B N 1
ATOM 3075 C CA . THR B 1 94 ? 5.469 19.281 9.07 1 98.88 94 THR B CA 1
ATOM 3076 C C . THR B 1 94 ? 5.785 18.188 8.055 1 98.88 94 THR B C 1
ATOM 3078 O O . THR B 1 94 ? 6.859 18.172 7.457 1 98.88 94 THR B O 1
ATOM 3081 N N . LEU B 1 95 ? 4.883 17.203 7.934 1 98.12 95 LEU B N 1
ATOM 3082 C CA . LEU B 1 95 ? 4.848 16.156 6.918 1 98.12 95 LEU B CA 1
ATOM 3083 C C . LEU B 1 95 ? 3.463 16.062 6.289 1 98.12 95 LEU B C 1
ATOM 3085 O O . LEU B 1 95 ? 2.674 15.188 6.652 1 98.12 95 LEU B O 1
ATOM 3089 N N . VAL B 1 96 ? 3.219 16.891 5.324 1 98 96 VAL B N 1
ATOM 3090 C CA . VAL B 1 96 ? 1.878 16.938 4.75 1 98 96 VAL B CA 1
ATOM 3091 C C . VAL B 1 96 ? 1.836 16.109 3.467 1 98 96 VAL B C 1
ATOM 3093 O O . VAL B 1 96 ? 2.396 16.516 2.443 1 98 96 VAL B O 1
ATOM 3096 N N . ASP B 1 97 ? 1.118 14.992 3.529 1 97.19 97 ASP B N 1
ATOM 3097 C CA . ASP B 1 97 ? 1.026 14.07 2.402 1 97.19 97 ASP B CA 1
ATOM 3098 C C . ASP B 1 97 ? 2.406 13.547 2.006 1 97.19 97 ASP B C 1
ATOM 3100 O O . ASP B 1 97 ? 2.77 13.57 0.828 1 97.19 97 ASP B O 1
ATOM 3104 N N . VAL B 1 98 ? 3.172 13.117 2.977 1 98.25 98 VAL B N 1
ATOM 3105 C CA . VAL B 1 98 ? 4.543 12.672 2.756 1 98.25 98 VAL B CA 1
ATOM 3106 C C . VAL B 1 98 ? 4.703 11.234 3.242 1 98.25 98 VAL B C 1
ATOM 3108 O O . VAL B 1 98 ? 5.242 10.383 2.525 1 98.25 98 VAL B O 1
ATOM 3111 N N . LEU B 1 99 ? 4.18 10.883 4.434 1 98.38 99 LEU B N 1
ATOM 3112 C CA . LEU B 1 99 ? 4.406 9.617 5.113 1 98.38 99 LEU B CA 1
ATOM 3113 C C . LEU B 1 99 ? 4 8.445 4.223 1 98.38 99 LEU B C 1
ATOM 3115 O O . LEU B 1 99 ? 4.664 7.406 4.215 1 98.38 99 LEU B O 1
ATOM 3119 N N . GLU B 1 100 ? 2.906 8.578 3.449 1 98.19 100 GLU B N 1
ATOM 3120 C CA . GLU B 1 100 ? 2.328 7.516 2.627 1 98.19 100 GLU B CA 1
ATOM 3121 C C . GLU B 1 100 ? 3.238 7.168 1.454 1 98.19 100 GLU B C 1
ATOM 3123 O O . GLU B 1 100 ? 3.084 6.113 0.833 1 98.19 100 GLU B O 1
ATOM 3128 N N . HIS B 1 101 ? 4.188 7.988 1.173 1 97.56 101 HIS B N 1
ATOM 3129 C CA . HIS B 1 101 ? 5.09 7.785 0.044 1 97.56 101 HIS B CA 1
ATOM 3130 C C . HIS B 1 101 ? 6.375 7.09 0.483 1 97.56 101 HIS B C 1
ATOM 3132 O O . HIS B 1 101 ? 7.223 6.758 -0.349 1 97.56 101 HIS B O 1
ATOM 3138 N N . LEU B 1 102 ? 6.523 6.875 1.771 1 97.38 102 LEU B N 1
ATOM 3139 C CA . LEU B 1 102 ? 7.789 6.371 2.293 1 97.38 102 LEU B CA 1
ATOM 3140 C C . LEU B 1 102 ? 7.742 4.855 2.457 1 97.38 102 LEU B C 1
ATOM 3142 O O . LEU B 1 102 ? 6.723 4.301 2.869 1 97.38 102 LEU B O 1
ATOM 3146 N N . GLN B 1 103 ? 8.852 4.262 2.189 1 95.12 103 GLN B N 1
ATOM 3147 C CA . GLN B 1 103 ? 9 2.828 2.426 1 95.12 103 GLN B CA 1
ATOM 3148 C C . GLN B 1 103 ? 9.094 2.523 3.918 1 95.12 103 GLN B C 1
ATOM 3150 O O . GLN B 1 103 ? 8.602 1.497 4.383 1 95.12 103 GLN B O 1
ATOM 3155 N N . HIS B 1 104 ? 9.742 3.459 4.602 1 95.06 104 HIS B N 1
ATOM 3156 C CA . HIS B 1 104 ? 9.984 3.262 6.027 1 95.06 104 HIS B CA 1
ATOM 3157 C C . HIS B 1 104 ? 9.539 4.477 6.836 1 95.06 104 HIS B C 1
ATOM 3159 O O . HIS B 1 104 ? 10.367 5.129 7.48 1 95.06 104 HIS B O 1
ATOM 3165 N N . PRO B 1 105 ? 8.258 4.684 6.961 1 97.69 105 PRO B N 1
ATOM 3166 C CA . PRO B 1 105 ? 7.77 5.883 7.645 1 97.69 105 PRO B CA 1
ATOM 3167 C C . PRO B 1 105 ? 8.117 5.898 9.133 1 97.69 105 PRO B C 1
ATOM 3169 O O . PRO B 1 105 ? 8.375 6.961 9.695 1 97.69 105 PRO B O 1
ATOM 3172 N N . GLN B 1 106 ? 8.133 4.77 9.758 1 96.56 106 GLN B N 1
ATOM 3173 C CA . GLN B 1 106 ? 8.438 4.703 11.18 1 96.56 106 GLN B CA 1
ATOM 3174 C C . GLN B 1 106 ? 9.867 5.176 11.453 1 96.56 106 GLN B C 1
ATOM 3176 O O . GLN B 1 106 ? 10.102 5.91 12.414 1 96.56 106 GLN B O 1
ATOM 3181 N N . ALA B 1 107 ? 10.789 4.762 10.664 1 97.12 107 ALA B N 1
ATOM 3182 C CA . ALA B 1 107 ? 12.188 5.152 10.828 1 97.12 107 ALA B CA 1
ATOM 3183 C C . ALA B 1 107 ? 12.344 6.664 10.727 1 97.12 107 ALA B C 1
ATOM 3185 O O . ALA B 1 107 ? 13.102 7.27 11.5 1 97.12 107 ALA B O 1
ATOM 3186 N N . LEU B 1 108 ? 11.656 7.215 9.781 1 98.25 108 LEU B N 1
ATOM 3187 C CA . LEU B 1 108 ? 11.734 8.664 9.648 1 98.25 108 LEU B CA 1
ATOM 3188 C C . LEU B 1 108 ? 11.195 9.352 10.898 1 98.25 108 LEU B C 1
ATOM 3190 O O . LEU B 1 108 ? 11.836 10.266 11.438 1 98.25 108 LEU B O 1
ATOM 3194 N N . LEU B 1 109 ? 10.062 8.914 11.344 1 98.19 109 LEU B N 1
ATOM 3195 C CA . LEU B 1 109 ? 9.43 9.523 12.516 1 98.19 109 LEU B CA 1
ATOM 3196 C C . LEU B 1 109 ? 10.375 9.484 13.711 1 98.19 109 LEU B C 1
ATOM 3198 O O . LEU B 1 109 ? 10.469 10.461 14.461 1 98.19 109 LEU B O 1
ATOM 3202 N N . GLN B 1 110 ? 11.047 8.453 13.852 1 96.69 110 GLN B N 1
ATOM 3203 C CA . GLN B 1 110 ? 11.992 8.312 14.953 1 96.69 110 GLN B CA 1
ATOM 3204 C C . GLN B 1 110 ? 13.156 9.289 14.812 1 96.69 110 GLN B C 1
ATOM 3206 O O . GLN B 1 110 ? 13.609 9.875 15.797 1 96.69 110 GLN B O 1
ATOM 3211 N N . ARG B 1 111 ? 13.578 9.492 13.609 1 96.88 111 ARG B N 1
ATOM 3212 C CA . ARG B 1 111 ? 14.703 10.375 13.336 1 96.88 111 ARG B CA 1
ATOM 3213 C C . ARG B 1 111 ? 14.32 11.836 13.547 1 96.88 111 ARG B C 1
ATOM 3215 O O . ARG B 1 111 ? 15.188 12.695 13.719 1 96.88 111 ARG B O 1
ATOM 3222 N N . LEU B 1 112 ? 13.07 12.117 13.555 1 97.88 112 LEU B N 1
ATOM 3223 C CA . LEU B 1 112 ? 12.617 13.492 13.656 1 97.88 112 LEU B CA 1
ATOM 3224 C C . LEU B 1 112 ? 12.57 13.945 15.109 1 97.88 112 LEU B C 1
ATOM 3226 O O . LEU B 1 112 ? 12.609 15.148 15.391 1 97.88 112 LEU B O 1
ATOM 3230 N N . LYS B 1 113 ? 12.508 13.078 16 1 95.44 113 LYS B N 1
ATOM 3231 C CA . LYS B 1 113 ? 12.281 13.391 17.406 1 95.44 113 LYS B CA 1
ATOM 3232 C C . LYS B 1 113 ? 13.367 14.32 17.953 1 95.44 113 LYS B C 1
ATOM 3234 O O . LYS B 1 113 ? 13.062 15.352 18.547 1 95.44 113 LYS B O 1
ATOM 3239 N N . PRO B 1 114 ? 14.625 14.023 17.688 1 95.19 114 PRO B N 1
ATOM 3240 C CA . PRO B 1 114 ? 15.688 14.875 18.219 1 95.19 114 PRO B CA 1
ATOM 3241 C C . PRO B 1 114 ? 15.695 16.266 17.594 1 95.19 114 PRO B C 1
ATOM 3243 O O . PRO B 1 114 ? 16.375 17.172 18.078 1 95.19 114 PRO B O 1
ATOM 3246 N N . LEU B 1 115 ? 14.953 16.484 16.516 1 97.81 115 LEU B N 1
ATOM 3247 C CA . LEU B 1 115 ? 14.945 17.75 15.812 1 97.81 115 LEU B CA 1
ATOM 3248 C C . LEU B 1 115 ? 13.859 18.672 16.359 1 97.81 115 LEU B C 1
ATOM 3250 O O . LEU B 1 115 ? 13.773 19.844 15.977 1 97.81 115 LEU B O 1
ATOM 3254 N N . LEU B 1 116 ? 13.086 18.125 17.234 1 97.56 116 LEU B N 1
ATOM 3255 C CA . LEU B 1 116 ? 11.992 18.906 17.812 1 97.56 116 LEU B CA 1
ATOM 3256 C C . LEU B 1 116 ? 12.406 19.5 19.172 1 97.56 116 LEU B C 1
ATOM 3258 O O . LEU B 1 116 ? 13.07 18.828 19.969 1 97.56 116 LEU B O 1
ATOM 3262 N N . LEU B 1 117 ? 11.961 20.75 19.375 1 95.06 117 LEU B N 1
ATOM 3263 C CA . LEU B 1 117 ? 12.016 21.297 20.734 1 95.06 117 LEU B CA 1
ATOM 3264 C C . LEU B 1 117 ? 11.141 20.484 21.688 1 95.06 117 LEU B C 1
ATOM 3266 O O . LEU B 1 117 ? 10.242 19.766 21.25 1 95.06 117 LEU B O 1
ATOM 3270 N N . ASP B 1 118 ? 11.359 20.578 22.953 1 88.56 118 ASP B N 1
ATOM 3271 C CA . ASP B 1 118 ? 10.609 19.844 23.969 1 88.56 118 ASP B CA 1
ATOM 3272 C C . ASP B 1 118 ? 9.109 20.094 23.828 1 88.56 118 ASP B C 1
ATOM 3274 O O . ASP B 1 118 ? 8.297 19.172 23.922 1 88.56 118 ASP B O 1
ATOM 3278 N N . GLU B 1 119 ? 8.812 21.312 23.578 1 91.56 119 GLU B N 1
ATOM 3279 C CA . GLU B 1 119 ? 7.41 21.656 23.406 1 91.56 119 GLU B CA 1
ATOM 3280 C C . GLU B 1 119 ? 7.027 21.719 21.938 1 91.56 119 GLU B C 1
ATOM 3282 O O . GLU B 1 119 ? 6.004 22.312 21.578 1 91.56 119 GLU B O 1
ATOM 3287 N N . GLY B 1 120 ? 7.957 21.266 21.109 1 96.31 120 GLY B N 1
ATOM 3288 C CA . GLY B 1 120 ? 7.688 21.281 19.672 1 96.31 120 GLY B CA 1
ATOM 3289 C C . GLY B 1 120 ? 6.602 20.312 19.25 1 96.31 120 GLY B C 1
ATOM 3290 O O . GLY B 1 120 ? 6.148 19.5 20.062 1 96.31 120 GLY B O 1
ATOM 3291 N N . CYS B 1 121 ? 6.168 20.5 17.984 1 97.06 121 CYS B N 1
ATOM 3292 C CA . CYS B 1 121 ? 5.027 19.734 17.516 1 97.06 121 CYS B CA 1
ATOM 3293 C C . CYS B 1 121 ? 5.285 19.172 16.125 1 97.06 121 CYS B C 1
ATOM 3295 O O . CYS B 1 121 ? 5.898 19.828 15.289 1 97.06 121 CYS B O 1
ATOM 3297 N N . LEU B 1 122 ? 4.852 17.938 16 1 98.56 122 LEU B N 1
ATOM 3298 C CA . LEU B 1 122 ? 4.793 17.312 14.695 1 98.56 122 LEU B CA 1
ATOM 3299 C C . LEU B 1 122 ? 3.398 17.438 14.094 1 98.56 122 LEU B C 1
ATOM 3301 O O . LEU B 1 122 ? 2.41 17.047 14.719 1 98.56 122 LEU B O 1
ATOM 3305 N N . LEU B 1 123 ? 3.307 18.094 12.922 1 98.75 123 LEU B N 1
ATOM 3306 C CA . LEU B 1 123 ? 2.043 18.219 12.203 1 98.75 123 LEU B CA 1
ATOM 3307 C C . LEU B 1 123 ? 2.082 17.453 10.883 1 98.75 123 LEU B C 1
ATOM 3309 O O . LEU B 1 123 ? 2.994 17.656 10.078 1 98.75 123 LEU B O 1
ATOM 3313 N N . LEU B 1 124 ? 1.077 16.578 10.711 1 98.62 124 LEU B N 1
ATOM 3314 C CA . LEU B 1 124 ? 1.142 15.797 9.477 1 98.62 124 LEU B CA 1
ATOM 3315 C C . LEU B 1 124 ? -0.257 15.492 8.953 1 98.62 124 LEU B C 1
ATOM 3317 O O . LEU B 1 124 ? -1.246 15.672 9.672 1 98.62 124 LEU B O 1
ATOM 3321 N N . SER B 1 125 ? -0.302 15.172 7.684 1 98.44 125 SER B N 1
ATOM 3322 C CA . SER B 1 125 ? -1.515 14.672 7.039 1 98.44 125 SER B CA 1
ATOM 3323 C C . SER B 1 125 ? -1.238 13.398 6.246 1 98.44 125 SER B C 1
ATOM 3325 O O . SER B 1 125 ? -0.133 13.211 5.734 1 98.44 125 SER B O 1
ATOM 3327 N N . VAL B 1 126 ? -2.219 12.516 6.227 1 98.56 126 VAL B N 1
ATOM 3328 C CA . VAL B 1 126 ? -2.162 11.312 5.402 1 98.56 126 VAL B CA 1
ATOM 3329 C C . VAL B 1 126 ? -3.543 11.023 4.82 1 98.56 126 VAL B C 1
ATOM 3331 O O . VAL B 1 126 ? -4.562 11.273 5.469 1 98.56 126 VAL B O 1
ATOM 3334 N N . PRO B 1 127 ? -3.578 10.445 3.586 1 98.19 127 PRO B N 1
ATOM 3335 C CA . PRO B 1 127 ? -4.875 10 3.08 1 98.19 127 PRO B CA 1
ATOM 3336 C C . PRO B 1 127 ? -5.484 8.883 3.926 1 98.19 127 PRO B C 1
ATOM 3338 O O . PRO B 1 127 ? -4.754 8.109 4.555 1 98.19 127 PRO B O 1
ATOM 3341 N N . ASN B 1 128 ? -6.754 8.812 3.967 1 98.44 128 ASN B N 1
ATOM 3342 C CA . ASN B 1 128 ? -7.488 7.789 4.703 1 98.44 128 ASN B CA 1
ATOM 3343 C C . ASN B 1 128 ? -7.93 6.648 3.787 1 98.44 128 ASN B C 1
ATOM 3345 O O . ASN B 1 128 ? -8.898 6.785 3.039 1 98.44 128 ASN B O 1
ATOM 3349 N N . VAL B 1 129 ? -7.328 5.523 3.928 1 98.62 129 VAL B N 1
ATOM 3350 C CA . VAL B 1 129 ? -7.66 4.395 3.062 1 98.62 129 VAL B CA 1
ATOM 3351 C C . VAL B 1 129 ? -9.023 3.828 3.449 1 98.62 129 VAL B C 1
ATOM 3353 O O . VAL B 1 129 ? -9.617 3.061 2.691 1 98.62 129 VAL B O 1
ATOM 3356 N N . ALA B 1 130 ? -9.539 4.215 4.621 1 98.25 130 ALA B N 1
ATOM 3357 C CA . ALA B 1 130 ? -10.828 3.699 5.07 1 98.25 130 ALA B CA 1
ATOM 3358 C C . ALA B 1 130 ? -11.961 4.637 4.672 1 98.25 130 ALA B C 1
ATOM 3360 O O . ALA B 1 130 ? -13.055 4.574 5.234 1 98.25 130 ALA B O 1
ATOM 3361 N N . HIS B 1 131 ? -11.672 5.562 3.834 1 97.75 131 HIS B N 1
ATOM 3362 C CA . HIS B 1 131 ? -12.742 6.391 3.283 1 97.75 131 HIS B CA 1
ATOM 3363 C C . HIS B 1 131 ? -13.844 5.531 2.678 1 97.75 131 HIS B C 1
ATOM 3365 O O . HIS B 1 131 ? -13.57 4.484 2.09 1 97.75 131 HIS B O 1
ATOM 3371 N N . ALA B 1 132 ? -15.047 6.004 2.711 1 97 132 ALA B N 1
ATOM 3372 C CA . ALA B 1 132 ? -16.219 5.258 2.264 1 97 132 ALA B CA 1
ATOM 3373 C C . ALA B 1 132 ? -16.062 4.809 0.813 1 97 132 ALA B C 1
ATOM 3375 O O . ALA B 1 132 ? -16.469 3.703 0.451 1 97 132 ALA B O 1
ATOM 3376 N N . SER B 1 133 ? -15.477 5.633 -0.011 1 96.62 133 SER B N 1
ATOM 3377 C CA . SER B 1 133 ? -15.32 5.289 -1.421 1 96.62 133 SER B CA 1
ATOM 3378 C C . SER B 1 133 ? -14.43 4.059 -1.596 1 96.62 133 SER B C 1
ATOM 3380 O O . SER B 1 133 ? -14.734 3.178 -2.4 1 96.62 133 SER B O 1
ATOM 3382 N N . VAL B 1 134 ? -13.359 3.971 -0.852 1 97.81 134 VAL B N 1
ATOM 3383 C CA . VAL B 1 134 ? -12.438 2.848 -0.95 1 97.81 134 VAL B CA 1
ATOM 3384 C C . VAL B 1 134 ? -13.078 1.592 -0.369 1 97.81 134 VAL B C 1
ATOM 3386 O O . VAL B 1 134 ? -12.945 0.5 -0.928 1 97.81 134 VAL B O 1
ATOM 3389 N N . ARG B 1 135 ? -13.812 1.778 0.771 1 97.56 135 ARG B N 1
ATOM 3390 C CA . ARG B 1 135 ? -14.547 0.664 1.362 1 97.56 135 ARG B CA 1
ATOM 3391 C C . ARG B 1 135 ? -15.469 0.013 0.339 1 97.56 135 ARG B C 1
ATOM 3393 O O . ARG B 1 135 ? -15.469 -1.209 0.177 1 97.56 135 ARG B O 1
ATOM 3400 N N . LEU B 1 136 ? -16.219 0.848 -0.344 1 95.94 136 LEU B N 1
ATOM 3401 C CA . LEU B 1 136 ? -17.234 0.36 -1.274 1 95.94 136 LEU B CA 1
ATOM 3402 C C . LEU B 1 136 ? -16.578 -0.27 -2.502 1 95.94 136 LEU B C 1
ATOM 3404 O O . LEU B 1 136 ? -17.031 -1.305 -2.99 1 95.94 136 LEU B O 1
ATOM 3408 N N . GLU B 1 137 ? -15.555 0.325 -2.98 1 95.88 137 GLU B N 1
ATOM 3409 C CA . GLU B 1 137 ? -14.859 -0.225 -4.141 1 95.88 137 GLU B CA 1
ATOM 3410 C C . GLU B 1 137 ? -14.227 -1.576 -3.818 1 95.88 137 GLU B C 1
ATOM 3412 O O . GLU B 1 137 ? -14.328 -2.52 -4.605 1 95.88 137 GLU B O 1
ATOM 3417 N N . LEU B 1 138 ? -13.594 -1.648 -2.656 1 97.44 138 LEU B N 1
ATOM 3418 C CA . LEU B 1 138 ? -12.961 -2.912 -2.287 1 97.44 138 LEU B CA 1
ATOM 3419 C C . LEU B 1 138 ? -14.008 -3.996 -2.062 1 97.44 138 LEU B C 1
ATOM 3421 O O . LEU B 1 138 ? -13.773 -5.164 -2.379 1 97.44 138 LEU B O 1
ATOM 3425 N N . LEU B 1 139 ? -15.117 -3.588 -1.526 1 95.56 139 LEU B N 1
ATOM 3426 C CA . LEU B 1 139 ? -16.203 -4.535 -1.314 1 95.56 139 LEU B CA 1
ATOM 3427 C C . LEU B 1 139 ? -16.594 -5.223 -2.621 1 95.56 139 LEU B C 1
ATOM 3429 O O . LEU B 1 139 ? -17 -6.387 -2.617 1 95.56 139 LEU B O 1
ATOM 3433 N N . LYS B 1 140 ? -16.359 -4.535 -3.705 1 93.5 140 LYS B N 1
ATOM 3434 C CA . LYS B 1 140 ? -16.656 -5.078 -5.027 1 93.5 140 LYS B CA 1
ATOM 3435 C C . LYS B 1 140 ? -15.438 -5.75 -5.645 1 93.5 140 LYS B C 1
ATOM 3437 O O . LYS B 1 140 ? -15.469 -6.156 -6.809 1 93.5 140 LYS B O 1
ATOM 3442 N N . GLY B 1 141 ? -14.383 -5.75 -4.922 1 95.81 141 GLY B N 1
ATOM 3443 C CA . GLY B 1 141 ? -13.18 -6.43 -5.375 1 95.81 141 GLY B CA 1
ATOM 3444 C C . GLY B 1 141 ? -12.242 -5.527 -6.152 1 95.81 141 GLY B C 1
ATOM 3445 O O . GLY B 1 141 ? -11.359 -6.008 -6.863 1 95.81 141 GLY B O 1
ATOM 3446 N N . ASP B 1 142 ? -12.445 -4.277 -5.977 1 93.69 142 ASP B N 1
ATOM 3447 C CA . ASP B 1 142 ? -11.648 -3.316 -6.738 1 93.69 142 ASP B CA 1
ATOM 3448 C C . ASP B 1 142 ? -10.695 -2.549 -5.824 1 93.69 142 ASP B C 1
ATOM 3450 O O . ASP B 1 142 ? -11.102 -2.074 -4.758 1 93.69 142 ASP B O 1
ATOM 3454 N N . PHE B 1 143 ? -9.5 -2.432 -6.18 1 96.75 143 PHE B N 1
ATOM 3455 C CA . PHE B 1 143 ? -8.453 -1.662 -5.516 1 96.75 143 PHE B CA 1
ATOM 3456 C C . PHE B 1 143 ? -7.457 -1.111 -6.527 1 96.75 143 PHE B C 1
ATOM 3458 O O . PHE B 1 143 ? -6.305 -1.547 -6.574 1 96.75 143 PHE B O 1
ATOM 3465 N N . ARG B 1 144 ? -7.855 -0.152 -7.277 1 92.88 144 ARG B N 1
ATOM 3466 C CA . ARG B 1 144 ? -7.078 0.325 -8.414 1 92.88 144 ARG B CA 1
ATOM 3467 C C . ARG B 1 144 ? -6.316 1.598 -8.062 1 92.88 144 ARG B C 1
ATOM 3469 O O . ARG B 1 144 ? -6.898 2.557 -7.559 1 92.88 144 ARG B O 1
ATOM 3476 N N . TYR B 1 145 ? -5.098 1.472 -8.359 1 92.56 145 TYR B N 1
ATOM 3477 C CA . TYR B 1 145 ? -4.277 2.664 -8.172 1 92.56 145 TYR B CA 1
ATOM 3478 C C . TYR B 1 145 ? -4.648 3.742 -9.188 1 92.56 145 TYR B C 1
ATOM 3480 O O . TYR B 1 145 ? -5.031 3.438 -10.312 1 92.56 145 TYR B O 1
ATOM 3488 N N . GLU B 1 146 ? -4.543 4.945 -8.719 1 90.69 146 GLU B N 1
ATOM 3489 C CA . GLU B 1 146 ? -4.848 6.117 -9.539 1 90.69 146 GLU B CA 1
ATOM 3490 C C . GLU B 1 146 ? -3.666 7.086 -9.578 1 90.69 146 GLU B C 1
ATOM 3492 O O . GLU B 1 146 ? -2.674 6.887 -8.867 1 90.69 146 GLU B O 1
ATOM 3497 N N . SER B 1 147 ? -3.785 8.133 -10.445 1 89.38 147 SER B N 1
ATOM 3498 C CA . SER B 1 147 ? -2.711 9.109 -10.555 1 89.38 147 SER B CA 1
ATOM 3499 C C . SER B 1 147 ? -2.727 10.086 -9.383 1 89.38 147 SER B C 1
ATOM 3501 O O . SER B 1 147 ? -1.748 10.805 -9.148 1 89.38 147 SER B O 1
ATOM 3503 N N . SER B 1 148 ? -3.826 10.148 -8.734 1 88.88 148 SER B N 1
ATOM 3504 C CA . SER B 1 148 ? -3.982 11 -7.562 1 88.88 148 SER B CA 1
ATOM 3505 C C . SER B 1 148 ? -5.043 10.453 -6.613 1 88.88 148 SER B C 1
ATOM 3507 O O . SER B 1 148 ? -5.664 9.422 -6.895 1 88.88 148 SER B O 1
ATOM 3509 N N . GLY B 1 149 ? -5.121 11.078 -5.398 1 92.5 149 GLY B N 1
ATOM 3510 C CA . GLY B 1 149 ? -6.152 10.68 -4.453 1 92.5 149 GLY B CA 1
ATOM 3511 C C . GLY B 1 149 ? -5.664 9.672 -3.43 1 92.5 149 GLY B C 1
ATOM 3512 O O . GLY B 1 149 ? -4.461 9.57 -3.174 1 92.5 149 GLY B O 1
ATOM 3513 N N . ILE B 1 150 ? -6.629 8.984 -2.898 1 95.75 150 ILE B N 1
ATOM 3514 C CA . ILE B 1 150 ? -6.348 8.117 -1.763 1 95.75 150 ILE B CA 1
ATOM 3515 C C . ILE B 1 150 ? -5.484 6.941 -2.213 1 95.75 150 ILE B C 1
ATOM 3517 O O . ILE B 1 150 ? -4.516 6.582 -1.54 1 95.75 150 ILE B O 1
ATOM 3521 N N . LEU B 1 151 ? -5.777 6.41 -3.418 1 96.25 151 LEU B N 1
ATOM 3522 C CA . LEU B 1 151 ? -5.043 5.262 -3.934 1 96.25 151 LEU B CA 1
ATOM 3523 C C . LEU B 1 151 ? -4.051 5.688 -5.012 1 96.25 151 LEU B C 1
ATOM 3525 O O . LEU B 1 151 ? -3.914 5.016 -6.035 1 96.25 151 LEU B O 1
ATOM 3529 N N . ASP B 1 152 ? -3.451 6.852 -4.797 1 94.12 152 ASP B N 1
ATOM 3530 C CA . ASP B 1 152 ? -2.375 7.328 -5.66 1 94.12 152 ASP B CA 1
ATOM 3531 C C . ASP B 1 152 ? -1.286 6.27 -5.816 1 94.12 152 ASP B C 1
ATOM 3533 O O . ASP B 1 152 ? -0.885 5.633 -4.84 1 94.12 152 ASP B O 1
ATOM 3537 N N . ASP B 1 153 ? -0.8 6.082 -7.039 1 93.38 153 ASP B N 1
ATOM 3538 C CA . ASP B 1 153 ? 0.105 4.98 -7.359 1 93.38 153 ASP B CA 1
ATOM 3539 C C . ASP B 1 153 ? 1.483 5.207 -6.742 1 93.38 153 ASP B C 1
ATOM 3541 O O . ASP B 1 153 ? 2.299 4.285 -6.676 1 93.38 153 ASP B O 1
ATOM 3545 N N . THR B 1 154 ? 1.761 6.395 -6.234 1 94.31 154 THR B N 1
ATOM 3546 C CA . THR B 1 154 ? 3.027 6.664 -5.566 1 94.31 154 THR B CA 1
ATOM 3547 C C . THR B 1 154 ? 2.936 6.328 -4.078 1 94.31 154 THR B C 1
ATOM 3549 O O . THR B 1 154 ? 3.949 6.309 -3.379 1 94.31 154 THR B O 1
ATOM 3552 N N . HIS B 1 155 ? 1.691 6.07 -3.58 1 96.75 155 HIS B N 1
ATOM 3553 C CA . HIS B 1 155 ? 1.528 5.707 -2.178 1 96.75 155 HIS B CA 1
ATOM 3554 C C . HIS B 1 155 ? 2.053 4.301 -1.91 1 96.75 155 HIS B C 1
ATOM 3556 O O . HIS B 1 155 ? 1.691 3.354 -2.613 1 96.75 155 HIS B O 1
ATOM 3562 N N . LEU B 1 156 ? 2.85 4.195 -0.917 1 96.94 156 LEU B N 1
ATOM 3563 C CA . LEU B 1 156 ? 3.449 2.92 -0.539 1 96.94 156 LEU B CA 1
ATO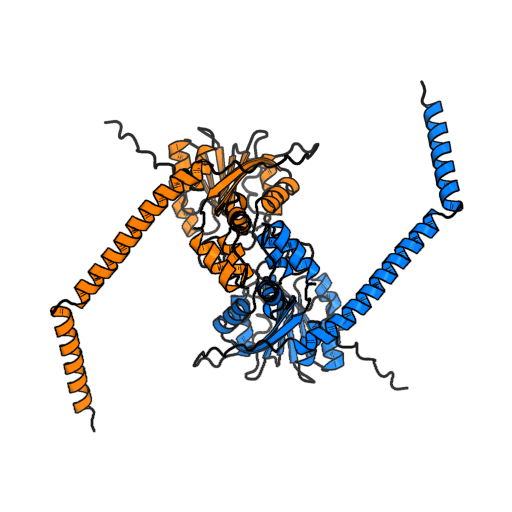M 3564 C C . LEU B 1 156 ? 2.807 2.373 0.731 1 96.94 156 LEU B C 1
ATOM 3566 O O . LEU B 1 156 ? 2.777 1.159 0.944 1 96.94 156 LEU B O 1
ATOM 3570 N N . LYS B 1 157 ? 2.326 3.301 1.522 1 97.38 157 LYS B N 1
ATOM 3571 C CA . LYS B 1 157 ? 1.658 2.936 2.768 1 97.38 157 LYS B CA 1
ATOM 3572 C C . LYS B 1 157 ? 0.261 3.543 2.842 1 97.38 157 LYS B C 1
ATOM 3574 O O . LYS B 1 157 ? 0.041 4.664 2.375 1 97.38 157 LYS B O 1
ATOM 3579 N N . PHE B 1 158 ? -0.634 2.779 3.424 1 98.19 158 PHE B N 1
ATOM 3580 C CA . PHE B 1 158 ? -2.006 3.236 3.609 1 98.19 158 PHE B CA 1
ATOM 3581 C C . PHE B 1 158 ? -2.35 3.336 5.09 1 98.19 158 PHE B C 1
ATOM 3583 O O . PHE B 1 158 ? -1.954 2.479 5.883 1 98.19 158 PHE B O 1
ATOM 3590 N N . PHE B 1 159 ? -3.129 4.414 5.418 1 98.25 159 PHE B N 1
ATOM 3591 C CA . PHE B 1 159 ? -3.383 4.668 6.832 1 98.25 159 PHE B CA 1
ATOM 3592 C C . PHE B 1 159 ? -4.879 4.797 7.102 1 98.25 159 PHE B C 1
ATOM 3594 O O . PHE B 1 159 ? -5.633 5.23 6.227 1 98.25 159 PHE B O 1
ATOM 3601 N N . THR B 1 160 ? -5.242 4.391 8.25 1 98 160 THR B N 1
ATOM 3602 C CA . THR B 1 160 ? -6.5 4.73 8.914 1 98 160 THR B CA 1
ATOM 3603 C C . THR B 1 160 ? -6.242 5.586 10.148 1 98 160 THR B C 1
ATOM 3605 O O . THR B 1 160 ? -5.094 5.855 10.5 1 98 160 THR B O 1
ATOM 3608 N N . ALA B 1 161 ? -7.324 6.016 10.758 1 96.31 161 ALA B N 1
ATOM 3609 C CA . ALA B 1 161 ? -7.156 6.758 12.008 1 96.31 161 ALA B CA 1
ATOM 3610 C C . ALA B 1 161 ? -6.367 5.941 13.031 1 96.31 161 ALA B C 1
ATOM 3612 O O . ALA B 1 161 ? -5.426 6.449 13.641 1 96.31 161 ALA B O 1
ATOM 3613 N N . THR B 1 162 ? -6.699 4.684 13.094 1 94.75 162 THR B N 1
ATOM 3614 C CA . THR B 1 162 ? -6.102 3.797 14.086 1 94.75 162 THR B CA 1
ATOM 3615 C C . THR B 1 162 ? -4.633 3.535 13.766 1 94.75 162 THR B C 1
ATOM 3617 O O . THR B 1 162 ? -3.771 3.65 14.633 1 94.75 162 THR B O 1
ATOM 3620 N N . THR B 1 163 ? -4.359 3.246 12.531 1 96.31 163 THR B N 1
ATOM 3621 C CA . THR B 1 163 ? -2.994 2.877 12.18 1 96.31 163 THR B CA 1
ATOM 3622 C C . THR B 1 163 ? -2.08 4.098 12.203 1 96.31 163 THR B C 1
ATOM 3624 O O . THR B 1 163 ? -0.897 3.99 12.531 1 96.31 163 THR B O 1
ATOM 3627 N N . LEU B 1 164 ? -2.594 5.273 11.93 1 97.75 164 LEU B N 1
ATOM 3628 C CA . LEU B 1 164 ? -1.82 6.504 12.039 1 97.75 164 LEU B CA 1
ATOM 3629 C C . LEU B 1 164 ? -1.417 6.77 13.484 1 97.75 164 LEU B C 1
ATOM 3631 O O . LEU B 1 164 ? -0.252 7.055 13.766 1 97.75 164 LEU B O 1
ATOM 3635 N N . GLN B 1 165 ? -2.35 6.648 14.32 1 96.44 165 GLN B N 1
ATOM 3636 C CA . GLN B 1 165 ? -2.059 6.852 15.734 1 96.44 165 GLN B CA 1
ATOM 3637 C C . GLN B 1 165 ? -1.052 5.82 16.234 1 96.44 165 GLN B C 1
ATOM 3639 O O . GLN B 1 165 ? -0.124 6.164 16.969 1 96.44 165 GLN B O 1
ATOM 3644 N N . THR B 1 166 ? -1.212 4.594 15.805 1 95.56 166 THR B N 1
ATOM 3645 C CA . THR B 1 166 ? -0.343 3.508 16.25 1 95.56 166 THR B CA 1
ATOM 3646 C C . THR B 1 166 ? 1.103 3.771 15.836 1 95.56 166 THR B C 1
ATOM 3648 O O . THR B 1 166 ? 2.02 3.65 16.641 1 95.56 166 THR B O 1
ATOM 3651 N N . ILE B 1 167 ? 1.272 4.164 14.609 1 97 167 ILE B N 1
ATOM 3652 C CA . ILE B 1 167 ? 2.637 4.355 14.133 1 97 167 ILE B CA 1
ATOM 3653 C C . ILE B 1 167 ? 3.275 5.543 14.852 1 97 167 ILE B C 1
ATOM 3655 O O . ILE B 1 167 ? 4.477 5.535 15.125 1 97 167 ILE B O 1
ATOM 3659 N N . LEU B 1 168 ? 2.537 6.586 15.172 1 97.44 168 LEU B N 1
ATOM 3660 C CA . LEU B 1 168 ? 3.051 7.746 15.891 1 97.44 168 LEU B CA 1
ATOM 3661 C C . LEU B 1 168 ? 3.465 7.371 17.312 1 97.44 168 LEU B C 1
ATOM 3663 O O . LEU B 1 168 ? 4.562 7.719 17.75 1 97.44 168 LEU B O 1
ATOM 3667 N N . VAL B 1 169 ? 2.615 6.609 17.938 1 95.81 169 VAL B N 1
ATOM 3668 C CA . VAL B 1 169 ? 2.893 6.195 19.312 1 95.81 169 VAL B CA 1
ATOM 3669 C C . VAL B 1 169 ? 4.117 5.285 19.344 1 95.81 169 VAL B C 1
ATOM 3671 O O . VAL B 1 169 ? 5.016 5.469 20.172 1 95.81 169 VAL B O 1
ATOM 3674 N N . GLU B 1 170 ? 4.16 4.395 18.438 1 94.38 170 GLU B N 1
ATOM 3675 C CA . GLU B 1 170 ? 5.281 3.463 18.359 1 94.38 170 GLU B CA 1
ATOM 3676 C C . GLU B 1 170 ? 6.586 4.191 18.047 1 94.38 170 GLU B C 1
ATOM 3678 O O . GLU B 1 170 ? 7.664 3.738 18.438 1 94.38 170 GLU B O 1
ATOM 3683 N N . ALA B 1 171 ? 6.473 5.312 17.438 1 96.44 171 ALA B N 1
ATOM 3684 C CA . ALA B 1 171 ? 7.652 6.105 17.094 1 96.44 171 ALA B CA 1
ATOM 3685 C C . ALA B 1 171 ? 8.047 7.031 18.234 1 96.44 171 ALA B C 1
ATOM 3687 O O . ALA B 1 171 ? 9.031 7.766 18.141 1 96.44 171 ALA B O 1
ATOM 3688 N N . GLY B 1 172 ? 7.277 7.082 19.266 1 94.38 172 GLY B N 1
ATOM 3689 C CA . GLY B 1 172 ? 7.648 7.84 20.453 1 94.38 172 GLY B CA 1
ATOM 3690 C C . GLY B 1 172 ? 6.934 9.172 20.562 1 94.38 172 GLY B C 1
ATOM 3691 O O . GLY B 1 172 ? 7.445 10.109 21.172 1 94.38 172 GLY B O 1
ATOM 3692 N N . TYR B 1 173 ? 5.801 9.297 19.953 1 97.06 173 TYR B N 1
ATOM 3693 C CA . TYR B 1 173 ? 5.043 10.547 20.016 1 97.06 173 TYR B CA 1
ATOM 3694 C C . TYR B 1 173 ? 3.73 10.352 20.766 1 97.06 173 TYR B C 1
ATOM 3696 O O . TYR B 1 173 ? 3.174 9.25 20.781 1 97.06 173 TYR B O 1
ATOM 3704 N N . ALA B 1 174 ? 3.305 11.383 21.391 1 95.31 174 ALA B N 1
ATOM 3705 C CA . ALA B 1 174 ? 1.935 11.469 21.891 1 95.31 174 ALA B CA 1
ATOM 3706 C C . ALA B 1 174 ? 1.045 12.25 20.922 1 95.31 174 ALA B C 1
ATOM 3708 O O . ALA B 1 174 ? 1.37 13.375 20.547 1 95.31 174 ALA B O 1
ATOM 3709 N N . VAL B 1 175 ? -0.053 11.695 20.578 1 96.12 175 VAL B N 1
ATOM 3710 C CA . VAL B 1 175 ? -0.979 12.367 19.656 1 96.12 175 VAL B CA 1
ATOM 3711 C C . VAL B 1 175 ? -1.846 13.352 20.438 1 96.12 175 VAL B C 1
ATOM 3713 O O . VAL B 1 175 ? -2.623 12.953 21.312 1 96.12 175 VAL B O 1
ATOM 3716 N N 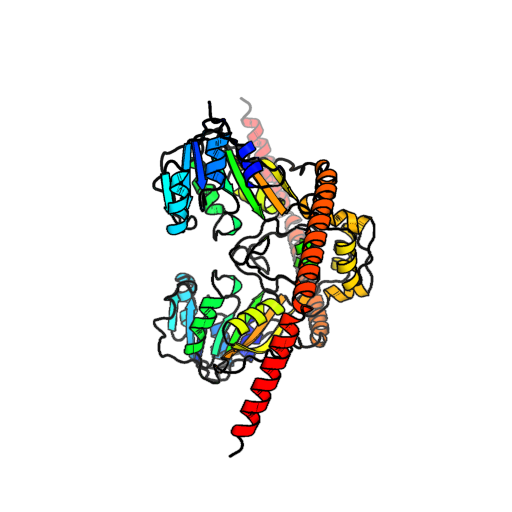. GLN B 1 176 ? -1.722 14.586 20.094 1 94.69 176 GLN B N 1
ATOM 3717 C CA . GLN B 1 176 ? -2.443 15.633 20.812 1 94.69 176 GLN B CA 1
ATOM 3718 C C . GLN B 1 176 ? -3.799 15.906 20.156 1 94.69 176 GLN B C 1
ATOM 3720 O O . GLN B 1 176 ? -4.75 16.281 20.844 1 94.69 176 GLN B O 1
ATOM 3725 N N . ALA B 1 177 ? -3.811 15.789 18.906 1 94.75 177 ALA B N 1
ATOM 3726 C CA . ALA B 1 177 ? -5.043 16.047 18.156 1 94.75 177 ALA B CA 1
ATOM 3727 C C . ALA B 1 177 ? -5.078 15.227 16.875 1 94.75 177 ALA B C 1
ATOM 3729 O O . ALA B 1 177 ? -4.043 15.016 16.234 1 94.75 177 ALA B O 1
ATOM 3730 N N . LEU B 1 178 ? -6.238 14.805 16.547 1 96 178 LEU B N 1
ATOM 3731 C CA . LEU B 1 178 ? -6.535 14.156 15.266 1 96 178 LEU B CA 1
ATOM 3732 C C . LEU B 1 178 ? -7.766 14.773 14.617 1 96 178 LEU B C 1
ATOM 3734 O O . LEU B 1 178 ? -8.867 14.711 15.172 1 96 178 LEU B O 1
ATOM 3738 N N . ASP B 1 179 ? -7.516 15.414 13.555 1 95.88 179 ASP B N 1
ATOM 3739 C CA . ASP B 1 179 ? -8.555 16.047 12.75 1 95.88 179 ASP B CA 1
ATOM 3740 C C . ASP B 1 179 ? -8.594 15.469 11.344 1 95.88 179 ASP B C 1
ATOM 3742 O O . ASP B 1 179 ? -7.945 14.453 11.07 1 95.88 179 ASP B O 1
ATOM 3746 N N . TYR B 1 180 ? -9.492 16 10.516 1 94.94 180 TYR B N 1
ATOM 3747 C CA . TYR B 1 180 ? -9.578 15.438 9.172 1 94.94 180 TYR B CA 1
ATOM 3748 C C . TYR B 1 180 ? -10.188 16.438 8.195 1 94.94 180 TYR B C 1
ATOM 3750 O O . TYR B 1 180 ? -10.867 17.391 8.609 1 94.94 180 TYR B O 1
ATOM 3758 N N . THR B 1 181 ? -9.781 16.344 6.945 1 93.5 181 THR B N 1
ATOM 3759 C CA . THR B 1 181 ? -10.602 16.891 5.867 1 93.5 181 THR B CA 1
ATOM 3760 C C . THR B 1 181 ? -11.68 15.891 5.461 1 93.5 181 THR B C 1
ATOM 3762 O O . THR B 1 181 ? -11.562 14.688 5.727 1 93.5 181 THR B O 1
ATOM 3765 N N . TRP B 1 182 ? -12.742 16.406 4.871 1 91.06 182 TRP B N 1
ATOM 3766 C CA . TRP B 1 182 ? -13.828 15.461 4.66 1 91.06 182 TRP B CA 1
ATOM 3767 C C . TRP B 1 182 ? -14.336 15.523 3.223 1 91.06 182 TRP B C 1
ATOM 3769 O O . TRP B 1 182 ? -14.211 16.562 2.561 1 91.06 182 TRP B O 1
ATOM 3779 N N . HIS B 1 183 ? -14.727 14.445 2.699 1 91.62 183 HIS B N 1
ATOM 3780 C CA . HIS B 1 183 ? -15.5 14.219 1.483 1 91.62 183 HIS B CA 1
ATOM 3781 C C . HIS B 1 183 ? -16.547 13.133 1.693 1 91.62 183 HIS B C 1
ATOM 3783 O O . HIS B 1 183 ? -16.266 11.945 1.523 1 91.62 183 HIS B O 1
ATOM 3789 N N . ASP B 1 184 ? -17.75 13.547 2.031 1 91.81 184 ASP B N 1
ATOM 3790 C CA . ASP B 1 184 ? -18.812 12.609 2.354 1 91.81 184 ASP B CA 1
ATOM 3791 C C . ASP B 1 184 ? -19.547 12.148 1.093 1 91.81 184 ASP B C 1
ATOM 3793 O O . ASP B 1 184 ? -19.797 12.945 0.186 1 91.81 184 ASP B O 1
ATOM 3797 N N . LEU B 1 185 ? -19.891 10.875 1.062 1 92.88 185 LEU B N 1
ATOM 3798 C CA . LEU B 1 185 ? -20.625 10.344 -0.089 1 92.88 185 LEU B CA 1
ATOM 3799 C C . LEU B 1 185 ? -22.125 10.523 0.09 1 92.88 185 LEU B C 1
ATOM 3801 O O . LEU B 1 185 ? -22.641 10.422 1.206 1 92.88 185 LEU B O 1
ATOM 3805 N N . ALA B 1 186 ? -22.781 10.703 -1.045 1 91.44 186 ALA B N 1
ATOM 3806 C CA . ALA B 1 186 ? -24.234 10.766 -1.004 1 91.44 186 ALA B CA 1
ATOM 3807 C C . ALA B 1 186 ? -24.828 9.398 -0.699 1 91.44 186 ALA B C 1
ATOM 3809 O O . ALA B 1 186 ? -24.312 8.367 -1.141 1 91.44 186 ALA B O 1
ATOM 3810 N N . ASP B 1 187 ? -26 9.453 -0.038 1 91.31 187 ASP B N 1
ATOM 3811 C CA . ASP B 1 187 ? -26.703 8.219 0.299 1 91.31 187 ASP B CA 1
ATOM 3812 C C . ASP B 1 187 ? -27.016 7.406 -0.955 1 91.31 187 ASP B C 1
ATOM 3814 O O . ASP B 1 187 ? -26.938 6.176 -0.945 1 91.31 187 ASP B O 1
ATOM 3818 N N . THR B 1 188 ? -27.359 8.07 -1.981 1 90.31 188 THR B N 1
ATOM 3819 C CA . THR B 1 188 ? -27.75 7.402 -3.219 1 90.31 188 THR B CA 1
ATOM 3820 C C . THR B 1 188 ? -26.562 6.617 -3.799 1 90.31 188 THR B C 1
ATOM 3822 O O . THR B 1 188 ? -26.75 5.508 -4.305 1 90.31 188 THR B O 1
ATOM 3825 N N . VAL B 1 189 ? -25.406 7.184 -3.693 1 90.56 189 VAL B N 1
ATOM 3826 C CA . VAL B 1 189 ? -24.203 6.531 -4.195 1 90.56 189 VAL B CA 1
ATOM 3827 C C . VAL B 1 189 ? -23.906 5.289 -3.357 1 90.56 189 VAL B C 1
ATOM 3829 O O . VAL B 1 189 ? -23.672 4.207 -3.904 1 90.56 189 VAL B O 1
ATOM 3832 N N . ILE B 1 190 ? -24 5.426 -2.053 1 94.06 190 ILE B N 1
ATOM 3833 C CA . ILE B 1 190 ? -23.734 4.324 -1.135 1 94.06 190 ILE B CA 1
ATOM 3834 C C . ILE B 1 190 ? -24.734 3.199 -1.372 1 94.06 190 ILE B C 1
ATOM 3836 O O . ILE B 1 190 ? -24.344 2.037 -1.521 1 94.06 190 ILE B O 1
ATOM 3840 N N . SER B 1 191 ? -26 3.611 -1.507 1 91.38 191 SER B N 1
ATOM 3841 C CA . SER B 1 191 ? -27.062 2.643 -1.686 1 91.38 191 SER B CA 1
ATOM 3842 C C . SER B 1 191 ? -26.906 1.871 -2.992 1 91.38 191 SER B C 1
ATOM 3844 O O . SER B 1 191 ? -27.078 0.65 -3.023 1 91.38 191 SER B O 1
ATOM 3846 N N . GLU B 1 192 ? -26.594 2.549 -4.004 1 90.56 192 GLU B N 1
ATOM 3847 C CA . GLU B 1 192 ? -26.422 1.917 -5.309 1 90.56 192 GLU B CA 1
ATOM 3848 C C . GLU B 1 192 ? -25.297 0.893 -5.281 1 90.56 192 GLU B C 1
ATOM 3850 O O . GLU B 1 192 ? -25.438 -0.212 -5.809 1 90.56 192 GLU B O 1
ATOM 3855 N N . GLN B 1 193 ? -24.219 1.24 -4.68 1 91.06 193 GLN B N 1
ATOM 3856 C CA . GLN B 1 193 ? -23.062 0.345 -4.609 1 91.06 193 GLN B CA 1
ATOM 3857 C C . GLN B 1 193 ? -23.391 -0.897 -3.783 1 91.06 193 GLN B C 1
ATOM 3859 O O . GLN B 1 193 ? -23.062 -2.016 -4.184 1 91.06 193 GLN B O 1
ATOM 3864 N N . LEU B 1 194 ? -24.094 -0.743 -2.654 1 92.62 194 LEU B N 1
ATOM 3865 C CA . LEU B 1 194 ? -24.453 -1.862 -1.791 1 92.62 194 LEU B CA 1
ATOM 3866 C C . LEU B 1 194 ? -25.453 -2.781 -2.48 1 92.62 194 LEU B C 1
ATOM 3868 O O . LEU B 1 194 ? -25.344 -4.004 -2.373 1 92.62 194 LEU B O 1
ATOM 3872 N N . GLN B 1 195 ? -26.297 -2.207 -3.225 1 90.25 195 GLN B N 1
ATOM 3873 C CA . GLN B 1 195 ? -27.344 -2.977 -3.895 1 90.25 195 GLN B CA 1
ATOM 3874 C C . GLN B 1 195 ? -26.75 -3.867 -4.984 1 90.25 195 GLN B C 1
ATOM 3876 O O . GLN B 1 195 ? -27.25 -4.969 -5.227 1 90.25 195 GLN B O 1
ATOM 3881 N N . THR B 1 196 ? -25.734 -3.406 -5.586 1 88.5 196 THR B N 1
ATOM 3882 C CA . THR B 1 196 ? -25.094 -4.207 -6.621 1 88.5 196 THR B CA 1
ATOM 3883 C C . THR B 1 196 ? -24.547 -5.512 -6.039 1 88.5 196 THR B C 1
ATOM 3885 O O . THR B 1 196 ? -24.344 -6.48 -6.77 1 88.5 196 THR B O 1
ATOM 3888 N N . LEU B 1 197 ? -24.359 -5.578 -4.758 1 88.69 197 LEU B N 1
ATOM 3889 C CA . LEU B 1 197 ? -23.828 -6.766 -4.098 1 88.69 197 LEU B CA 1
ATOM 3890 C C . LEU B 1 197 ? -24.938 -7.555 -3.412 1 88.69 197 LEU B C 1
ATOM 3892 O O . LEU B 1 197 ? -24.672 -8.516 -2.686 1 88.69 197 LEU B O 1
ATOM 3896 N N . GLY B 1 198 ? -26.141 -7.023 -3.604 1 88 198 GLY B N 1
ATOM 3897 C CA . GLY B 1 198 ? -27.281 -7.688 -2.98 1 88 198 GLY B CA 1
ATOM 3898 C C . GLY B 1 198 ? -27.438 -7.344 -1.513 1 88 198 GLY B C 1
ATOM 3899 O O . GLY B 1 198 ? -28.125 -8.055 -0.774 1 88 198 GLY B O 1
ATOM 3900 N N . ILE B 1 199 ? -26.812 -6.328 -1.064 1 89.25 199 ILE B N 1
ATOM 3901 C CA . ILE B 1 199 ? -26.906 -5.918 0.332 1 89.25 199 ILE B CA 1
ATOM 3902 C C . ILE B 1 199 ? -28.078 -4.961 0.513 1 89.25 199 ILE B C 1
ATOM 3904 O O . ILE B 1 199 ? -28.188 -3.965 -0.202 1 89.25 199 ILE B O 1
ATOM 3908 N N . HIS B 1 200 ? -28.859 -5.305 1.448 1 88.12 200 HIS B N 1
ATOM 3909 C CA . HIS B 1 200 ? -30 -4.453 1.759 1 88.12 200 HIS B CA 1
ATOM 3910 C C . HIS B 1 200 ? -29.562 -3.209 2.529 1 88.12 200 HIS B C 1
ATOM 3912 O O . HIS B 1 200 ? -28.906 -3.314 3.562 1 88.12 200 HIS B O 1
ATOM 3918 N N . VAL B 1 201 ? -30.047 -2.117 2.078 1 88.19 201 VAL B N 1
ATOM 3919 C CA . VAL B 1 201 ? -29.641 -0.838 2.654 1 88.19 201 VAL B CA 1
ATOM 3920 C C . VAL B 1 201 ? -30.594 -0.455 3.785 1 88.19 201 VAL B C 1
ATOM 3922 O O . VAL B 1 201 ? -31.797 -0.282 3.562 1 88.19 201 VAL B O 1
ATOM 3925 N N . THR B 1 202 ? -30.125 -0.382 4.973 1 90.44 202 THR B N 1
ATOM 3926 C CA . THR B 1 202 ? -30.844 0.112 6.133 1 90.44 202 THR B CA 1
ATOM 3927 C C . THR B 1 202 ? -30.281 1.456 6.594 1 90.44 202 THR B C 1
ATOM 3929 O O . THR B 1 202 ? -29.188 1.841 6.199 1 90.44 202 THR B O 1
ATOM 3932 N N . PRO B 1 203 ? -31.094 2.197 7.34 1 91.5 203 PRO B N 1
ATOM 3933 C CA . PRO B 1 203 ? -30.562 3.443 7.895 1 91.5 203 PRO B CA 1
ATOM 3934 C C . PRO B 1 203 ? -29.281 3.232 8.695 1 91.5 203 PRO B C 1
ATOM 3936 O O . PRO B 1 203 ? -28.375 4.07 8.656 1 91.5 203 PRO B O 1
ATOM 3939 N N . GLU B 1 204 ? -29.203 2.131 9.328 1 89.81 204 GLU B N 1
ATOM 3940 C CA . GLU B 1 204 ? -28.016 1.817 10.117 1 89.81 204 GLU B CA 1
ATOM 3941 C C . GLU B 1 204 ? -26.812 1.555 9.219 1 89.81 204 GLU B C 1
ATOM 3943 O O . GLU B 1 204 ? -25.703 2.016 9.508 1 89.81 204 GLU B O 1
ATOM 3948 N N . ALA B 1 205 ? -27.078 0.831 8.164 1 89.56 205 ALA B N 1
ATOM 3949 C CA . ALA B 1 205 ? -26.016 0.553 7.211 1 89.56 205 ALA B CA 1
ATOM 3950 C C . ALA B 1 205 ? -25.484 1.841 6.578 1 89.56 205 ALA B C 1
ATOM 3952 O O . ALA B 1 205 ? -24.281 2.027 6.441 1 89.56 205 ALA B O 1
ATOM 3953 N N . LEU B 1 206 ? -26.391 2.65 6.234 1 92.75 206 LEU B N 1
ATOM 3954 C CA . LEU B 1 206 ? -26 3.924 5.633 1 92.75 206 LEU B CA 1
ATOM 3955 C C . LEU B 1 206 ? -25.203 4.77 6.617 1 92.75 206 LEU B C 1
ATOM 3957 O O . LEU B 1 206 ? -24.203 5.387 6.238 1 92.75 206 LEU B O 1
ATOM 3961 N N . ALA B 1 207 ? -25.594 4.828 7.859 1 93.56 207 ALA B N 1
ATOM 3962 C CA . ALA B 1 207 ? -24.953 5.633 8.891 1 93.56 207 ALA B CA 1
ATOM 3963 C C . ALA B 1 207 ? -23.484 5.223 9.07 1 93.56 207 ALA B C 1
ATOM 3965 O O . ALA B 1 207 ? -22.641 6.062 9.375 1 93.56 207 ALA B O 1
ATOM 3966 N N . ALA B 1 208 ? -23.203 3.943 8.82 1 91.88 208 ALA B N 1
ATOM 3967 C CA . ALA B 1 208 ? -21.844 3.422 8.984 1 91.88 208 ALA B CA 1
ATOM 3968 C C . ALA B 1 208 ? -20.891 4.074 7.996 1 91.88 208 ALA B C 1
ATOM 3970 O O . ALA B 1 208 ? -19.688 4.145 8.242 1 91.88 208 ALA B O 1
ATOM 3971 N N . PHE B 1 209 ? -21.406 4.609 6.926 1 94.94 209 PHE B N 1
ATOM 3972 C CA . PHE B 1 209 ? -20.562 5.207 5.891 1 94.94 209 PHE B CA 1
ATOM 3973 C C . PHE B 1 209 ? -20.469 6.715 6.082 1 94.94 209 PHE B C 1
ATOM 3975 O O . PHE B 1 209 ? -19.828 7.406 5.285 1 94.94 209 PHE B O 1
ATOM 3982 N N . HIS B 1 210 ? -21.062 7.238 7.207 1 94.38 210 HIS B N 1
ATOM 3983 C CA . HIS B 1 210 ? -21.047 8.672 7.469 1 94.38 210 HIS B CA 1
ATOM 3984 C C . HIS B 1 210 ? -20.312 8.984 8.773 1 94.38 210 HIS B C 1
ATOM 3986 O O . HIS B 1 210 ? -20.359 10.117 9.25 1 94.38 210 HIS B O 1
ATOM 3992 N N . THR B 1 211 ? -19.703 7.902 9.359 1 94.12 211 THR B N 1
ATOM 3993 C CA . THR B 1 211 ? -18.859 8.148 10.523 1 94.12 211 THR B CA 1
ATOM 3994 C C . THR B 1 211 ? -17.625 8.969 10.133 1 94.12 211 THR B C 1
ATOM 3996 O O . THR B 1 211 ? -17.234 9 8.969 1 94.12 211 THR B O 1
ATOM 3999 N N . PRO B 1 212 ? -16.953 9.633 11.047 1 94.38 212 PRO B N 1
ATOM 4000 C CA . PRO B 1 212 ? -15.781 10.453 10.734 1 94.38 212 PRO B CA 1
ATOM 4001 C C . PRO B 1 212 ? -14.688 9.664 10.023 1 94.38 212 PRO B C 1
ATOM 4003 O O . PRO B 1 212 ? -14.078 10.164 9.07 1 94.38 212 PRO B O 1
ATOM 4006 N N . ASP B 1 213 ? -14.5 8.453 10.391 1 94.81 213 ASP B N 1
ATOM 4007 C CA . ASP B 1 213 ? -13.438 7.66 9.781 1 94.81 213 ASP B CA 1
ATOM 4008 C C . ASP B 1 213 ? -13.812 7.242 8.359 1 94.81 213 ASP B C 1
ATOM 4010 O O . ASP B 1 213 ? -12.938 6.902 7.559 1 94.81 213 ASP B O 1
ATOM 4014 N N . ALA B 1 214 ? -15.109 7.258 8.023 1 96.12 214 ALA B N 1
ATOM 4015 C CA . ALA B 1 214 ? -15.547 6.906 6.672 1 96.12 214 ALA B CA 1
ATOM 4016 C C . ALA B 1 214 ? -15.617 8.141 5.781 1 96.12 214 ALA B C 1
ATOM 4018 O O . ALA B 1 214 ? -15.469 8.047 4.559 1 96.12 214 ALA B O 1
ATOM 4019 N N . MET B 1 215 ? -15.773 9.297 6.441 1 96.12 215 MET B N 1
ATOM 4020 C CA . MET B 1 215 ? -15.938 10.523 5.664 1 96.12 215 MET B CA 1
ATOM 4021 C C . MET B 1 215 ? -14.594 11.234 5.473 1 96.12 215 MET B C 1
ATOM 4023 O O . MET B 1 215 ? -14.438 12.031 4.551 1 96.12 215 MET B O 1
ATOM 4027 N N . ALA B 1 216 ? -13.656 11.008 6.352 1 97 216 ALA B N 1
ATOM 4028 C CA . ALA B 1 216 ? -12.352 11.672 6.305 1 97 216 ALA B CA 1
ATOM 4029 C C . ALA B 1 216 ? -11.617 11.336 5.008 1 97 216 ALA B C 1
ATOM 4031 O O . ALA B 1 216 ? -11.469 10.164 4.66 1 97 216 ALA B O 1
ATOM 4032 N N . TYR B 1 217 ? -11.273 12.359 4.258 1 96.94 217 TYR B N 1
ATOM 4033 C CA . TYR B 1 217 ? -10.453 12.164 3.068 1 96.94 217 TYR B CA 1
ATOM 4034 C C . TYR B 1 217 ? -8.977 12.078 3.438 1 96.94 217 TYR B C 1
ATOM 4036 O O . TYR B 1 217 ? -8.25 11.234 2.906 1 96.94 217 TYR B O 1
ATOM 4044 N N . GLN B 1 218 ? -8.586 12.945 4.305 1 97.56 218 GLN B N 1
ATOM 4045 C CA . GLN B 1 218 ? -7.266 12.938 4.922 1 97.56 218 GLN B CA 1
ATOM 4046 C C . GLN B 1 218 ? -7.367 13.109 6.434 1 97.56 218 GLN B C 1
ATOM 4048 O O . GLN B 1 218 ? -8.234 13.828 6.93 1 97.56 218 GLN B O 1
ATOM 4053 N N . PHE B 1 219 ? -6.508 12.469 7.109 1 98 219 PHE B N 1
ATOM 4054 C CA . PHE B 1 219 ? -6.355 12.742 8.531 1 98 219 PHE B CA 1
ATOM 4055 C C . PHE B 1 219 ? -5.273 13.789 8.773 1 98 219 PHE B C 1
ATOM 4057 O O . PHE B 1 219 ? -4.258 13.812 8.07 1 98 219 PHE B O 1
ATOM 4064 N N . ILE B 1 220 ? -5.52 14.656 9.711 1 98.06 220 ILE B N 1
ATOM 4065 C CA . ILE B 1 220 ? -4.578 15.664 10.195 1 98.06 220 ILE B CA 1
ATOM 4066 C C . ILE B 1 220 ? -4.199 15.367 11.641 1 98.06 220 ILE B C 1
ATOM 4068 O O . ILE B 1 220 ? -5.066 15.32 12.516 1 98.06 220 ILE B O 1
ATOM 4072 N N . ALA B 1 221 ? -2.928 15.203 11.93 1 98.31 221 ALA B N 1
ATOM 4073 C CA . ALA B 1 221 ? -2.52 14.852 13.281 1 98.31 221 ALA B CA 1
ATOM 4074 C C . ALA B 1 221 ? -1.519 15.867 13.836 1 98.31 221 ALA B C 1
ATOM 4076 O O . ALA B 1 221 ? -0.66 16.359 13.102 1 98.31 221 ALA B O 1
ATOM 4077 N N . ALA B 1 222 ? -1.684 16.188 15.039 1 98.25 222 ALA B N 1
ATOM 4078 C CA . ALA B 1 222 ? -0.694 16.906 15.844 1 98.25 222 ALA B CA 1
ATOM 4079 C C . ALA B 1 222 ? -0.12 16 16.938 1 98.25 222 ALA B C 1
ATOM 4081 O O . ALA B 1 222 ? -0.867 15.398 17.703 1 98.25 222 ALA B O 1
ATOM 4082 N N . ALA B 1 223 ? 1.19 15.891 16.891 1 97.75 223 ALA B N 1
ATOM 4083 C CA . ALA B 1 223 ? 1.829 15 17.859 1 97.75 223 ALA B CA 1
ATOM 4084 C C . ALA B 1 223 ? 3.039 15.672 18.5 1 97.75 223 ALA B C 1
ATOM 4086 O O . ALA B 1 223 ? 3.654 16.562 17.906 1 97.75 223 ALA B O 1
ATOM 4087 N N . GLN B 1 224 ? 3.33 15.281 19.719 1 96.44 224 GLN B N 1
ATOM 4088 C CA . GLN B 1 224 ? 4.488 15.766 20.453 1 96.44 224 GLN B CA 1
ATOM 4089 C C . GLN B 1 224 ? 5.367 14.617 20.922 1 96.44 224 GLN B C 1
ATOM 4091 O O . GLN B 1 224 ? 4.867 13.531 21.234 1 96.44 224 GLN B O 1
ATOM 4096 N N . PRO B 1 225 ? 6.676 14.859 20.922 1 93.25 225 PRO B N 1
ATOM 4097 C CA . PRO B 1 225 ? 7.543 13.789 21.438 1 93.25 225 PRO B CA 1
ATOM 4098 C C . PRO B 1 225 ? 7.242 13.422 22.891 1 93.25 225 PRO B C 1
ATOM 4100 O O . PRO B 1 225 ? 6.934 14.297 23.703 1 93.25 225 PRO B O 1
ATOM 4103 N N . LEU B 1 226 ? 7.004 12.102 23.109 1 84.88 226 LEU B N 1
ATOM 4104 C CA . LEU B 1 226 ? 6.848 11.609 24.469 1 84.88 226 LEU B CA 1
ATOM 4105 C C . LEU B 1 226 ? 8.172 11.664 25.234 1 84.88 226 LEU B C 1
ATOM 4107 O O . LEU B 1 226 ? 9.227 11.375 24.672 1 84.88 226 LEU B O 1
ATOM 4111 N N . PRO B 1 227 ? 7.867 12.211 26.469 1 69.5 227 PRO B N 1
ATOM 4112 C CA . PRO B 1 227 ? 9.086 12.102 27.281 1 69.5 227 PRO B CA 1
ATOM 4113 C C . PRO B 1 227 ? 9.508 10.648 27.5 1 69.5 227 PRO B C 1
ATOM 4115 O O . PRO B 1 227 ? 8.688 9.734 27.391 1 69.5 227 PRO B O 1
ATOM 4118 N N . GLU B 1 228 ? 10.633 10.133 27.219 1 54.25 228 GLU B N 1
ATOM 4119 C CA . GLU B 1 228 ? 11.117 8.766 27.375 1 54.25 228 GLU B CA 1
ATOM 4120 C C . GLU B 1 228 ? 10.344 8.031 28.469 1 54.25 228 GLU B C 1
ATOM 4122 O O . GLU B 1 228 ? 10.492 6.816 28.625 1 54.25 228 GLU B O 1
ATOM 4127 N N . VAL B 1 229 ? 9.406 8.602 29.25 1 47.75 229 VAL B N 1
ATOM 4128 C CA . VAL B 1 229 ? 8.797 7.777 30.281 1 47.75 229 VAL B CA 1
ATOM 4129 C C . VAL B 1 229 ? 7.594 7.031 29.703 1 47.75 229 VAL B C 1
ATOM 4131 O O . VAL B 1 229 ? 7.27 7.184 28.516 1 47.75 229 VAL B O 1
ATOM 4134 N N . ALA B 1 230 ? 6.172 7.277 30.406 1 42.62 230 ALA B N 1
ATOM 4135 C CA . ALA B 1 230 ? 4.996 6.414 30.5 1 42.62 230 ALA B CA 1
ATOM 4136 C C . ALA B 1 230 ? 4.094 6.586 29.281 1 42.62 230 ALA B C 1
ATOM 4138 O O . ALA B 1 230 ? 3.615 7.688 29 1 42.62 230 ALA B O 1
ATOM 4139 N N . ALA B 1 231 ? 4.043 5.863 28.312 1 40.41 231 ALA B N 1
ATOM 4140 C CA . ALA B 1 231 ? 3.352 5.98 27.031 1 40.41 231 ALA B CA 1
ATOM 4141 C C . ALA B 1 231 ? 1.871 5.637 27.172 1 40.41 231 ALA B C 1
ATOM 4143 O O . ALA B 1 231 ? 1.514 4.477 27.391 1 40.41 231 ALA B O 1
ATOM 4144 N N . THR B 1 232 ? 0.995 6.535 27.906 1 39.91 232 THR B N 1
ATOM 4145 C CA . THR B 1 232 ? -0.413 6.156 27.922 1 39.91 232 THR B CA 1
ATOM 4146 C C . THR B 1 232 ? -1.099 6.527 26.609 1 39.91 232 THR B C 1
ATOM 4148 O O . THR B 1 232 ? -0.889 7.621 26.094 1 39.91 232 THR B O 1
ATOM 4151 N N . ALA B 1 233 ? -1.742 5.703 25.984 1 41.38 233 ALA B N 1
ATOM 4152 C CA . ALA B 1 233 ? -2.443 5.926 24.719 1 41.38 233 ALA B CA 1
ATOM 4153 C C . ALA B 1 233 ? -3.697 6.77 24.938 1 41.38 233 ALA B C 1
ATOM 4155 O O . ALA B 1 233 ? -4.57 6.406 25.734 1 41.38 233 ALA B O 1
ATOM 4156 N N . PRO B 1 234 ? -3.82 8.125 24.531 1 34.81 234 PRO B N 1
ATOM 4157 C CA . PRO B 1 234 ? -5.086 8.836 24.734 1 34.81 234 PRO B CA 1
ATOM 4158 C C . PRO B 1 234 ? -6.219 8.281 23.875 1 34.81 234 PRO B C 1
ATOM 4160 O O . PRO B 1 234 ? -5.973 7.715 22.812 1 34.81 234 PRO B O 1
ATOM 4163 N N . ALA B 1 235 ? -7.418 8.227 24.469 1 36.03 235 ALA B N 1
ATOM 4164 C CA . ALA B 1 235 ? -8.672 7.816 23.828 1 36.03 235 ALA B CA 1
ATOM 4165 C C . ALA B 1 235 ? -9.07 8.797 22.734 1 36.03 235 ALA B C 1
ATOM 4167 O O . ALA B 1 235 ? -9.18 10 22.969 1 36.03 235 ALA B O 1
ATOM 4168 N N . MET B 1 236 ? -8.914 8.602 21.391 1 38.06 236 MET B N 1
ATOM 4169 C CA . MET B 1 236 ? -9.016 9.438 20.203 1 38.06 236 MET B CA 1
ATOM 4170 C C . MET B 1 236 ? -10.477 9.672 19.828 1 38.06 236 MET B C 1
ATOM 4172 O O . MET B 1 236 ? -11.227 8.719 19.609 1 38.06 236 MET B O 1
ATOM 4176 N N . SER B 1 237 ? -11.25 10.711 20.438 1 36.09 237 SER B N 1
ATOM 4177 C CA . SER B 1 237 ? -12.547 11.023 19.844 1 36.09 237 SER B CA 1
ATOM 4178 C C . SER B 1 237 ? -12.398 11.828 18.562 1 36.09 237 SER B C 1
ATOM 4180 O O . SER B 1 237 ? -11.742 12.875 18.547 1 36.09 237 SER B O 1
ATOM 4182 N N . LEU B 1 238 ? -12.461 11.25 17.469 1 35.75 238 LEU B N 1
ATOM 4183 C CA . LEU B 1 238 ? -12.617 12 16.219 1 35.75 238 LEU B CA 1
ATOM 4184 C C . LEU B 1 238 ? -13.703 13.055 16.359 1 35.75 238 LEU B C 1
ATOM 4186 O O . LEU B 1 238 ? -14.781 12.773 16.891 1 35.75 238 LEU B O 1
ATOM 4190 N N . LYS B 1 239 ? -13.523 14.359 16.438 1 40.03 239 LYS B N 1
ATOM 4191 C CA . LYS B 1 239 ? -14.508 15.43 16.547 1 40.03 239 LYS B CA 1
ATOM 4192 C C . LYS B 1 239 ? -15.688 15.18 15.609 1 40.03 239 LYS B C 1
ATOM 4194 O O . LYS B 1 239 ? -15.5 14.805 14.453 1 40.03 239 LYS B O 1
ATOM 4199 N N . PRO B 1 240 ? -16.953 15.25 16.188 1 34.25 240 PRO B N 1
ATOM 4200 C CA . PRO B 1 240 ? -18.172 15.086 15.414 1 34.25 240 PRO B CA 1
ATOM 4201 C C . PRO B 1 240 ? -18.297 16.094 14.273 1 34.25 240 PRO B C 1
ATOM 4203 O O . PRO B 1 240 ? -17.719 17.172 14.344 1 34.25 240 PRO B O 1
ATOM 4206 N N . LEU B 1 241 ? -18.844 15.688 13.062 1 34.69 241 LEU B N 1
ATOM 4207 C CA . LEU B 1 241 ? -19.109 16.328 11.781 1 34.69 241 LEU B CA 1
ATOM 4208 C C . LEU B 1 241 ? -20.016 17.547 11.953 1 34.69 241 LEU B C 1
ATOM 4210 O O . LEU B 1 241 ? -21.203 17.5 11.641 1 34.69 241 LEU B O 1
ATOM 4214 N N . THR B 1 242 ? -20.266 18.266 12.984 1 34.84 242 THR B N 1
ATOM 4215 C CA . THR B 1 242 ? -21.234 19.344 12.82 1 34.84 242 THR B CA 1
ATOM 4216 C C . THR B 1 242 ? -20.938 20.156 11.562 1 34.84 242 THR B C 1
ATOM 4218 O O . THR B 1 242 ? -21.859 20.656 10.914 1 34.84 242 THR B O 1
ATOM 4221 N N . ALA B 1 243 ? -19.828 20.406 11.203 1 35.75 243 ALA B N 1
ATOM 4222 C CA . ALA B 1 243 ? -19.453 21.266 10.086 1 35.75 243 ALA B CA 1
ATOM 4223 C C . ALA B 1 243 ? -19.672 20.562 8.75 1 35.75 243 ALA B C 1
ATOM 4225 O O . ALA B 1 243 ? -19.672 21.203 7.691 1 35.75 243 ALA B O 1
ATOM 4226 N N . SER B 1 244 ? -20 19.328 8.672 1 34.25 244 SER B N 1
ATOM 4227 C CA . SER B 1 244 ? -20.203 18.594 7.43 1 34.25 244 SER B CA 1
ATOM 4228 C C . SER B 1 244 ? -21.531 18.969 6.781 1 34.25 244 SER B C 1
ATOM 4230 O O . SER B 1 244 ? -21.672 18.922 5.559 1 34.25 244 SER B O 1
ATOM 4232 N N . GLN B 1 245 ? -22.516 19.375 7.52 1 33 245 GLN B N 1
ATOM 4233 C CA . GLN B 1 245 ? -23.781 19.734 6.895 1 33 245 GLN B CA 1
ATOM 4234 C C . GLN B 1 245 ? -23.641 20.984 6.035 1 33 245 GLN B C 1
ATOM 4236 O O . GLN B 1 245 ? -24.188 21.047 4.93 1 33 245 GLN B O 1
ATOM 4241 N N . ASP B 1 246 ? -22.969 21.953 6.559 1 36.69 246 ASP B N 1
ATOM 4242 C CA . ASP B 1 246 ? -22.828 23.203 5.809 1 36.69 246 ASP B CA 1
ATOM 4243 C C . ASP B 1 246 ? -21.922 23.016 4.594 1 36.69 246 ASP B C 1
ATOM 4245 O O . ASP B 1 246 ? -22.219 23.531 3.514 1 36.69 246 ASP B O 1
ATOM 4249 N N . THR B 1 247 ? -20.953 22.203 4.723 1 35.34 247 THR B N 1
ATOM 4250 C CA . THR B 1 247 ? -20.031 21.969 3.613 1 35.34 247 THR B CA 1
ATOM 4251 C C . THR B 1 247 ? -20.703 21.125 2.527 1 35.34 247 THR B C 1
ATOM 4253 O O . THR B 1 247 ? -20.5 21.375 1.336 1 35.34 247 THR B O 1
ATOM 4256 N N . TRP B 1 248 ? -21.594 20.297 2.926 1 35.22 248 TRP B N 1
ATOM 4257 C CA . TRP B 1 248 ? -22.359 19.516 1.963 1 35.22 248 TRP B CA 1
ATOM 4258 C C . TRP B 1 248 ? -23.297 20.406 1.157 1 35.22 248 TRP B C 1
ATOM 4260 O O . TRP B 1 248 ? -23.391 20.281 -0.067 1 35.22 248 TRP B O 1
ATOM 4270 N N . ALA B 1 249 ? -23.922 21.375 1.771 1 41.19 249 ALA B N 1
ATOM 4271 C CA . ALA B 1 249 ? -24.781 22.312 1.062 1 41.19 249 ALA B CA 1
ATOM 4272 C C . ALA B 1 249 ? -23.984 23.172 0.082 1 41.19 249 ALA B C 1
ATOM 4274 O O . ALA B 1 249 ? -24.406 23.406 -1.051 1 41.19 249 ALA B O 1
ATOM 4275 N N . GLY B 1 250 ? -22.812 23.547 0.496 1 41.66 250 GLY B N 1
ATOM 4276 C CA . GLY B 1 250 ? -21.953 24.312 -0.378 1 41.66 250 GLY B CA 1
ATOM 4277 C C . GLY B 1 250 ? -21.422 23.516 -1.552 1 41.66 250 GLY B C 1
ATOM 4278 O O . GLY B 1 250 ? -21.438 23.984 -2.691 1 41.66 250 GLY B O 1
ATOM 4279 N N . LEU B 1 251 ? -21.094 22.297 -1.281 1 40.72 251 LEU B N 1
ATOM 4280 C CA . LEU B 1 251 ? -20.562 21.422 -2.322 1 40.72 251 LEU B CA 1
ATOM 4281 C C . LEU B 1 251 ? -21.672 21.031 -3.301 1 40.72 251 LEU B C 1
ATOM 4283 O O . LEU B 1 251 ? -21.438 21 -4.512 1 40.72 251 LEU B O 1
ATOM 4287 N N . GLN B 1 252 ? -22.828 20.828 -2.855 1 43.28 252 GLN B N 1
ATOM 4288 C CA . GLN B 1 252 ? -23.969 20.609 -3.729 1 43.28 252 GLN B CA 1
ATOM 4289 C C . GLN B 1 252 ? -24.203 21.797 -4.648 1 43.28 252 GLN B C 1
ATOM 4291 O O . GLN B 1 252 ? -24.484 21.625 -5.84 1 43.28 252 GLN B O 1
ATOM 4296 N N . GLN B 1 253 ? -24 22.906 -4.035 1 47.75 253 GLN B N 1
ATOM 4297 C CA . GLN B 1 253 ? -24.156 24.125 -4.824 1 47.75 253 GLN B CA 1
ATOM 4298 C C . GLN B 1 253 ? -23.047 24.25 -5.859 1 47.75 253 GLN B C 1
ATOM 4300 O O . GLN B 1 253 ? -23.297 24.594 -7.016 1 47.75 253 GLN B O 1
ATOM 4305 N N . GLU B 1 254 ? -21.891 23.891 -5.402 1 46.97 254 GLU B N 1
ATOM 4306 C CA . GLU B 1 254 ? -20.766 23.969 -6.328 1 46.97 254 GLU B CA 1
ATOM 4307 C C . GLU B 1 254 ? -20.859 22.875 -7.398 1 46.97 254 GLU B C 1
ATOM 4309 O O . GLU B 1 254 ? -20.594 23.141 -8.578 1 46.97 254 GLU B O 1
ATOM 4314 N N . LEU B 1 255 ? -21.312 21.75 -7.027 1 45.31 255 LEU B N 1
ATOM 4315 C CA . LEU B 1 255 ? -21.547 20.672 -7.973 1 45.31 255 LEU B CA 1
ATOM 4316 C C . LEU B 1 255 ? -22.656 21.031 -8.945 1 45.31 255 LEU B C 1
ATOM 4318 O O . LEU B 1 255 ? -22.547 20.781 -10.148 1 45.31 255 LEU B O 1
ATOM 4322 N N . ALA B 1 256 ? -23.672 21.578 -8.367 1 49.72 256 ALA B N 1
ATOM 4323 C CA . ALA B 1 256 ? -24.75 22.062 -9.227 1 49.72 256 ALA B CA 1
ATOM 4324 C C . ALA B 1 256 ? -24.234 23.109 -10.211 1 49.72 256 ALA B C 1
ATOM 4326 O O . ALA B 1 256 ? -24.578 23.078 -11.398 1 49.72 256 ALA B O 1
ATOM 4327 N N . GLN B 1 257 ? -23.312 23.875 -9.602 1 52.16 257 GLN B N 1
ATOM 4328 C CA . GLN B 1 257 ? -22.734 24.906 -10.453 1 52.16 257 GLN B CA 1
ATOM 4329 C C . GLN B 1 257 ? -21.797 24.297 -11.5 1 52.16 257 GLN B C 1
ATOM 4331 O O . GLN B 1 257 ? -21.844 24.672 -12.672 1 52.16 257 GLN B O 1
ATOM 4336 N N . ALA B 1 258 ? -21.062 23.312 -11.055 1 49.06 258 ALA B N 1
ATOM 4337 C CA . ALA B 1 258 ? -20.141 22.641 -11.969 1 49.06 258 ALA B CA 1
ATOM 4338 C C . ALA B 1 258 ? -20.891 21.828 -13.016 1 49.06 258 ALA B C 1
ATOM 4340 O O . ALA B 1 258 ? -20.531 21.844 -14.195 1 49.06 258 ALA B O 1
ATOM 4341 N N . ARG B 1 259 ? -21.859 21.156 -12.523 1 48.59 259 ARG B N 1
ATOM 4342 C CA . ARG B 1 259 ? -22.734 20.438 -13.445 1 48.59 259 ARG B CA 1
ATOM 4343 C C . ARG B 1 259 ? -23.391 21.391 -14.438 1 48.59 259 ARG B C 1
ATOM 4345 O O . ARG B 1 259 ? -23.469 21.094 -15.633 1 48.59 259 ARG B O 1
ATOM 4352 N N . GLN B 1 260 ? -23.828 22.406 -13.828 1 54.44 260 GLN B N 1
ATOM 4353 C CA . GLN B 1 260 ? -24.406 23.438 -14.695 1 54.44 260 GLN B CA 1
ATOM 4354 C C . GLN B 1 260 ? -23.375 23.953 -15.695 1 54.44 260 GLN B C 1
ATOM 4356 O O . GLN B 1 260 ? -23.688 24.125 -16.875 1 54.44 260 GLN B O 1
ATOM 4361 N N . GLN B 1 261 ? -22.172 24.031 -15.148 1 52.75 261 GLN B N 1
ATOM 4362 C CA . GLN B 1 261 ? -21.094 24.5 -16.016 1 52.75 261 GLN B CA 1
ATOM 4363 C C . GLN B 1 261 ? -20.766 23.469 -17.078 1 52.75 261 GLN B C 1
ATOM 4365 O O . GLN B 1 261 ? -20.531 23.812 -18.25 1 52.75 261 GLN B O 1
ATOM 4370 N N . LEU B 1 262 ? -20.734 22.25 -16.641 1 47.75 262 LEU B N 1
ATOM 4371 C CA . LEU B 1 262 ? -20.5 21.141 -17.562 1 47.75 262 LEU B CA 1
ATOM 4372 C C . LEU B 1 262 ? -21.625 21.047 -18.594 1 47.75 262 LEU B C 1
ATOM 4374 O O . LEU B 1 262 ? -21.359 20.891 -19.781 1 47.75 262 LEU B O 1
ATOM 4378 N N . LEU B 1 263 ? -22.812 21.031 -18.062 1 52.31 263 LEU B N 1
ATOM 4379 C CA . LEU B 1 263 ? -23.969 21.047 -18.953 1 52.31 263 LEU B CA 1
ATOM 4380 C C . LEU B 1 263 ? -23.906 22.234 -19.906 1 52.31 263 LEU B C 1
ATOM 4382 O O . LEU B 1 263 ? -24.188 22.109 -21.094 1 52.31 263 LEU B O 1
ATOM 4386 N N . ASP B 1 264 ? -23.484 23.297 -19.297 1 54.38 264 ASP B N 1
ATOM 4387 C CA . ASP B 1 264 ? -23.312 24.5 -20.094 1 54.38 264 ASP B CA 1
ATOM 4388 C C . ASP B 1 264 ? -22.219 24.328 -21.141 1 54.38 264 ASP B C 1
ATOM 4390 O O . ASP B 1 264 ? -22.375 24.734 -22.297 1 54.38 264 ASP B O 1
ATOM 4394 N N . ALA B 1 265 ? -21.156 23.625 -20.672 1 51.22 265 ALA B N 1
ATOM 4395 C CA . ALA B 1 265 ? -20.031 23.375 -21.578 1 51.22 265 ALA B CA 1
ATOM 4396 C C . ALA B 1 265 ? -20.422 22.391 -22.672 1 51.22 265 ALA B C 1
ATOM 4398 O O . ALA B 1 265 ? -20.078 22.578 -23.844 1 51.22 265 ALA B O 1
ATOM 4399 N N . GLN B 1 266 ? -21.062 21.391 -22.234 1 51.41 266 GLN B N 1
ATOM 4400 C CA . GLN B 1 266 ? -21.562 20.406 -23.172 1 51.41 266 GLN B CA 1
ATOM 4401 C C . GLN B 1 266 ? -22.562 21.031 -24.156 1 51.41 266 GLN B C 1
ATOM 4403 O O . GLN B 1 266 ? -22.516 20.766 -25.359 1 51.41 266 GLN B O 1
ATOM 4408 N N . ALA B 1 267 ? -23.406 21.844 -23.609 1 54.09 267 ALA B N 1
ATOM 4409 C CA . ALA B 1 267 ? -24.344 22.578 -24.453 1 54.09 267 ALA B CA 1
ATOM 4410 C C . ALA B 1 267 ? -23.625 23.5 -25.422 1 54.09 267 ALA B C 1
ATOM 4412 O O . ALA B 1 267 ? -24 23.594 -26.594 1 54.09 267 ALA B O 1
ATOM 4413 N N . GLU B 1 268 ? -22.547 24.078 -24.922 1 52.88 268 GLU B N 1
ATOM 4414 C CA . GLU B 1 268 ? -21.734 24.938 -25.797 1 52.88 268 GLU B CA 1
ATOM 4415 C C . GLU B 1 268 ? -21.047 24.125 -26.891 1 52.88 268 GLU B C 1
ATOM 4417 O O . GLU B 1 268 ? -21 24.547 -28.031 1 52.88 268 GLU B O 1
ATOM 4422 N N . LEU B 1 269 ? -20.594 22.938 -26.484 1 50.47 269 LEU B N 1
ATOM 4423 C CA . LEU B 1 269 ? -19.984 22.047 -27.453 1 50.47 269 LEU B CA 1
ATOM 4424 C C . LEU B 1 269 ? -21 21.594 -28.5 1 50.47 269 LEU B C 1
ATOM 4426 O O . LEU B 1 269 ? -20.703 21.562 -29.703 1 50.47 269 LEU B O 1
ATOM 4430 N N . GLY B 1 270 ? -22.094 21.203 -28.062 1 50.41 270 GLY B N 1
ATOM 4431 C CA . GLY B 1 270 ? -23.203 20.875 -28.953 1 50.41 270 GLY B CA 1
ATOM 4432 C C . GLY B 1 270 ? -23.516 22 -29.922 1 50.41 270 GLY B C 1
ATOM 4433 O O . GLY B 1 270 ? -23.766 21.75 -31.109 1 50.41 270 GLY B O 1
ATOM 4434 N N . ARG B 1 271 ? -23.562 23.203 -29.406 1 53.72 271 ARG B N 1
ATOM 4435 C CA . ARG B 1 271 ? -23.812 24.375 -30.234 1 53.72 271 ARG B CA 1
ATOM 4436 C C . ARG B 1 271 ? -22.734 24.531 -31.297 1 53.72 271 ARG B C 1
ATOM 4438 O O . ARG B 1 271 ? -23.031 24.859 -32.438 1 53.72 271 ARG B O 1
ATOM 4445 N N . VAL B 1 272 ? -21.531 24.25 -30.859 1 51.66 272 VAL B N 1
ATOM 4446 C CA . VAL B 1 272 ? -20.422 24.391 -31.797 1 51.66 272 VAL B CA 1
ATOM 4447 C C . VAL B 1 272 ? -20.578 23.359 -32.906 1 51.66 272 VAL B C 1
ATOM 4449 O O . VAL B 1 272 ? -20.422 23.688 -34.094 1 51.66 272 VAL B O 1
ATOM 4452 N N . TYR B 1 273 ? -20.906 22.188 -32.562 1 52.72 273 TYR B N 1
ATOM 4453 C CA . TYR B 1 273 ? -21.031 21.125 -33.562 1 52.72 273 TYR B CA 1
ATOM 4454 C C . TYR B 1 273 ? -22.234 21.344 -34.438 1 52.72 273 TYR B C 1
ATOM 4456 O O . TYR B 1 273 ? -22.281 20.844 -35.562 1 52.72 273 TYR B O 1
ATOM 4464 N N . ALA B 1 274 ? -23.172 22.016 -33.969 1 50.25 274 ALA B N 1
ATOM 4465 C CA . ALA B 1 274 ? -24.391 22.281 -34.719 1 50.25 274 ALA B CA 1
ATOM 4466 C C . ALA B 1 274 ? -24.203 23.453 -35.688 1 50.25 274 ALA B C 1
ATOM 4468 O O . ALA B 1 274 ? -25.078 23.766 -36.469 1 50.25 274 ALA B O 1
ATOM 4469 N N . THR B 1 275 ? -23.078 24.188 -35.469 1 48.5 275 THR B N 1
ATOM 4470 C CA . THR B 1 275 ? -22.906 25.312 -36.375 1 48.5 275 THR B CA 1
ATOM 4471 C C . THR B 1 275 ? -22.672 24.828 -37.812 1 48.5 275 THR B C 1
ATOM 4473 O O . THR B 1 275 ? -22.156 23.75 -38.031 1 48.5 275 THR B O 1
ATOM 4476 N N . ARG B 1 276 ? -23.328 25.531 -38.75 1 50.03 276 ARG B N 1
ATOM 4477 C CA . ARG B 1 276 ? -23.312 25.328 -40.188 1 50.03 276 ARG B CA 1
ATOM 4478 C C . ARG B 1 276 ? -21.875 25.219 -40.719 1 50.03 276 ARG B C 1
ATOM 4480 O O . ARG B 1 276 ? -21.594 24.453 -41.625 1 50.03 276 ARG B O 1
ATOM 4487 N N . SER B 1 277 ? -21.062 26.062 -40.094 1 49.81 277 SER B N 1
ATOM 4488 C CA . SER B 1 277 ? -19.672 26.062 -40.562 1 49.81 277 SER B CA 1
ATOM 4489 C C . SER B 1 277 ? -19.016 24.703 -40.406 1 49.81 277 SER B C 1
ATOM 4491 O O . SER B 1 277 ? -18.297 24.25 -41.281 1 49.81 277 SER B O 1
ATOM 4493 N N . TRP B 1 278 ? -19.344 24.062 -39.25 1 47.16 278 TRP B N 1
ATOM 4494 C CA . TRP B 1 278 ? -18.766 22.734 -39.031 1 47.16 278 TRP B CA 1
ATOM 4495 C C . TRP B 1 278 ? -19.406 21.688 -39.938 1 47.16 278 TRP B C 1
ATOM 4497 O O . TRP B 1 278 ? -18.703 20.844 -40.5 1 47.16 278 TRP B O 1
ATOM 4507 N N . GLN B 1 279 ? -20.672 21.859 -40.156 1 52.41 279 GLN B N 1
ATOM 4508 C CA . GLN B 1 279 ? -21.344 20.938 -41.094 1 52.41 279 GLN B CA 1
ATOM 4509 C C . GLN B 1 279 ? -20.781 21.062 -42.5 1 52.41 279 GLN B C 1
ATOM 4511 O O . GLN B 1 279 ? -20.609 20.062 -43.188 1 52.41 279 GLN B O 1
ATOM 4516 N N . VAL B 1 280 ? -20.5 22.234 -42.969 1 52.59 280 VAL B N 1
ATOM 4517 C CA . VAL B 1 280 ? -19.969 22.484 -44.281 1 52.59 280 VAL B CA 1
ATOM 4518 C C . VAL B 1 280 ? -18.547 21.906 -44.375 1 52.59 280 VAL B C 1
ATOM 4520 O O . VAL B 1 280 ? -18.203 21.25 -45.375 1 52.59 280 VAL B O 1
ATOM 4523 N N . LEU B 1 281 ? -17.797 22.047 -43.25 1 48.19 281 LEU B N 1
ATOM 4524 C CA . LEU B 1 281 ? -16.422 21.547 -43.281 1 48.19 281 LEU B CA 1
ATOM 4525 C C . LEU B 1 281 ? -16.422 20.016 -43.344 1 48.19 281 LEU B C 1
ATOM 4527 O O . LEU B 1 281 ? -15.633 19.422 -44.094 1 48.19 281 LEU B O 1
ATOM 4531 N N . ARG B 1 282 ? -17.391 19.438 -42.625 1 52.53 282 ARG B N 1
ATOM 4532 C CA . ARG B 1 282 ? -17.484 17.984 -42.688 1 52.53 282 ARG B CA 1
ATOM 4533 C C . ARG B 1 282 ? -17.938 17.516 -44.062 1 52.53 282 ARG B C 1
ATOM 4535 O O . ARG B 1 282 ? -17.406 16.547 -44.625 1 52.53 282 ARG B O 1
ATOM 4542 N N . ARG B 1 283 ? -18.891 18.188 -44.625 1 56.47 283 ARG B N 1
ATOM 4543 C CA . ARG B 1 283 ? -19.344 17.828 -45.969 1 56.47 283 ARG B CA 1
ATOM 4544 C C . ARG B 1 283 ? -18.234 18.016 -47 1 56.47 283 ARG B C 1
ATOM 4546 O O . ARG B 1 283 ? -18.094 17.203 -47.906 1 56.47 283 ARG B O 1
ATOM 4553 N N . GLY B 1 284 ? -17.531 19.156 -46.844 1 52.41 284 GLY B N 1
ATOM 4554 C CA . GLY B 1 284 ? -16.406 19.359 -47.75 1 52.41 284 GLY B CA 1
ATOM 4555 C C . GLY B 1 284 ? -15.328 18.297 -47.594 1 52.41 284 GLY B C 1
ATOM 4556 O O . GLY B 1 284 ? -14.766 17.844 -48.594 1 52.41 284 GLY B O 1
ATOM 4557 N N . ALA B 1 285 ? -15.117 17.906 -46.344 1 51.34 285 ALA B N 1
ATOM 4558 C CA . ALA B 1 285 ? -14.094 16.891 -46.094 1 51.34 285 ALA B CA 1
ATOM 4559 C C . ALA B 1 285 ? -14.547 15.539 -46.656 1 51.34 285 ALA B C 1
ATOM 4561 O O . ALA B 1 285 ? -13.75 14.805 -47.25 1 51.34 285 ALA B O 1
ATOM 4562 N N . ASP B 1 286 ? -15.789 15.289 -46.438 1 54.56 286 ASP B N 1
ATOM 4563 C CA . ASP B 1 286 ? -16.328 14.055 -47 1 54.56 286 ASP B CA 1
ATOM 4564 C C . ASP B 1 286 ? -16.281 14.086 -48.531 1 54.56 286 ASP B C 1
ATOM 4566 O O . ASP B 1 286 ? -15.953 13.086 -49.156 1 54.56 286 ASP B O 1
ATOM 4570 N N . ALA B 1 287 ? -16.656 15.242 -49.188 1 57.56 287 ALA B N 1
ATOM 4571 C CA . ALA B 1 287 ? -16.609 15.383 -50.625 1 57.56 287 ALA B CA 1
ATOM 4572 C C . ALA B 1 287 ? -15.172 15.258 -51.156 1 57.56 287 ALA B C 1
ATOM 4574 O O . ALA B 1 287 ? -14.938 14.617 -52.156 1 57.56 287 ALA B O 1
ATOM 4575 N N . TRP B 1 288 ? -14.227 15.844 -50.344 1 52.12 288 TRP B N 1
ATOM 4576 C CA . TRP B 1 288 ? -12.836 15.75 -50.781 1 52.12 288 TRP B CA 1
ATOM 4577 C C . TRP B 1 288 ? -12.328 14.312 -50.688 1 52.12 288 TRP B C 1
ATOM 4579 O O . TRP B 1 288 ? -11.648 13.82 -51.594 1 52.12 288 TRP B O 1
ATOM 4589 N N . ARG B 1 289 ? -12.758 13.602 -49.656 1 54.88 289 ARG B N 1
ATOM 4590 C CA . ARG B 1 289 ? -12.383 12.195 -49.531 1 54.88 289 ARG B CA 1
ATOM 4591 C C . ARG B 1 289 ? -13.039 11.359 -50.625 1 54.88 289 ARG B C 1
ATOM 4593 O O . ARG B 1 289 ? -12.43 10.422 -51.156 1 54.88 289 ARG B O 1
ATOM 4600 N N . GLY B 1 290 ? -14.188 11.688 -50.938 1 52.97 290 GLY B N 1
ATOM 4601 C CA . GLY B 1 290 ? -14.828 11.031 -52.062 1 52.97 290 GLY B CA 1
ATOM 4602 C C . GLY B 1 290 ? -14.109 11.266 -53.375 1 52.97 290 GLY B C 1
ATOM 4603 O O . GLY B 1 290 ? -14.031 10.367 -54.219 1 52.97 290 GLY B O 1
ATOM 4604 N N . ILE B 1 291 ? -13.633 12.422 -53.656 1 54.88 291 ILE B N 1
ATOM 4605 C CA . ILE B 1 291 ? -12.93 12.703 -54.906 1 54.88 291 ILE B CA 1
ATOM 4606 C C . ILE B 1 291 ? -11.586 11.977 -54.938 1 54.88 291 ILE B C 1
ATOM 4608 O O . ILE B 1 291 ? -11.188 11.406 -55.938 1 54.88 291 ILE B O 1
ATOM 4612 N N . GLN B 1 292 ? -10.875 11.898 -53.688 1 47.78 292 GLN B N 1
ATOM 4613 C CA . GLN B 1 292 ? -9.586 11.211 -53.719 1 47.78 292 GLN B CA 1
ATOM 4614 C C . GLN B 1 292 ? -9.766 9.727 -54 1 47.78 292 GLN B C 1
ATOM 4616 O O . GLN B 1 292 ? -8.914 9.109 -54.656 1 47.78 292 GLN B O 1
ATOM 4621 N N . SER B 1 293 ? -10.867 9.117 -53.5 1 48.72 293 SER B N 1
ATOM 4622 C CA . SER B 1 293 ? -11.055 7.691 -53.719 1 48.72 293 SER B CA 1
ATOM 4623 C C . SER B 1 293 ? -11.336 7.414 -55.219 1 48.72 293 SER B C 1
ATOM 4625 O O . SER B 1 293 ? -11.18 6.285 -55.688 1 48.72 293 SER B O 1
ATOM 4627 N N . ARG B 1 294 ? -11.812 8.281 -55.938 1 50.31 294 ARG B N 1
ATOM 4628 C CA . ARG B 1 294 ? -12.086 8 -57.344 1 50.31 294 ARG B CA 1
ATOM 4629 C C . ARG B 1 294 ? -10.805 8.031 -58.188 1 50.31 294 ARG B C 1
ATOM 4631 O O . ARG B 1 294 ? -10.773 7.52 -59.312 1 50.31 294 ARG B O 1
ATOM 4638 N N . PHE B 1 295 ? -9.836 8.828 -57.812 1 46.16 295 PHE B N 1
ATOM 4639 C CA . PHE B 1 295 ? -8.656 8.875 -58.688 1 46.16 295 PHE B CA 1
ATOM 4640 C C . PHE B 1 295 ? -7.723 7.711 -58.375 1 46.16 295 PHE B C 1
ATOM 4642 O O . PHE B 1 295 ? -6.719 7.52 -59.062 1 46.16 295 PHE B O 1
ATOM 4649 N N . THR B 1 296 ? -7.828 7.055 -57.156 1 37.34 296 THR B N 1
ATOM 4650 C CA . THR B 1 296 ? -6.812 6.02 -57 1 37.34 296 THR B CA 1
ATOM 4651 C C . THR B 1 296 ? -7.293 4.688 -57.562 1 37.34 296 THR B C 1
ATOM 4653 O O . THR B 1 296 ? -6.73 3.635 -57.25 1 37.34 296 THR B O 1
ATOM 4656 N N . HIS B 1 297 ? -8.469 4.699 -58.344 1 42.88 297 HIS B N 1
ATOM 4657 C CA . HIS B 1 297 ? -8.656 3.477 -59.125 1 42.88 297 HIS B CA 1
ATOM 4658 C C . HIS B 1 297 ? -7.648 3.383 -60.281 1 42.88 297 HIS B C 1
ATOM 4660 O O . HIS B 1 297 ? -7.551 4.293 -61.094 1 42.88 297 HIS B O 1
ATOM 4666 N N . PRO B 1 298 ? -6.504 2.553 -60 1 35.69 298 PRO B N 1
ATOM 4667 C CA . PRO B 1 298 ? -5.801 2.152 -61.219 1 35.69 298 PRO B CA 1
ATOM 4668 C C . PRO B 1 298 ? -6.707 1.426 -62.219 1 35.69 298 PRO B C 1
ATOM 4670 O O . PRO B 1 298 ? -7.723 0.847 -61.812 1 35.69 298 PRO B O 1
#

Foldseek 3Di:
DPPPVPQDDQDPQDQLSVQLVPDAAQWAEEEEACFLQPSLQNNCVPRVYAYEYEDQDPVRQVNNVVRHVYYHHDDLLDLCPCVVCPPAATQEYEAEQNLQLHPCSLSSLLVCQVRYDQNHKYKYKAFQCLAQVNVLQVVVVDLDADCDFQRDVSGPDHDFPVRVLVSNLVSQKAWPAKEARFAADDLVVSCVSCVVVVHDDDPVNSVVCVPCRHGGRMMIIMIGGHDVDDRDHDDHDHDDCPVVVVVVVVVVVVVVVVVVVVVVVVVVVVVVCPDPVNVVVVVVVVVVVVVVVVVPPD/DPPPVPQDDQDPQDQLSVQLVPAAAQWAEEEEACFLVPSLQNNCVPRVYAYEYEDQDPVRQVNNVVRHVYYHHDDLLPLCPCVVCPPAATQEYEAEQNLQLHPCSLSSLLVCQVRYDQNHKYKYKAFQCLAQVNVLQVVVVDLDADCDFQRDVSGPDHDFPVRVLVSNLVSQKAWPAKEARFAADDLVVSCVSCVVVVHDDDPVNSVVCVPCRHGGRMMIIMIGGHDVDDRDHDDHDHDDPPVVVVVVVVVVVVVVVVVVVVVVVVVVVVVVCPDPVNVVVVVVVVVVVVVVVVVPPD

InterPro domains:
  IPR029063 S-adenosyl-L-methionine-dependent methyltransferase superfamily [G3DSA:3.40.50.150] (18-223)
  IPR029063 S-adenosyl-L-methionine-dependent methyltransferase superfamily [SSF53335] (13-190)

Organism: NCBI:txid111769

Sequence (596 aa):
MTQTATHLPLHANHSHSQIVRRVPRYARVLELGCADGSMSRLLKQHCEASIIGVEQNPNTAWRARCFCDYVFTENLDDPHSLDALEGEKFDVITLVDVLEHLQHPQALLQRLKPLLLDEGCLLLSVPNVAHASVRLELLKGDFRYESSGILDDTHLKFFTATTLQTILVEAGYAVQALDYTWHDLADTVISEQLQTLGIHVTPEALAAFHTPDAMAYQFIAAAQPLPEVAATAPAMSLKPLTASQDTWAGLQQELAQARQQLLDAQAELGRVYATRSWQVLRRGADAWRGIQSRFTHPMTQTATHLPLHANHSHSQIVRRVPRYARVLELGCADGSMSRLLKQHCEASIIGVEQNPNTAWRARCFCDYVFTENLDDPHSLDALEGEKFDVITLVDVLEHLQHPQALLQRLKPLLLDEGCLLLSVPNVAHASVRLELLKGDFRYESSGILDDTHLKFFTATTLQTILVEAGYAVQALDYTWHDLADTVISEQLQTLGIHVTPEALAAFHTPDAMAYQFIAAAQPLPEVAATAPAMSLKPLTASQDTWAGLQQELAQARQQLLDAQAELGRVYATRSWQVLRRGADAWRGIQSRFTHP